Protein AF-0000000087147020 (afdb_homodimer)

Radius of gyration: 27.14 Å; Cα contacts (8 Å, |Δi|>4): 1217; chains: 2; bounding box: 46×79×61 Å

Sequence (520 aa):
MTYRGVVLDVDGTVVRGDEPIPGAAEGLDRLAAAGCRRLFVSNNPTKRPPAYAERLGRAGFDVDADEIVTAGTVTTTYLTDRHADDALFVVGEPALVEQLTDAGLTVVDEASRAETVVLSIDRSFDYDRLCAALRACEDEDVPLVGTDPDMLIPAAGGDLPGSGAIINAVAGVVGREPDVVLGKPSEPALRIVRDSLGVSPSSCLVVGDRLDTDIALGERAGMTTALVRTGVSDDDDIAESDVSPDYVLDSLADVDRILGMTYRGVVLDVDGTVVRGDEPIPGAAEGLDRLAAAGCRRLFVSNNPTKRPPAYAERLGRAGFDVDADEIVTAGTVTTTYLTDRHADDALFVVGEPALVEQLTDAGLTVVDEASRAETVVLSIDRSFDYDRLCAALRACEDEDVPLVGTDPDMLIPAAGGDLPGSGAIINAVAGVVGREPDVVLGKPSEPALRIVRDSLGVSPSSCLVVGDRLDTDIALGERAGMTTALVRTGVSDDDDIAESDVSPDYVLDSLADVDRILG

Structure (mmCIF, N/CA/C/O backbone):
data_AF-0000000087147020-model_v1
#
loop_
_entity.id
_entity.type
_entity.pdbx_description
1 polymer 'HAD-IIA family hydrolase'
#
loop_
_atom_site.group_PDB
_atom_site.id
_atom_site.type_symbol
_atom_site.label_atom_id
_atom_site.label_alt_id
_atom_site.label_comp_id
_atom_site.label_asym_id
_atom_site.label_entity_id
_atom_site.label_seq_id
_atom_site.pdbx_PDB_ins_code
_atom_site.Cartn_x
_atom_site.Cartn_y
_atom_site.Cartn_z
_atom_site.occupancy
_atom_site.B_iso_or_equiv
_atom_site.auth_seq_id
_atom_site.auth_comp_id
_atom_site.auth_asym_id
_atom_site.auth_atom_id
_atom_site.pdbx_PDB_model_num
ATOM 1 N N . MET A 1 1 ? -9.828 25.641 34.094 1 64.5 1 MET A N 1
ATOM 2 C CA . MET A 1 1 ? -8.414 25.672 33.75 1 64.5 1 MET A CA 1
ATOM 3 C C . MET A 1 1 ? -8.141 26.75 32.719 1 64.5 1 MET A C 1
ATOM 5 O O . MET A 1 1 ? -8.984 27.031 31.859 1 64.5 1 MET A O 1
ATOM 9 N N . THR A 1 2 ? -7.133 27.562 33 1 85.31 2 THR A N 1
ATOM 10 C CA . THR A 1 2 ? -6.805 28.672 32.094 1 85.31 2 THR A CA 1
ATOM 11 C C . THR A 1 2 ? -5.855 28.203 31 1 85.31 2 THR A C 1
ATOM 13 O O . THR A 1 2 ? -4.785 27.672 31.281 1 85.31 2 THR A O 1
ATOM 16 N N . TYR A 1 3 ? -6.32 28.141 29.797 1 94.69 3 TYR A N 1
ATOM 17 C CA . TYR A 1 3 ? -5.488 27.812 28.641 1 94.69 3 TYR A CA 1
ATOM 18 C C . TYR A 1 3 ? -4.895 29.062 28.016 1 94.69 3 TYR A C 1
ATOM 20 O O . TYR A 1 3 ? -5.582 30.078 27.875 1 94.69 3 TYR A O 1
ATOM 28 N N . ARG A 1 4 ? -3.646 28.969 27.688 1 96.94 4 ARG A N 1
ATOM 29 C CA . ARG A 1 4 ? -2.936 30.094 27.109 1 96.94 4 ARG A CA 1
ATOM 30 C C . ARG A 1 4 ? -2.672 29.859 25.625 1 96.94 4 ARG A C 1
ATOM 32 O O . ARG A 1 4 ? -2.416 30.812 24.875 1 96.94 4 ARG A O 1
ATOM 39 N N . GLY A 1 5 ? -2.658 28.641 25.172 1 97.62 5 GLY A N 1
ATOM 40 C CA . GLY A 1 5 ? -2.471 28.281 23.781 1 97.62 5 GLY A CA 1
ATOM 41 C C . GLY A 1 5 ? -3.477 27.25 23.281 1 97.62 5 GLY A C 1
ATOM 42 O O . GLY A 1 5 ? -3.996 26.453 24.078 1 97.62 5 GLY A O 1
ATOM 43 N N . VAL A 1 6 ? -3.783 27.328 22 1 98.44 6 VAL A N 1
ATOM 44 C CA . VAL A 1 6 ? -4.68 26.344 21.406 1 98.44 6 VAL A CA 1
ATOM 45 C C . VAL A 1 6 ? -4.16 25.938 20.031 1 98.44 6 VAL A C 1
ATOM 47 O O . VAL A 1 6 ? -3.721 26.781 19.25 1 98.44 6 VAL A O 1
ATOM 50 N N . VAL A 1 7 ? -4.062 24.672 19.766 1 98.75 7 VAL A N 1
ATOM 51 C CA . VAL A 1 7 ? -3.768 24.062 18.469 1 98.75 7 VAL A CA 1
ATOM 52 C C . VAL A 1 7 ? -5.062 23.609 17.797 1 98.75 7 VAL A C 1
ATOM 54 O O . VAL A 1 7 ? -5.832 22.844 18.391 1 98.75 7 VAL A O 1
ATOM 57 N N . LEU A 1 8 ? -5.297 24.078 16.609 1 98.62 8 LEU A N 1
ATOM 58 C CA . LEU A 1 8 ? -6.551 23.797 15.922 1 98.62 8 LEU A CA 1
ATOM 59 C C . LEU A 1 8 ? -6.301 23.047 14.617 1 98.62 8 LEU A C 1
ATOM 61 O O . LEU A 1 8 ? -5.543 23.516 13.766 1 98.62 8 LEU A O 1
ATOM 65 N N . ASP A 1 9 ? -6.887 21.891 14.469 1 98.06 9 ASP A N 1
ATOM 66 C CA . ASP A 1 9 ? -7.031 21.312 13.133 1 98.06 9 ASP A CA 1
ATOM 67 C C . ASP A 1 9 ? -7.836 22.234 12.219 1 98.06 9 ASP A C 1
ATOM 69 O O . ASP A 1 9 ? -8.57 23.094 12.695 1 98.06 9 ASP A O 1
ATOM 73 N N . VAL A 1 10 ? -7.672 22.047 10.922 1 95.81 10 VAL A N 1
ATOM 74 C CA . VAL A 1 10 ? -8.336 22.969 10 1 95.81 10 VAL A CA 1
ATOM 75 C C . VAL A 1 10 ? -9.508 22.25 9.328 1 95.81 10 VAL A C 1
ATOM 77 O O . VAL A 1 10 ? -10.672 22.5 9.648 1 95.81 10 VAL A O 1
ATOM 80 N N . ASP A 1 11 ? -9.172 21.25 8.484 1 92.75 11 ASP A N 1
ATOM 81 C CA . ASP A 1 11 ? -10.188 20.531 7.715 1 92.75 11 ASP A CA 1
ATOM 82 C C . ASP A 1 11 ? -11.008 19.609 8.617 1 92.75 11 ASP A C 1
ATOM 84 O O . ASP A 1 11 ? -10.461 18.703 9.25 1 92.75 11 ASP A O 1
ATOM 88 N N . GLY A 1 12 ? -12.305 19.875 8.719 1 93.5 12 GLY A N 1
ATOM 89 C CA . GLY A 1 12 ? -13.195 19.078 9.555 1 93.5 12 GLY A CA 1
ATOM 90 C C . GLY A 1 12 ? -13.406 19.672 10.938 1 93.5 12 GLY A C 1
ATOM 91 O O . GLY A 1 12 ? -14.266 19.219 11.688 1 93.5 12 GLY A O 1
ATOM 92 N N . THR A 1 13 ? -12.633 20.719 11.25 1 96.56 13 THR A N 1
ATOM 93 C CA . THR A 1 13 ? -12.727 21.359 12.555 1 96.56 13 THR A CA 1
ATOM 94 C C . THR A 1 13 ? -13.133 22.828 12.398 1 96.56 13 THR A C 1
ATOM 96 O O . THR A 1 13 ? -14.055 23.297 13.078 1 96.56 13 THR A O 1
ATOM 99 N N . VAL A 1 14 ? -12.508 23.531 11.477 1 97.25 14 VAL A N 1
ATOM 100 C CA . VAL A 1 14 ? -12.766 24.953 11.266 1 97.25 14 VAL A CA 1
ATOM 101 C C . VAL A 1 14 ? -13.508 25.156 9.945 1 97.25 14 VAL A C 1
ATOM 103 O O . VAL A 1 14 ? -14.477 25.906 9.875 1 97.25 14 VAL A O 1
ATOM 106 N N . VAL A 1 15 ? -13.047 24.406 8.914 1 95.19 15 VAL A N 1
ATOM 107 C CA . VAL A 1 15 ? -13.664 24.5 7.598 1 95.19 15 VAL A CA 1
ATOM 108 C C . VAL A 1 15 ? -13.898 23.109 7.031 1 95.19 15 VAL A C 1
ATOM 110 O O . VAL A 1 15 ? -13.266 22.141 7.469 1 95.19 15 VAL A O 1
ATOM 113 N N . ARG A 1 16 ? -14.758 22.953 6.125 1 90.69 16 ARG A N 1
ATOM 114 C CA . ARG A 1 16 ? -14.961 21.844 5.199 1 90.69 16 ARG A CA 1
ATOM 115 C C . ARG A 1 16 ? -14.875 22.312 3.752 1 90.69 16 ARG A C 1
ATOM 117 O O . ARG A 1 16 ? -15.742 23.047 3.281 1 90.69 16 ARG A O 1
ATOM 124 N N . GLY A 1 17 ? -13.781 21.875 3.104 1 87.75 17 GLY A N 1
ATOM 125 C CA . GLY A 1 17 ? -13.492 22.562 1.854 1 87.75 17 GLY A CA 1
ATOM 126 C C . GLY A 1 17 ? -13.219 24.047 2.033 1 87.75 17 GLY A C 1
ATOM 127 O O . GLY A 1 17 ? -12.352 24.438 2.824 1 87.75 17 GLY A O 1
ATOM 128 N N . ASP A 1 18 ? -14.039 24.859 1.364 1 89.75 18 ASP A N 1
ATOM 129 C CA . ASP A 1 18 ? -13.836 26.312 1.442 1 89.75 18 ASP A CA 1
ATOM 130 C C . ASP A 1 18 ? -14.906 26.969 2.309 1 89.75 18 ASP A C 1
ATOM 132 O O . ASP A 1 18 ? -14.977 28.203 2.387 1 89.75 18 ASP A O 1
ATOM 136 N N . GLU A 1 19 ? -15.648 26.156 2.982 1 93.75 19 GLU A N 1
ATOM 137 C CA . GLU A 1 19 ? -16.766 26.703 3.756 1 93.75 19 GLU A CA 1
ATOM 138 C C . GLU A 1 19 ? -16.516 26.562 5.254 1 93.75 19 GLU A C 1
ATOM 140 O O . GLU A 1 19 ? -15.992 25.531 5.707 1 93.75 19 GLU A O 1
ATOM 145 N N . PRO A 1 20 ? -16.906 27.562 5.984 1 96.62 20 PRO A N 1
ATOM 146 C CA . PRO A 1 20 ? -16.766 27.453 7.438 1 96.62 20 PRO A CA 1
ATOM 147 C C . PRO A 1 20 ? -17.688 26.391 8.039 1 96.62 20 PRO A C 1
ATOM 149 O O . PRO A 1 20 ? -18.828 26.25 7.602 1 96.62 20 PRO A O 1
ATOM 152 N N . ILE A 1 21 ? -17.203 25.641 8.945 1 96.19 21 ILE A N 1
ATOM 153 C CA . ILE A 1 21 ? -18.031 24.703 9.695 1 96.19 21 ILE A CA 1
ATOM 154 C C . ILE A 1 21 ? -18.891 25.453 10.711 1 96.19 21 ILE A C 1
ATOM 156 O O . ILE A 1 21 ? -18.406 26.359 11.391 1 96.19 21 ILE A O 1
ATOM 160 N N . PRO A 1 22 ? -20.188 25.141 10.773 1 96.44 22 PRO A N 1
ATOM 161 C CA . PRO A 1 22 ? -21.031 25.812 11.766 1 96.44 22 PRO A CA 1
ATOM 162 C C . PRO A 1 22 ? -20.438 25.766 13.172 1 96.44 22 PRO A C 1
ATOM 164 O O . PRO A 1 22 ? -20.016 24.688 13.633 1 96.44 22 PRO A O 1
ATOM 167 N N . GLY A 1 23 ? -20.312 26.969 13.852 1 96.81 23 GLY A N 1
ATOM 168 C CA . GLY A 1 23 ? -19.766 27.031 15.195 1 96.81 23 GLY A CA 1
ATOM 169 C C . GLY A 1 23 ? -18.312 27.422 15.234 1 96.81 23 GLY A C 1
ATOM 170 O O . GLY A 1 23 ? -17.781 27.797 16.281 1 96.81 23 GLY A O 1
ATOM 171 N N . ALA A 1 24 ? -17.609 27.344 14.094 1 97.75 24 ALA A N 1
ATOM 172 C CA . ALA A 1 24 ? -16.172 27.625 14.047 1 97.75 24 ALA A CA 1
ATOM 173 C C . ALA A 1 24 ? -15.891 29.078 14.43 1 97.75 24 ALA A C 1
ATOM 175 O O . ALA A 1 24 ? -15.008 29.359 15.242 1 97.75 24 ALA A O 1
ATOM 176 N N . ALA A 1 25 ? -16.672 29.984 13.859 1 97.19 25 ALA A N 1
ATOM 177 C CA . ALA A 1 25 ? -16.469 31.406 14.133 1 97.19 25 ALA A CA 1
ATOM 178 C C . ALA A 1 25 ? -16.688 31.719 15.609 1 97.19 25 ALA A C 1
ATOM 180 O O . ALA A 1 25 ? -15.875 32.406 16.219 1 97.19 25 ALA A O 1
ATOM 181 N N . GLU A 1 26 ? -17.797 31.203 16.141 1 97.19 26 GLU A N 1
ATOM 182 C CA . GLU A 1 26 ? -18.094 31.422 17.547 1 97.19 26 GLU A CA 1
ATOM 183 C C . GLU A 1 26 ? -16.984 30.859 18.438 1 97.19 26 GLU A C 1
ATOM 185 O O . GLU A 1 26 ? -16.578 31.5 19.422 1 97.19 26 GLU A O 1
ATOM 190 N N . GLY A 1 27 ? -16.562 29.656 18.125 1 97.31 27 GLY A N 1
ATOM 191 C CA . GLY A 1 27 ? -15.492 29.031 18.891 1 97.31 27 GLY A CA 1
ATOM 192 C C . GLY A 1 27 ? -14.203 29.828 18.875 1 97.31 27 GLY A C 1
ATOM 193 O O . GLY A 1 27 ? -13.555 30 19.906 1 97.31 27 GLY A O 1
ATOM 194 N N . LEU A 1 28 ? -13.797 30.297 17.672 1 97.38 28 LEU A N 1
ATOM 195 C CA . LEU A 1 28 ? -12.57 31.078 17.531 1 97.38 28 LEU A CA 1
ATOM 196 C C . LEU A 1 28 ? -12.672 32.406 18.312 1 97.38 28 LEU A C 1
ATOM 198 O O . LEU A 1 28 ? -11.695 32.844 18.906 1 97.38 28 LEU A O 1
ATOM 202 N N . ASP A 1 29 ? -13.836 33 18.344 1 96.56 29 ASP A N 1
ATOM 203 C CA . ASP A 1 29 ? -14.062 34.219 19.125 1 96.56 29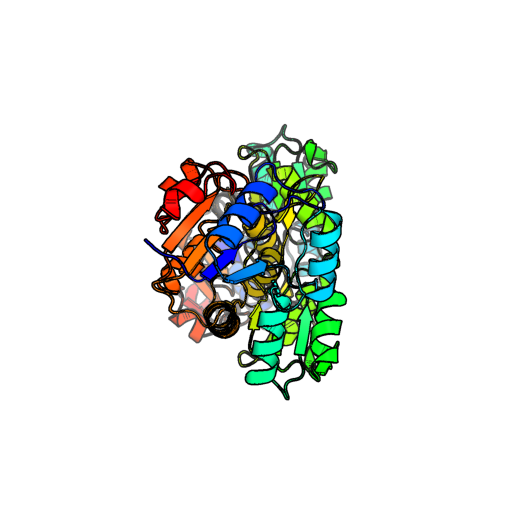 ASP A CA 1
ATOM 204 C C . ASP A 1 29 ? -13.891 33.938 20.609 1 96.56 29 ASP A C 1
ATOM 206 O O . ASP A 1 29 ? -13.305 34.75 21.328 1 96.56 29 ASP A O 1
ATOM 210 N N . ARG A 1 30 ? -14.453 32.875 21.047 1 96.06 30 ARG A N 1
ATOM 211 C CA . ARG A 1 30 ? -14.359 32.5 22.453 1 96.06 30 ARG A CA 1
ATOM 212 C C . ARG A 1 30 ? -12.914 32.25 22.859 1 96.06 30 ARG A C 1
ATOM 214 O O . ARG A 1 30 ? -12.492 32.656 23.953 1 96.06 30 ARG A O 1
ATOM 221 N N . LEU A 1 31 ? -12.172 31.578 22 1 96.62 31 LEU A N 1
ATOM 222 C CA . LEU A 1 31 ? -10.758 31.328 22.25 1 96.62 31 LEU A CA 1
ATOM 223 C C . LEU A 1 31 ? -9.969 32.625 22.312 1 96.62 31 LEU A C 1
ATOM 225 O O . LEU A 1 31 ? -9.109 32.812 23.172 1 96.62 31 LEU A O 1
ATOM 229 N N . ALA A 1 32 ? -10.297 33.531 21.406 1 95 32 ALA A N 1
ATOM 230 C CA . ALA A 1 32 ? -9.664 34.844 21.406 1 95 32 ALA A CA 1
ATOM 231 C C . ALA A 1 32 ? -10 35.625 22.672 1 95 32 ALA A C 1
ATOM 233 O O . ALA A 1 32 ? -9.125 36.25 23.266 1 95 32 ALA A O 1
ATOM 234 N N . ALA A 1 33 ? -11.25 35.562 23.062 1 94.62 33 ALA A N 1
ATOM 235 C CA . ALA A 1 33 ? -11.703 36.25 24.266 1 94.62 33 ALA A CA 1
ATOM 236 C C . ALA A 1 33 ? -11.008 35.719 25.5 1 94.62 33 ALA A C 1
ATOM 238 O O . ALA A 1 33 ? -10.742 36.469 26.453 1 94.62 33 ALA A O 1
ATOM 239 N N . ALA A 1 34 ? -10.695 34.469 25.438 1 94.56 34 ALA A N 1
ATOM 240 C CA . ALA A 1 34 ? -10.016 33.812 26.562 1 94.56 34 ALA A CA 1
ATOM 241 C C . ALA A 1 34 ? -8.523 34.156 26.562 1 94.56 34 ALA A C 1
ATOM 243 O O . ALA A 1 34 ? -7.805 33.812 27.5 1 94.56 34 ALA A O 1
ATOM 244 N N . GLY A 1 35 ? -8.078 34.812 25.484 1 94 35 GLY A N 1
ATOM 245 C CA . GLY A 1 35 ? -6.688 35.219 25.391 1 94 35 GLY A CA 1
ATOM 246 C C . GLY A 1 35 ? -5.762 34.125 24.922 1 94 35 GLY A C 1
ATOM 247 O O . GLY A 1 35 ? -4.555 34.156 25.172 1 94 35 GLY A O 1
ATOM 248 N N . CYS A 1 36 ? -6.285 33.094 24.281 1 96.06 36 CYS A N 1
ATOM 249 C CA . CYS A 1 36 ? -5.469 31.969 23.828 1 96.06 36 CYS A CA 1
ATOM 250 C C . CYS A 1 36 ? -4.699 32.344 22.562 1 96.06 36 CYS A C 1
ATOM 252 O O . CYS A 1 36 ? -5.281 32.844 21.609 1 96.06 36 CYS A O 1
ATOM 254 N N . ARG A 1 37 ? -3.436 32.094 22.594 1 97.06 37 ARG A N 1
ATOM 255 C CA . ARG A 1 37 ? -2.68 32.094 21.344 1 97.06 37 ARG A CA 1
ATOM 256 C C . ARG A 1 37 ? -3.047 30.891 20.469 1 97.06 37 ARG A C 1
ATOM 258 O O . ARG A 1 37 ? -3.057 29.766 20.953 1 97.06 37 ARG A O 1
ATOM 265 N N . ARG A 1 38 ? -3.385 31.141 19.219 1 97.69 38 ARG A N 1
ATOM 266 C CA . ARG A 1 38 ? -3.887 30.047 18.406 1 97.69 38 ARG A CA 1
ATOM 267 C C . ARG A 1 38 ? -2.877 29.641 17.344 1 97.69 38 ARG A C 1
ATOM 269 O O . ARG A 1 38 ? -2.074 30.469 16.891 1 97.69 38 ARG A O 1
ATOM 276 N N . LEU A 1 39 ? -2.84 28.453 16.984 1 98.56 39 LEU A N 1
ATOM 277 C CA . LEU A 1 39 ? -2.074 27.844 15.898 1 98.56 39 LEU A CA 1
ATOM 278 C C . LEU A 1 39 ? -2.928 26.844 15.125 1 98.56 39 LEU A C 1
ATOM 280 O O . LEU A 1 39 ? -3.498 25.922 15.711 1 98.56 39 LEU A O 1
ATOM 284 N N . PHE A 1 40 ? -3.037 27.094 13.836 1 98.69 40 PHE A N 1
ATOM 285 C CA . PHE A 1 40 ? -3.727 26.156 12.953 1 98.69 40 PHE A CA 1
ATOM 286 C C . PHE A 1 40 ? -2.748 25.141 12.367 1 98.69 40 PHE A C 1
ATOM 288 O O . PHE A 1 40 ? -1.743 25.516 11.766 1 98.69 40 PHE A O 1
ATOM 295 N N . VAL A 1 41 ? -3.035 23.844 12.516 1 98.62 41 VAL A N 1
ATOM 296 C CA . VAL A 1 41 ? -2.119 22.797 12.086 1 98.62 41 VAL A CA 1
ATOM 297 C C . VAL A 1 41 ? -2.838 21.844 11.133 1 98.62 41 VAL A C 1
ATOM 299 O O . VAL A 1 41 ? -3.857 21.25 11.492 1 98.62 41 VAL A O 1
ATOM 302 N N . SER A 1 42 ? -2.346 21.719 9.922 1 97.62 42 SER A N 1
ATOM 303 C CA . SER A 1 42 ? -2.941 20.891 8.883 1 97.62 42 SER A CA 1
ATOM 304 C C . SER A 1 42 ? -1.955 19.828 8.375 1 97.62 42 SER A C 1
ATOM 306 O O . SER A 1 42 ? -0.761 20.109 8.242 1 97.62 42 SER A O 1
ATOM 308 N N . ASN A 1 43 ? -2.398 18.641 8.086 1 97.88 43 ASN A N 1
ATOM 309 C CA . ASN A 1 43 ? -1.573 17.594 7.48 1 97.88 43 ASN A CA 1
ATOM 310 C C . ASN A 1 43 ? -1.519 17.734 5.961 1 97.88 43 ASN A C 1
ATOM 312 O O . ASN A 1 43 ? -1.039 16.828 5.27 1 97.88 43 ASN A O 1
ATOM 316 N N . ASN A 1 44 ? -1.948 18.875 5.434 1 97.31 44 ASN A N 1
ATOM 317 C CA . ASN A 1 44 ? -1.816 19.141 4.004 1 97.31 44 ASN A CA 1
ATOM 318 C C . ASN A 1 44 ? -0.374 19.453 3.625 1 97.31 44 ASN A C 1
ATOM 320 O O . ASN A 1 44 ? 0.188 20.453 4.082 1 97.31 44 ASN A O 1
ATOM 324 N N . PRO A 1 45 ? 0.157 18.625 2.828 1 98.56 45 PRO A N 1
ATOM 325 C CA . PRO A 1 45 ? 1.561 18.859 2.479 1 98.56 45 PRO A CA 1
ATOM 326 C C . PRO A 1 45 ? 1.726 19.781 1.271 1 98.56 45 PRO A C 1
ATOM 328 O O . PRO A 1 45 ? 2.848 20.172 0.934 1 98.56 45 PRO A O 1
ATOM 331 N N . THR A 1 46 ? 0.649 20.188 0.616 1 97.75 46 THR A N 1
ATOM 332 C CA . THR A 1 46 ? 0.778 20.812 -0.692 1 97.75 46 THR A CA 1
ATOM 333 C C . THR A 1 46 ? 0.479 22.312 -0.601 1 97.75 46 THR A C 1
ATOM 335 O O . THR A 1 46 ? 0.753 23.062 -1.539 1 97.75 46 THR A O 1
ATOM 338 N N . LYS A 1 47 ? -0.058 22.766 0.443 1 95.94 47 LYS A N 1
ATOM 339 C CA . LYS A 1 47 ? -0.405 24.188 0.582 1 95.94 47 LYS A CA 1
ATOM 340 C C . LYS A 1 47 ? 0.512 24.875 1.584 1 95.94 47 LYS A C 1
ATOM 342 O O . LYS A 1 47 ? 0.699 24.391 2.701 1 95.94 47 LYS A O 1
ATOM 347 N N . ARG A 1 48 ? 0.98 26.062 1.204 1 96.62 48 ARG A N 1
ATOM 348 C CA . ARG A 1 48 ? 1.8 26.891 2.082 1 96.62 48 ARG A CA 1
ATOM 349 C C . ARG A 1 48 ? 0.933 27.688 3.053 1 96.62 48 ARG A C 1
ATOM 351 O O . ARG A 1 48 ? -0.239 27.953 2.771 1 96.62 48 ARG A O 1
ATOM 358 N N . PRO A 1 49 ? 1.563 28.094 4.082 1 97.5 49 PRO A N 1
ATOM 359 C CA . PRO A 1 49 ? 0.825 28.844 5.105 1 97.5 49 PRO A CA 1
ATOM 360 C C . PRO A 1 49 ? 0.118 30.078 4.547 1 97.5 49 PRO A C 1
ATOM 362 O O . PRO A 1 49 ? -1.055 30.312 4.848 1 97.5 49 PRO A O 1
ATOM 365 N N . PRO A 1 50 ? 0.694 30.844 3.619 1 97.19 50 PRO A N 1
ATOM 366 C CA . PRO A 1 50 ? -0.042 32 3.096 1 97.19 50 PRO A CA 1
ATOM 367 C C . PRO A 1 50 ? -1.293 31.594 2.318 1 97.19 50 PRO A C 1
ATOM 369 O O . PRO A 1 50 ? -2.326 32.281 2.414 1 97.19 50 PRO A O 1
ATOM 372 N N . ALA A 1 51 ? -1.172 30.531 1.573 1 94.44 51 ALA A N 1
ATOM 373 C CA . ALA A 1 51 ? -2.332 30.047 0.826 1 94.44 51 ALA A CA 1
ATOM 374 C C . ALA A 1 51 ? -3.441 29.594 1.769 1 94.44 51 ALA A C 1
ATOM 376 O O . ALA A 1 51 ? -4.625 29.797 1.492 1 94.44 51 ALA A O 1
ATOM 377 N N . TYR A 1 52 ? -3.109 28.984 2.85 1 93.25 52 TYR A N 1
ATOM 378 C CA . TYR A 1 52 ? -4.094 28.562 3.84 1 93.25 52 TYR A CA 1
ATOM 379 C C . TYR A 1 52 ? -4.73 29.766 4.52 1 93.25 52 TYR A C 1
ATOM 381 O O . TYR A 1 52 ? -5.934 29.781 4.781 1 93.25 52 TYR A O 1
ATOM 389 N N . ALA A 1 53 ? -3.885 30.734 4.82 1 96.69 53 ALA A N 1
ATOM 390 C CA . ALA A 1 53 ? -4.41 31.969 5.414 1 96.69 53 ALA A CA 1
ATOM 391 C C . ALA A 1 53 ? -5.438 32.625 4.5 1 96.69 53 ALA A C 1
ATOM 393 O O . ALA A 1 53 ? -6.492 33.062 4.957 1 96.69 53 ALA A O 1
ATOM 394 N N . GLU A 1 54 ? -5.137 32.625 3.205 1 96.44 54 GLU A N 1
ATOM 395 C CA . GLU A 1 54 ? -6.066 33.156 2.225 1 96.44 54 GLU A CA 1
ATOM 396 C C . GLU A 1 54 ? -7.363 32.375 2.182 1 96.44 54 GLU A C 1
ATOM 398 O O . GLU A 1 54 ? -8.453 32.938 2.127 1 96.44 54 GLU A O 1
ATOM 403 N N . ARG A 1 55 ? -7.195 31.062 2.189 1 95.12 55 ARG A N 1
ATOM 404 C CA . ARG A 1 55 ? -8.352 30.172 2.178 1 95.12 55 ARG A CA 1
ATOM 405 C C . ARG A 1 55 ? -9.242 30.422 3.393 1 95.12 55 ARG A C 1
ATOM 407 O O . ARG A 1 55 ? -10.461 30.547 3.262 1 95.12 55 ARG A O 1
ATOM 414 N N . LEU A 1 56 ? -8.648 30.5 4.574 1 96.62 56 LEU A N 1
ATOM 415 C CA . LEU A 1 56 ? -9.391 30.75 5.805 1 96.62 56 LEU A CA 1
ATOM 416 C C . LEU A 1 56 ? -9.992 32.156 5.812 1 96.62 56 LEU A C 1
ATOM 418 O O . LEU A 1 56 ? -11.102 32.344 6.316 1 96.62 56 LEU A O 1
ATOM 422 N N . GLY A 1 57 ? -9.281 33.094 5.215 1 96.94 57 GLY A N 1
ATOM 423 C CA . GLY A 1 57 ? -9.82 34.438 5.047 1 96.94 57 GLY A CA 1
ATOM 424 C C . GLY A 1 57 ? -11.094 34.469 4.227 1 96.94 57 GLY A C 1
ATOM 425 O O . GLY A 1 57 ? -12.055 35.156 4.59 1 96.94 57 GLY A O 1
ATOM 426 N N . ARG A 1 58 ? -11.094 33.719 3.15 1 95.94 58 ARG A N 1
ATOM 427 C CA . ARG A 1 58 ? -12.266 33.656 2.287 1 95.94 58 ARG A CA 1
ATOM 428 C C . ARG A 1 58 ? -13.453 33.031 3.025 1 95.94 58 ARG A C 1
ATOM 430 O O . ARG A 1 58 ? -14.609 33.344 2.727 1 95.94 58 ARG A O 1
ATOM 437 N N . ALA A 1 59 ? -13.125 32.219 3.971 1 95.81 59 ALA A N 1
ATOM 438 C CA . ALA A 1 59 ? -14.156 31.562 4.77 1 95.81 59 ALA A CA 1
ATOM 439 C C . ALA A 1 59 ? -14.617 32.469 5.91 1 95.81 59 ALA A C 1
ATOM 441 O O . ALA A 1 59 ? -15.516 32.094 6.672 1 95.81 59 ALA A O 1
ATOM 442 N N . GLY A 1 60 ? -13.945 33.625 6.129 1 95.75 60 GLY A N 1
ATOM 443 C CA . GLY A 1 60 ? -14.398 34.625 7.113 1 95.75 60 GLY A CA 1
ATOM 444 C C . GLY A 1 60 ? -13.539 34.656 8.359 1 95.75 60 GLY A C 1
ATOM 445 O O . GLY A 1 60 ? -13.922 35.25 9.367 1 95.75 60 GLY A O 1
ATOM 446 N N . PHE A 1 61 ? -12.422 34 8.281 1 97.25 61 PHE A N 1
ATOM 447 C CA . PHE A 1 61 ? -11.547 33.969 9.445 1 97.25 61 PHE A CA 1
ATOM 448 C C . PHE A 1 61 ? -10.273 34.75 9.211 1 97.25 61 PHE A C 1
ATOM 450 O O . PHE A 1 61 ? -9.555 34.531 8.242 1 97.25 61 PHE A O 1
ATOM 457 N N . ASP A 1 62 ? -10.07 35.688 10.023 1 95.75 62 ASP A N 1
ATOM 458 C CA . ASP A 1 62 ? -8.836 36.469 9.953 1 95.75 62 ASP A CA 1
ATOM 459 C C . ASP A 1 62 ? -7.676 35.719 10.594 1 95.75 62 ASP A C 1
ATOM 461 O O . ASP A 1 62 ? -7.582 35.625 11.82 1 95.75 62 ASP A O 1
ATOM 465 N N . VAL A 1 63 ? -6.801 35.188 9.773 1 96.81 63 VAL A N 1
ATOM 466 C CA . VAL A 1 63 ? -5.684 34.375 10.234 1 96.81 63 VAL A CA 1
ATOM 467 C C . VAL A 1 63 ? -4.398 34.812 9.539 1 96.81 63 VAL A C 1
ATOM 469 O O . VAL A 1 63 ? -4.395 35.062 8.336 1 96.81 63 VAL A O 1
ATOM 472 N N . ASP A 1 64 ? -3.34 34.938 10.289 1 97.31 64 ASP A N 1
ATOM 473 C CA . ASP A 1 64 ? -2.027 35.25 9.727 1 97.31 64 ASP A CA 1
ATOM 474 C C . ASP A 1 64 ? -1.292 33.969 9.336 1 97.31 64 ASP A C 1
ATOM 476 O O . ASP A 1 64 ? -1.444 32.906 9.984 1 97.31 64 ASP A O 1
ATOM 480 N N . ALA A 1 65 ? -0.458 34.062 8.328 1 98.06 65 ALA A N 1
ATOM 481 C CA . ALA A 1 65 ? 0.3 32.938 7.84 1 98.06 65 ALA A CA 1
ATOM 482 C C . ALA A 1 65 ? 1.181 32.344 8.938 1 98.06 65 ALA A C 1
ATOM 484 O O . ALA A 1 65 ? 1.424 31.141 8.969 1 98.06 65 ALA A O 1
ATOM 485 N N . ASP A 1 66 ? 1.61 33.156 9.867 1 97.38 66 ASP A N 1
ATOM 486 C CA . ASP A 1 66 ? 2.516 32.688 10.914 1 97.38 66 ASP A CA 1
ATOM 487 C C . ASP A 1 66 ? 1.768 31.875 11.969 1 97.38 66 ASP A C 1
ATOM 489 O O . ASP A 1 66 ? 2.385 31.25 12.828 1 97.38 66 ASP A O 1
ATOM 493 N N . GLU A 1 67 ? 0.405 31.859 11.867 1 98.06 67 GLU A N 1
ATOM 494 C CA . GLU A 1 67 ? -0.425 31.047 12.758 1 98.06 67 GLU A CA 1
ATOM 495 C C . GLU A 1 67 ? -0.708 29.688 12.156 1 98.06 67 GLU A C 1
ATOM 497 O O . GLU A 1 67 ? -1.525 28.922 12.68 1 98.06 67 GLU A O 1
ATOM 502 N N . ILE A 1 68 ? -0.045 29.391 11.031 1 98.5 68 ILE A N 1
ATOM 503 C CA . ILE A 1 68 ? -0.398 28.172 10.305 1 98.5 68 ILE A CA 1
ATOM 504 C C . ILE A 1 68 ? 0.833 27.281 10.156 1 98.5 68 ILE A C 1
ATOM 506 O O . ILE A 1 68 ? 1.901 27.75 9.758 1 98.5 68 ILE A O 1
ATOM 510 N N . VAL A 1 69 ? 0.707 26.016 10.523 1 98.5 69 VAL A N 1
ATOM 511 C CA . VAL A 1 69 ? 1.685 24.969 10.289 1 98.5 69 VAL A CA 1
ATOM 512 C C . VAL A 1 69 ? 1.057 23.859 9.438 1 98.5 69 VAL A C 1
ATOM 514 O O . VAL A 1 69 ? -0.043 23.391 9.742 1 98.5 69 VAL A O 1
ATOM 517 N N . THR A 1 70 ? 1.687 23.5 8.367 1 98.5 70 THR A N 1
ATOM 518 C CA . THR A 1 70 ? 1.212 22.422 7.508 1 98.5 70 THR A CA 1
ATOM 519 C C . THR A 1 70 ? 2.213 21.266 7.48 1 98.5 70 THR A C 1
ATOM 521 O O . THR A 1 70 ? 3.344 21.406 7.953 1 98.5 70 THR A O 1
ATOM 524 N N . ALA A 1 71 ? 1.772 20.125 6.973 1 98.69 71 ALA A N 1
ATOM 525 C CA . ALA A 1 71 ? 2.709 19.016 6.762 1 98.69 71 ALA A CA 1
ATOM 526 C C . ALA A 1 71 ? 3.84 19.438 5.824 1 98.69 71 ALA A C 1
ATOM 528 O O . ALA A 1 71 ? 4.969 18.953 5.949 1 98.69 71 ALA A O 1
ATOM 529 N N . GLY A 1 72 ? 3.502 20.375 4.895 1 98.62 72 GLY A N 1
ATOM 530 C CA . GLY A 1 72 ? 4.547 20.938 4.051 1 98.62 72 GLY A CA 1
ATOM 531 C C . GLY A 1 72 ? 5.617 21.672 4.832 1 98.62 72 GLY A C 1
ATOM 532 O O . GLY A 1 72 ? 6.812 21.484 4.582 1 98.62 72 GLY A O 1
ATOM 533 N N . THR A 1 73 ? 5.184 22.5 5.816 1 98 73 THR A N 1
ATOM 534 C CA . THR A 1 73 ? 6.09 23.234 6.699 1 98 73 THR A CA 1
ATOM 535 C C . THR A 1 73 ? 6.977 22.266 7.477 1 98 73 THR A C 1
ATOM 537 O O . THR A 1 73 ? 8.195 22.453 7.555 1 98 73 THR A O 1
ATOM 540 N N . VAL A 1 74 ? 6.363 21.234 8.031 1 98.81 74 VAL A N 1
ATOM 541 C CA . VAL A 1 74 ? 7.074 20.266 8.852 1 98.81 74 VAL A CA 1
ATOM 542 C C . VAL A 1 74 ? 8.094 19.516 8 1 98.81 74 VAL A C 1
ATOM 544 O O . VAL A 1 74 ? 9.25 19.344 8.414 1 98.81 74 VAL A O 1
ATOM 547 N N . THR A 1 75 ? 7.711 19.109 6.789 1 98.94 75 THR A N 1
ATOM 548 C CA . THR A 1 75 ? 8.57 18.359 5.879 1 98.94 75 THR A CA 1
ATOM 549 C C . THR A 1 75 ? 9.766 19.203 5.445 1 98.94 75 THR A C 1
ATOM 551 O O . THR A 1 75 ? 10.906 18.734 5.512 1 98.94 75 THR A O 1
ATOM 554 N N . THR A 1 76 ? 9.5 20.453 5.066 1 98.81 76 THR A N 1
ATOM 555 C CA . THR A 1 76 ? 10.562 21.344 4.609 1 98.81 76 THR A CA 1
ATOM 556 C C . THR A 1 76 ? 11.578 21.578 5.727 1 98.81 76 THR A C 1
ATOM 558 O O . THR A 1 76 ? 12.789 21.5 5.504 1 98.81 76 THR A O 1
ATOM 561 N N . THR A 1 77 ? 11.078 21.844 6.906 1 98.69 77 THR A N 1
ATOM 562 C CA . THR A 1 77 ? 11.938 22.109 8.055 1 98.69 77 THR A CA 1
ATOM 563 C C . THR A 1 77 ? 12.773 20.875 8.391 1 98.69 77 THR A C 1
ATOM 565 O O . THR A 1 77 ? 13.984 20.984 8.594 1 98.69 77 THR A O 1
ATOM 568 N N . TYR A 1 78 ? 12.164 19.688 8.445 1 98.88 78 TYR A N 1
ATOM 569 C CA . TYR A 1 78 ? 12.844 18.438 8.766 1 98.88 78 TYR A CA 1
ATOM 570 C C . TYR A 1 78 ? 13.961 18.156 7.773 1 98.88 78 TYR A C 1
ATOM 572 O O . TYR A 1 78 ? 15.078 17.812 8.172 1 98.88 78 TYR A O 1
ATOM 580 N N . LEU A 1 79 ? 13.672 18.25 6.461 1 98.88 79 LEU A N 1
ATOM 581 C CA . LEU A 1 79 ? 14.648 17.938 5.422 1 98.88 79 LEU A CA 1
ATOM 582 C C . LEU A 1 79 ? 15.781 18.953 5.414 1 98.88 79 LEU A C 1
ATOM 584 O O . LEU A 1 79 ? 16.938 18.594 5.16 1 98.88 79 LEU A O 1
ATOM 588 N N . THR A 1 80 ? 15.461 20.281 5.664 1 98.81 80 THR A N 1
ATOM 589 C CA . THR A 1 80 ? 16.5 21.312 5.754 1 98.81 80 THR A CA 1
ATOM 590 C C . THR A 1 80 ? 17.453 21.016 6.906 1 98.81 80 THR A C 1
ATOM 592 O O . THR A 1 80 ? 18.656 21.203 6.781 1 98.81 80 THR A O 1
ATOM 595 N N . ASP A 1 81 ? 16.938 20.469 7.977 1 98.5 81 ASP A N 1
ATOM 596 C CA . ASP A 1 81 ? 17.719 20.219 9.18 1 98.5 81 ASP A CA 1
ATOM 597 C C . ASP A 1 81 ? 18.531 18.938 9.055 1 98.5 81 ASP A C 1
ATOM 599 O O . ASP A 1 81 ? 19.672 18.859 9.539 1 98.5 81 ASP A O 1
ATOM 603 N N . ARG A 1 82 ? 18 17.938 8.367 1 98.38 82 ARG A N 1
ATOM 604 C CA . ARG A 1 82 ? 18.594 16.609 8.492 1 98.38 82 ARG A CA 1
ATOM 605 C C . ARG A 1 82 ? 19.125 16.109 7.156 1 98.38 82 ARG A C 1
ATOM 607 O O . ARG A 1 82 ? 19.922 15.18 7.109 1 98.38 82 ARG A O 1
ATOM 614 N N . HIS A 1 83 ? 18.688 16.75 6.07 1 98.44 83 HIS A N 1
ATOM 615 C CA . HIS A 1 83 ? 19.016 16.25 4.738 1 98.44 83 HIS A CA 1
ATOM 616 C C . HIS A 1 83 ? 19.312 17.406 3.785 1 98.44 83 HIS A C 1
ATOM 618 O O . HIS A 1 83 ? 18.953 17.359 2.607 1 98.44 83 HIS A O 1
ATOM 624 N N . ALA A 1 84 ? 19.922 18.453 4.285 1 98.44 84 ALA A N 1
ATOM 625 C CA . ALA A 1 84 ? 20.094 19.719 3.572 1 98.44 8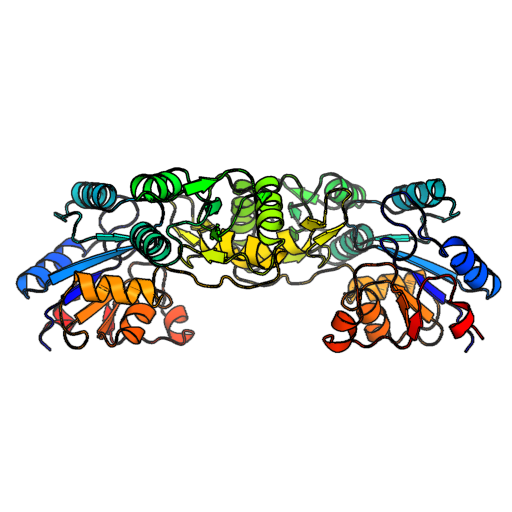4 ALA A CA 1
ATOM 626 C C . ALA A 1 84 ? 20.859 19.516 2.27 1 98.44 84 ALA A C 1
ATOM 628 O O . ALA A 1 84 ? 20.594 20.188 1.269 1 98.44 84 ALA A O 1
ATOM 629 N N . ASP A 1 85 ? 21.766 18.531 2.182 1 98.5 85 ASP A N 1
ATOM 630 C CA . ASP A 1 85 ? 22.656 18.375 1.036 1 98.5 85 ASP A CA 1
ATOM 631 C C . ASP A 1 85 ? 22.25 17.188 0.171 1 98.5 85 ASP A C 1
ATOM 633 O O . ASP A 1 85 ? 22.906 16.891 -0.824 1 98.5 85 ASP A O 1
ATOM 637 N N . ASP A 1 86 ? 21.188 16.5 0.562 1 98.75 86 ASP A N 1
ATOM 638 C CA . ASP A 1 86 ? 20.766 15.305 -0.156 1 98.75 86 ASP A CA 1
ATOM 639 C C . ASP A 1 86 ? 20.062 15.672 -1.458 1 98.75 86 ASP A C 1
ATOM 641 O O . ASP A 1 86 ? 19.328 16.672 -1.518 1 98.75 86 ASP A O 1
ATOM 645 N N . ALA A 1 87 ? 20.297 14.82 -2.467 1 98.81 87 ALA A N 1
ATOM 646 C CA . ALA A 1 87 ? 19.422 14.82 -3.627 1 98.81 87 ALA A CA 1
ATOM 647 C C . ALA A 1 87 ? 18.078 14.148 -3.301 1 98.81 87 ALA A C 1
ATOM 649 O O . ALA A 1 87 ? 18.031 12.938 -3.062 1 98.81 87 ALA A O 1
ATOM 650 N N . LEU A 1 88 ? 17.031 14.953 -3.281 1 98.94 88 LEU A N 1
ATOM 651 C CA . LEU A 1 88 ? 15.719 14.445 -2.889 1 98.94 88 LEU A CA 1
ATOM 652 C C . LEU A 1 88 ? 14.953 13.93 -4.098 1 98.94 88 LEU A C 1
ATOM 654 O O . LEU A 1 88 ? 14.742 14.656 -5.07 1 98.94 88 LEU A O 1
ATOM 658 N N . PHE A 1 89 ? 14.562 12.672 -4.145 1 98.94 89 PHE A N 1
ATOM 659 C CA . PHE A 1 89 ? 13.586 12.133 -5.086 1 98.94 89 PHE A CA 1
ATOM 660 C C . PHE A 1 89 ? 12.18 12.195 -4.504 1 98.94 89 PHE A C 1
ATOM 662 O O . PHE A 1 89 ? 11.898 11.555 -3.484 1 98.94 89 PHE A O 1
ATOM 669 N N . VAL A 1 90 ? 11.305 12.961 -5.156 1 98.94 90 VAL A N 1
ATOM 670 C CA . VAL A 1 90 ? 10.008 13.258 -4.562 1 98.94 90 VAL A CA 1
ATOM 671 C C . VAL A 1 90 ? 8.898 12.594 -5.383 1 98.94 90 VAL A C 1
ATOM 673 O O . VAL A 1 90 ? 8.812 12.789 -6.594 1 98.94 90 VAL A O 1
ATOM 676 N N . VAL A 1 91 ? 8.164 11.719 -4.738 1 98.88 91 VAL A N 1
ATOM 677 C CA . VAL A 1 91 ? 6.832 11.375 -5.215 1 98.88 91 VAL A CA 1
ATOM 678 C C . VAL A 1 91 ? 5.793 12.273 -4.539 1 98.88 91 VAL A C 1
ATOM 680 O O . VAL A 1 91 ? 5.438 12.055 -3.377 1 98.88 91 VAL A O 1
ATOM 683 N N . GLY A 1 92 ? 5.328 13.258 -5.164 1 98.75 92 GLY A N 1
ATOM 684 C CA . GLY A 1 92 ? 4.48 14.297 -4.602 1 98.75 92 GLY A CA 1
ATOM 685 C C . GLY A 1 92 ? 4.078 15.352 -5.617 1 98.75 92 GLY A C 1
ATOM 686 O O . GLY A 1 92 ? 4.613 15.383 -6.727 1 98.75 92 GLY A O 1
ATOM 687 N N . GLU A 1 93 ? 3.215 16.188 -5.285 1 98.62 93 GLU A N 1
ATOM 688 C CA . GLU A 1 93 ? 2.676 17.219 -6.164 1 98.62 93 GLU A CA 1
ATOM 689 C C . GLU A 1 93 ? 3.686 18.359 -6.371 1 98.62 93 GLU A C 1
ATOM 691 O O . GLU A 1 93 ? 4.543 18.594 -5.516 1 98.62 93 GLU A O 1
ATOM 696 N N . PRO A 1 94 ? 3.586 19.062 -7.531 1 98.5 94 PRO A N 1
ATOM 697 C CA . PRO A 1 94 ? 4.504 20.156 -7.82 1 98.5 94 PRO A CA 1
ATOM 698 C C . PRO A 1 94 ? 4.543 21.203 -6.707 1 98.5 94 PRO A C 1
ATOM 700 O O . PRO A 1 94 ? 5.602 21.781 -6.43 1 98.5 94 PRO A O 1
ATOM 703 N N . ALA A 1 95 ? 3.447 21.422 -6.012 1 98.5 95 ALA A N 1
ATOM 704 C CA . ALA A 1 95 ? 3.381 22.422 -4.953 1 98.5 95 ALA A CA 1
ATOM 705 C C . ALA A 1 95 ? 4.324 22.078 -3.807 1 98.5 95 ALA A C 1
ATOM 707 O O . ALA A 1 95 ? 4.914 22.969 -3.188 1 98.5 95 ALA A O 1
ATOM 708 N N . LEU A 1 96 ? 4.43 20.797 -3.455 1 98.75 96 LEU A N 1
ATOM 709 C CA . LEU A 1 96 ? 5.395 20.391 -2.441 1 98.75 96 LEU A CA 1
ATOM 710 C C . LEU A 1 96 ? 6.82 20.594 -2.939 1 98.75 96 LEU A C 1
ATOM 712 O O . LEU A 1 96 ? 7.676 21.094 -2.203 1 98.75 96 LEU A O 1
ATOM 716 N N . VAL A 1 97 ? 7.102 20.203 -4.207 1 98.81 97 VAL A N 1
ATOM 717 C CA . VAL A 1 97 ? 8.43 20.359 -4.797 1 98.81 97 VAL A CA 1
ATOM 718 C C . VAL A 1 97 ? 8.852 21.812 -4.742 1 98.81 97 VAL A C 1
ATOM 720 O O . VAL A 1 97 ? 10.008 22.125 -4.43 1 98.81 97 VAL A O 1
ATOM 723 N N . GLU A 1 98 ? 7.926 22.703 -5.031 1 98.69 98 GLU A N 1
ATOM 724 C CA . GLU A 1 98 ? 8.203 24.125 -4.98 1 98.69 98 GLU A CA 1
ATOM 725 C C . GLU A 1 98 ? 8.594 24.562 -3.572 1 98.69 98 GLU A C 1
ATOM 727 O O . GLU A 1 98 ? 9.516 25.359 -3.395 1 98.69 98 GLU A O 1
ATOM 732 N N . GLN A 1 99 ? 7.867 24.125 -2.535 1 98.62 99 GLN A N 1
ATOM 733 C CA . GLN A 1 99 ? 8.203 24.453 -1.152 1 98.62 99 GLN A CA 1
ATOM 734 C C . GLN A 1 99 ? 9.617 24 -0.809 1 98.62 99 GLN A C 1
ATOM 736 O O . GLN A 1 99 ? 10.367 24.75 -0.176 1 98.62 99 GLN A O 1
ATOM 741 N N . LEU A 1 100 ? 10 22.797 -1.276 1 98.88 100 LEU A N 1
ATOM 742 C CA . LEU A 1 100 ? 11.32 22.25 -0.985 1 98.88 100 LEU A CA 1
ATOM 743 C C . LEU A 1 100 ? 12.414 23.031 -1.698 1 98.88 100 LEU A C 1
ATOM 745 O O . LEU A 1 100 ? 13.422 23.406 -1.088 1 98.88 100 LEU A O 1
ATOM 749 N N . THR A 1 101 ? 12.156 23.344 -2.994 1 98.75 101 THR A N 1
ATOM 750 C CA . THR A 1 101 ? 13.156 24.062 -3.773 1 98.75 101 THR A CA 1
ATOM 751 C C . THR A 1 101 ? 13.305 25.5 -3.275 1 98.75 101 THR A C 1
ATOM 753 O O . THR A 1 101 ? 14.406 26.031 -3.244 1 98.75 101 THR A O 1
ATOM 756 N N . ASP A 1 102 ? 12.242 26.141 -2.928 1 98.44 102 ASP A N 1
ATOM 757 C CA . ASP A 1 102 ? 12.273 27.5 -2.385 1 98.44 102 ASP A CA 1
ATOM 758 C C . ASP A 1 102 ? 13.078 27.547 -1.088 1 98.44 102 ASP A C 1
ATOM 760 O O . ASP A 1 102 ? 13.633 28.594 -0.737 1 98.44 102 ASP A O 1
ATOM 764 N N . ALA A 1 103 ? 13.117 26.453 -0.35 1 98.38 103 ALA A N 1
ATOM 765 C CA . ALA A 1 103 ? 13.852 26.391 0.911 1 98.38 103 ALA A CA 1
ATOM 766 C C . ALA A 1 103 ? 15.328 26.078 0.67 1 98.38 103 ALA A C 1
ATOM 768 O O . ALA A 1 103 ? 16.094 25.906 1.62 1 98.38 103 ALA A O 1
ATOM 769 N N . GLY A 1 104 ? 15.734 25.906 -0.565 1 98.56 104 GLY A N 1
ATOM 770 C CA . GLY A 1 104 ? 17.125 25.703 -0.91 1 98.56 104 GLY A CA 1
ATOM 771 C C . GLY A 1 104 ? 17.516 24.234 -1.024 1 98.56 104 GLY A C 1
ATOM 772 O O . GLY A 1 104 ? 18.703 23.906 -1.129 1 98.56 104 GLY A O 1
ATOM 773 N N . LEU A 1 105 ? 16.547 23.328 -1.008 1 98.88 105 LEU A N 1
ATOM 774 C CA . LEU A 1 105 ? 16.828 21.906 -1.115 1 98.88 105 LEU A CA 1
ATOM 775 C C . LEU A 1 105 ? 16.906 21.469 -2.576 1 98.88 105 LEU A C 1
ATOM 777 O O . LEU A 1 105 ? 16.344 22.141 -3.453 1 98.88 105 LEU A O 1
ATOM 781 N N . THR A 1 106 ? 17.609 20.375 -2.848 1 98.88 106 THR A N 1
ATOM 782 C CA . THR A 1 106 ? 17.812 19.875 -4.203 1 98.88 106 THR A CA 1
ATOM 783 C C . THR A 1 106 ? 16.859 18.719 -4.504 1 98.88 106 THR A C 1
ATOM 785 O O . THR A 1 106 ? 16.891 17.688 -3.828 1 98.88 106 THR A O 1
ATOM 788 N N . VAL A 1 107 ? 16.031 18.906 -5.488 1 98.81 107 VAL A N 1
ATOM 789 C CA . VAL A 1 107 ? 15.117 17.844 -5.93 1 98.81 107 VAL A CA 1
ATOM 790 C C . VAL A 1 107 ? 15.594 17.281 -7.27 1 98.81 107 VAL A C 1
ATOM 792 O O . VAL A 1 107 ? 15.961 18.047 -8.172 1 98.81 107 VAL A O 1
ATOM 795 N N . VAL A 1 108 ? 15.609 15.984 -7.359 1 98.62 108 VAL A N 1
ATOM 796 C CA . VAL A 1 108 ? 16.078 15.336 -8.578 1 98.62 108 VAL A CA 1
ATOM 797 C C . VAL A 1 108 ? 14.953 14.484 -9.18 1 98.62 108 VAL A C 1
ATOM 799 O O . VAL A 1 108 ? 14.109 13.961 -8.453 1 98.62 108 VAL A O 1
ATOM 802 N N . ASP A 1 109 ? 14.961 14.328 -10.477 1 96.56 109 ASP A N 1
ATOM 803 C CA . ASP A 1 109 ? 13.969 13.523 -11.18 1 96.56 109 ASP A CA 1
ATOM 804 C C . ASP A 1 109 ? 14.453 12.086 -11.375 1 96.56 109 ASP A C 1
ATOM 806 O O . ASP A 1 109 ? 13.648 11.156 -11.414 1 96.56 109 ASP A O 1
ATOM 810 N N . GLU A 1 110 ? 15.734 11.922 -11.508 1 96.94 110 GLU A N 1
ATOM 811 C CA . GLU A 1 110 ? 16.312 10.602 -11.766 1 96.94 110 GLU A CA 1
ATOM 812 C C . GLU A 1 110 ? 16.406 9.781 -10.484 1 96.94 110 GLU A C 1
ATOM 814 O O . GLU A 1 110 ? 17.125 10.164 -9.555 1 96.94 110 GLU A O 1
ATOM 819 N N . ALA A 1 111 ? 15.797 8.68 -10.477 1 96.62 111 ALA A N 1
ATOM 820 C CA . ALA A 1 111 ? 15.734 7.809 -9.305 1 96.62 111 ALA A CA 1
ATOM 821 C C . ALA A 1 111 ? 17.141 7.383 -8.859 1 96.62 111 ALA A C 1
ATOM 823 O O . ALA A 1 111 ? 17.406 7.25 -7.668 1 96.62 111 ALA A O 1
ATOM 824 N N . SER A 1 112 ? 18.031 7.176 -9.781 1 95.44 112 SER A N 1
ATOM 825 C CA . SER A 1 112 ? 19.359 6.66 -9.492 1 95.44 112 SER A CA 1
ATOM 826 C C . SER A 1 112 ? 20.188 7.676 -8.711 1 95.44 112 SER A C 1
ATOM 828 O O . SER A 1 112 ? 21.234 7.332 -8.141 1 95.44 112 SER A O 1
ATOM 830 N N . ARG A 1 113 ? 19.75 8.914 -8.664 1 97.31 113 ARG A N 1
ATOM 831 C CA . ARG A 1 113 ? 20.484 9.977 -7.996 1 97.31 113 ARG A CA 1
ATOM 832 C C . ARG A 1 113 ? 19.953 10.211 -6.586 1 97.31 113 ARG A C 1
ATOM 834 O O . ARG A 1 113 ? 20.5 11.023 -5.836 1 97.31 113 ARG A O 1
ATOM 841 N N . ALA A 1 114 ? 18.953 9.492 -6.219 1 98.38 114 ALA A N 1
ATOM 842 C CA . ALA A 1 114 ? 18.266 9.766 -4.965 1 98.38 114 ALA A CA 1
ATOM 843 C C . ALA A 1 114 ? 19.156 9.469 -3.766 1 98.38 114 ALA A C 1
ATOM 845 O O . ALA A 1 114 ? 19.734 8.383 -3.668 1 98.38 114 ALA A O 1
ATOM 846 N N . GLU A 1 115 ? 19.203 10.375 -2.926 1 98.75 115 GLU A N 1
ATOM 847 C CA . GLU A 1 115 ? 19.859 10.188 -1.643 1 98.75 115 GLU A CA 1
ATOM 848 C C . GLU A 1 115 ? 18.859 10.203 -0.492 1 98.75 115 GLU A C 1
ATOM 850 O O . GLU A 1 115 ? 19.188 9.773 0.619 1 98.75 115 GLU A O 1
ATOM 855 N N . THR A 1 116 ? 17.688 10.695 -0.694 1 98.88 116 THR A N 1
ATOM 856 C CA . THR A 1 116 ? 16.5 10.633 0.158 1 98.88 116 THR A CA 1
ATOM 857 C C . THR A 1 116 ? 15.234 10.562 -0.684 1 98.88 116 THR A C 1
ATOM 859 O O . THR A 1 116 ? 15.109 11.266 -1.687 1 98.88 116 THR A O 1
ATOM 862 N N . VAL A 1 117 ? 14.336 9.711 -0.312 1 98.94 117 VAL A N 1
ATOM 863 C CA . VAL A 1 117 ? 13.047 9.617 -0.997 1 98.94 117 VAL A CA 1
ATOM 864 C C . VAL A 1 117 ? 11.953 10.242 -0.138 1 98.94 117 VAL A C 1
ATOM 866 O O . VAL A 1 117 ? 11.836 9.93 1.05 1 98.94 117 VAL A O 1
ATOM 869 N N . VAL A 1 118 ? 11.227 11.188 -0.697 1 98.94 118 VAL A N 1
ATOM 870 C CA . VAL A 1 118 ? 10.125 11.875 -0.028 1 98.94 118 VAL A CA 1
ATOM 871 C C . VAL A 1 118 ? 8.797 11.453 -0.653 1 98.94 118 VAL A C 1
ATOM 873 O O . VAL A 1 118 ? 8.594 11.602 -1.86 1 98.94 118 VAL A O 1
ATOM 876 N N . LEU A 1 119 ? 7.906 10.906 0.132 1 98.94 119 LEU A N 1
ATOM 877 C CA . LEU A 1 119 ? 6.625 10.375 -0.328 1 98.94 119 LEU A CA 1
ATOM 878 C C . LEU A 1 119 ? 5.469 11.227 0.193 1 98.94 119 LEU A C 1
ATOM 880 O O . LEU A 1 119 ? 5.387 11.5 1.393 1 98.94 119 LEU A O 1
ATOM 884 N N . SER A 1 120 ? 4.598 11.625 -0.684 1 98.94 120 SER A N 1
ATOM 885 C CA . SER A 1 120 ? 3.471 12.516 -0.4 1 98.94 120 SER A CA 1
ATOM 886 C C . SER A 1 120 ? 2.293 12.227 -1.324 1 98.94 120 SER A C 1
ATOM 888 O O . SER A 1 120 ? 2.369 11.336 -2.176 1 98.94 120 SER A O 1
ATOM 890 N N . ILE A 1 121 ? 1.235 12.898 -1.078 1 98.81 121 ILE A N 1
ATOM 891 C CA . ILE A 1 121 ? 0.125 12.812 -2.021 1 98.81 121 ILE A CA 1
ATOM 892 C C . ILE A 1 121 ? 0.591 13.258 -3.406 1 98.81 121 ILE A C 1
ATOM 894 O O . ILE A 1 121 ? 1.355 14.211 -3.535 1 98.81 121 ILE A O 1
ATOM 898 N N . ASP A 1 122 ? 0.182 12.562 -4.395 1 98.69 122 ASP A N 1
ATOM 899 C CA . ASP A 1 122 ? 0.469 12.82 -5.805 1 98.69 122 ASP A CA 1
ATOM 900 C C . ASP A 1 122 ? -0.666 12.32 -6.695 1 98.69 122 ASP A C 1
ATOM 902 O O . ASP A 1 122 ? -0.72 11.133 -7.027 1 98.69 122 ASP A O 1
ATOM 906 N N . ARG A 1 123 ? -1.52 13.188 -7.195 1 98.06 123 ARG A N 1
ATOM 907 C CA . ARG A 1 123 ? -2.684 12.766 -7.973 1 98.06 123 ARG A CA 1
ATOM 908 C C . ARG A 1 123 ? -2.277 12.32 -9.367 1 98.06 123 ARG A C 1
ATOM 910 O O . ARG A 1 123 ? -3.09 11.766 -10.109 1 98.06 123 ARG A O 1
ATOM 917 N N . SER A 1 124 ? -0.944 12.414 -9.688 1 98.31 124 SER A N 1
ATOM 918 C CA . SER A 1 124 ? -0.418 11.883 -10.938 1 98.31 124 SER A CA 1
ATOM 919 C C . SER A 1 124 ? 0.305 10.562 -10.719 1 98.31 124 SER A C 1
ATOM 921 O O . SER A 1 124 ? 0.945 10.039 -11.633 1 98.31 124 SER A O 1
ATOM 923 N N . PHE A 1 125 ? 0.279 10.07 -9.516 1 98.62 125 PHE A N 1
ATOM 924 C CA . PHE A 1 125 ? 0.912 8.805 -9.172 1 98.62 125 PHE A CA 1
ATOM 925 C C . PHE A 1 125 ? 0.444 7.695 -10.102 1 98.62 125 PHE A C 1
ATOM 927 O O . PHE A 1 125 ? -0.753 7.562 -10.367 1 98.62 125 PHE A O 1
ATOM 934 N N . ASP A 1 126 ? 1.38 6.953 -10.648 1 98.75 126 ASP A N 1
ATOM 935 C CA . ASP A 1 126 ? 1.056 5.809 -11.492 1 98.75 126 ASP A CA 1
ATOM 936 C C . ASP A 1 126 ? 2.094 4.699 -11.336 1 98.75 126 ASP A C 1
ATOM 938 O O . ASP A 1 126 ? 2.975 4.781 -10.484 1 98.75 126 ASP A O 1
ATOM 942 N N . TYR A 1 127 ? 1.932 3.613 -12.109 1 98.75 127 TYR A N 1
ATOM 943 C CA . TYR A 1 127 ? 2.795 2.439 -12.023 1 98.75 127 TYR A CA 1
ATOM 944 C C . TYR A 1 127 ? 4.25 2.812 -12.289 1 98.75 127 TYR A C 1
ATOM 946 O O . TYR A 1 127 ? 5.156 2.314 -11.625 1 98.75 127 TYR A O 1
ATOM 954 N N . ASP A 1 128 ? 4.527 3.719 -13.227 1 98.06 128 ASP A N 1
ATOM 955 C CA . ASP A 1 128 ? 5.887 4.145 -13.547 1 98.06 128 ASP A CA 1
ATOM 956 C C . ASP A 1 128 ? 6.527 4.871 -12.367 1 98.06 128 ASP A C 1
ATOM 958 O O . ASP A 1 128 ? 7.723 4.707 -12.102 1 98.06 128 ASP A O 1
ATOM 962 N N . ARG A 1 129 ? 5.75 5.711 -11.688 1 98.19 129 ARG A N 1
ATOM 963 C CA . ARG A 1 129 ? 6.27 6.395 -10.516 1 98.19 129 ARG A CA 1
ATOM 964 C C . ARG A 1 129 ? 6.578 5.406 -9.391 1 98.19 129 ARG A C 1
ATOM 966 O O . ARG A 1 129 ? 7.551 5.578 -8.656 1 98.19 129 ARG A O 1
ATOM 973 N N . LEU A 1 130 ? 5.68 4.418 -9.234 1 98.62 130 LEU A N 1
ATOM 974 C CA . LEU A 1 130 ? 5.93 3.352 -8.273 1 98.62 130 LEU A CA 1
ATOM 975 C C . LEU A 1 130 ? 7.238 2.631 -8.586 1 98.62 130 LEU A C 1
ATOM 977 O O . LEU A 1 130 ? 8.039 2.381 -7.684 1 98.62 130 LEU A O 1
ATOM 981 N N . CYS A 1 131 ? 7.508 2.318 -9.883 1 98.12 131 CYS A N 1
ATOM 982 C CA . CYS A 1 131 ? 8.75 1.695 -10.32 1 98.12 131 CYS A CA 1
ATOM 983 C C . CYS A 1 131 ? 9.945 2.586 -10 1 98.12 131 CYS A C 1
ATOM 985 O O . CYS A 1 131 ? 10.977 2.104 -9.523 1 98.12 131 CYS A O 1
ATOM 987 N N . ALA A 1 132 ? 9.789 3.859 -10.289 1 97.94 132 ALA A N 1
ATOM 988 C CA . ALA A 1 132 ? 10.875 4.805 -10.047 1 97.94 132 ALA A CA 1
ATOM 989 C C . ALA A 1 132 ? 11.211 4.887 -8.555 1 97.94 132 ALA A C 1
ATOM 991 O O . ALA A 1 132 ? 12.383 4.945 -8.18 1 97.94 132 ALA A O 1
ATOM 992 N N . ALA A 1 133 ? 10.18 4.93 -7.711 1 98.44 133 ALA A N 1
ATOM 993 C CA . ALA A 1 133 ? 10.398 4.965 -6.27 1 98.44 133 ALA A CA 1
ATOM 994 C C . ALA A 1 133 ? 11.117 3.705 -5.797 1 98.44 133 ALA A C 1
ATOM 996 O O . ALA A 1 133 ? 12.008 3.773 -4.945 1 98.44 133 ALA A O 1
ATOM 997 N N . LEU A 1 134 ? 10.656 2.557 -6.324 1 98.12 134 LEU A N 1
ATOM 998 C CA . LEU A 1 134 ? 11.312 1.294 -6.016 1 98.12 134 LEU A CA 1
ATOM 999 C C . LEU A 1 134 ? 12.797 1.356 -6.371 1 98.12 134 LEU A C 1
ATOM 1001 O O . LEU A 1 134 ? 13.648 0.95 -5.578 1 98.12 134 LEU A O 1
ATOM 1005 N N . ARG A 1 135 ? 13.117 1.899 -7.531 1 97.12 135 ARG A N 1
ATOM 1006 C CA . ARG A 1 135 ? 14.492 2.027 -7.992 1 97.12 135 ARG A CA 1
ATOM 1007 C C . ARG A 1 135 ? 15.281 2.984 -7.102 1 97.12 135 ARG A C 1
ATOM 1009 O O . ARG A 1 135 ? 16.453 2.736 -6.797 1 97.12 135 ARG A O 1
ATOM 1016 N N . ALA A 1 136 ? 14.656 4.07 -6.703 1 97.94 136 ALA A N 1
ATOM 1017 C CA . ALA A 1 136 ? 15.297 5.066 -5.852 1 97.94 136 ALA A CA 1
ATOM 1018 C C . ALA A 1 136 ? 15.703 4.461 -4.508 1 97.94 136 ALA A C 1
ATOM 1020 O O . ALA A 1 136 ? 16.609 4.957 -3.846 1 97.94 136 ALA A O 1
ATOM 1021 N N . CYS A 1 137 ? 15.023 3.41 -4.102 1 97.12 137 CYS A N 1
ATOM 1022 C CA . CYS A 1 137 ? 15.242 2.799 -2.795 1 97.12 137 CYS A CA 1
ATOM 1023 C C . CYS A 1 137 ? 16.062 1.525 -2.92 1 97.12 137 CYS A C 1
ATOM 1025 O O . CYS A 1 137 ? 16.078 0.7 -2.006 1 97.12 137 CYS A O 1
ATOM 1027 N N . GLU A 1 138 ? 16.641 1.261 -4.082 1 93.31 138 GLU A N 1
ATOM 1028 C CA . GLU A 1 138 ? 17.469 0.076 -4.273 1 93.31 138 GLU A CA 1
ATOM 1029 C C . GLU A 1 138 ? 18.562 -0.019 -3.205 1 93.31 138 GLU A C 1
ATOM 1031 O O . GLU A 1 138 ? 18.875 -1.111 -2.729 1 93.31 138 GLU A O 1
ATOM 1036 N N . ASP A 1 139 ? 19.141 1.12 -2.955 1 93.25 139 ASP A N 1
ATOM 1037 C CA . ASP A 1 139 ? 20.062 1.214 -1.829 1 93.25 139 ASP A CA 1
ATOM 1038 C C . ASP A 1 139 ? 19.312 1.344 -0.509 1 93.25 139 ASP A C 1
ATOM 1040 O O . ASP A 1 139 ? 18.609 2.332 -0.282 1 93.25 139 ASP A O 1
ATOM 1044 N N . GLU A 1 140 ? 19.484 0.393 0.374 1 91.81 140 GLU A N 1
ATOM 1045 C CA . GLU A 1 140 ? 18.734 0.321 1.624 1 91.81 140 GLU A CA 1
ATOM 1046 C C . GLU A 1 140 ? 19.094 1.473 2.555 1 91.81 140 GLU A C 1
ATOM 1048 O O . GLU A 1 140 ? 18.391 1.748 3.521 1 91.81 140 GLU A O 1
ATOM 1053 N N . ASP A 1 141 ? 20.109 2.115 2.26 1 95.31 141 ASP A N 1
ATOM 1054 C CA . ASP A 1 141 ? 20.562 3.201 3.119 1 95.31 141 ASP A CA 1
ATOM 1055 C C . ASP A 1 141 ? 19.875 4.516 2.762 1 95.31 141 ASP A C 1
ATOM 1057 O O . ASP A 1 141 ? 19.984 5.5 3.496 1 95.31 141 ASP A O 1
ATOM 1061 N N . VAL A 1 142 ? 19.141 4.535 1.613 1 97.94 142 VAL A N 1
ATOM 1062 C CA . VAL A 1 142 ? 18.406 5.734 1.224 1 97.94 142 VAL A CA 1
ATOM 1063 C C . VAL A 1 142 ? 17.219 5.941 2.16 1 97.94 142 VAL A C 1
ATOM 1065 O O . VAL A 1 142 ? 16.312 5.098 2.229 1 97.94 142 VAL A O 1
ATOM 1068 N N . PRO A 1 143 ? 17.172 7.035 2.916 1 98.5 143 PRO A N 1
ATOM 1069 C CA . PRO A 1 143 ? 16.047 7.273 3.826 1 98.5 143 PRO A CA 1
ATOM 1070 C C . PRO A 1 143 ? 14.719 7.445 3.096 1 98.5 143 PRO A C 1
ATOM 1072 O O . PRO A 1 143 ? 14.68 8.023 2.008 1 98.5 143 PRO A O 1
ATOM 1075 N N . LEU A 1 144 ? 13.727 6.914 3.668 1 98.62 144 LEU A N 1
ATOM 1076 C CA . LEU A 1 144 ? 12.344 7.059 3.213 1 98.62 144 LEU A CA 1
ATOM 1077 C C . LEU A 1 144 ? 11.555 7.957 4.156 1 98.62 144 LEU A C 1
ATOM 1079 O O . LEU A 1 144 ? 11.383 7.633 5.332 1 98.62 144 LEU A O 1
ATOM 1083 N N . VAL A 1 145 ? 11.086 9.133 3.619 1 98.88 145 VAL A N 1
ATOM 1084 C CA . VAL A 1 145 ? 10.398 10.133 4.426 1 98.88 145 VAL A CA 1
ATOM 1085 C C . VAL A 1 145 ? 8.977 10.336 3.896 1 98.88 145 VAL A C 1
ATOM 1087 O O . VAL A 1 145 ? 8.781 10.555 2.697 1 98.88 145 VAL A O 1
ATOM 1090 N N . GLY A 1 146 ? 7.969 10.172 4.699 1 98.94 146 GLY A N 1
ATOM 1091 C CA . GLY A 1 146 ? 6.598 10.516 4.359 1 98.94 146 GLY A CA 1
ATOM 1092 C C . GLY A 1 146 ? 6.164 11.867 4.91 1 98.94 146 GLY A C 1
ATOM 1093 O O . GLY A 1 146 ? 6.555 12.242 6.016 1 98.94 146 GLY A O 1
ATOM 1094 N N . THR A 1 147 ? 5.262 12.531 4.191 1 98.94 147 THR A N 1
ATOM 1095 C CA . THR A 1 147 ? 4.91 13.883 4.605 1 98.94 147 THR A CA 1
ATOM 1096 C C . THR A 1 147 ? 3.85 13.852 5.703 1 98.94 147 THR A C 1
ATOM 1098 O O . THR A 1 147 ? 3.836 14.719 6.582 1 98.94 147 THR A O 1
ATOM 1101 N N . ASP A 1 148 ? 2.955 13.008 5.625 1 98.81 148 ASP A N 1
ATOM 1102 C CA . ASP A 1 148 ? 1.871 12.867 6.594 1 98.81 148 ASP A CA 1
ATOM 1103 C C . ASP A 1 148 ? 1.196 11.508 6.465 1 98.81 148 ASP A C 1
ATOM 1105 O O . ASP A 1 148 ? 1.317 10.844 5.434 1 98.81 148 ASP A O 1
ATOM 1109 N N . PRO A 1 149 ? 0.528 11.07 7.453 1 98.19 149 PRO A N 1
ATOM 1110 C CA . PRO A 1 149 ? 0.049 9.688 7.465 1 98.19 149 PRO A CA 1
ATOM 1111 C C . PRO A 1 149 ? -1.366 9.547 6.91 1 98.19 149 PRO A C 1
ATOM 1113 O O . PRO A 1 149 ? -1.923 8.445 6.898 1 98.19 149 PRO A O 1
ATOM 1116 N N . ASP A 1 150 ? -1.972 10.586 6.414 1 97.12 150 ASP A N 1
ATOM 1117 C CA . ASP A 1 150 ? -3.387 10.547 6.062 1 97.12 150 ASP A CA 1
ATOM 1118 C C . ASP A 1 150 ? -3.633 9.609 4.883 1 97.12 150 ASP A C 1
ATOM 1120 O O . ASP A 1 150 ? -3.238 9.906 3.752 1 97.12 150 ASP A O 1
ATOM 1124 N N . MET A 1 151 ? -4.379 8.555 5.133 1 97.12 151 MET A N 1
ATOM 1125 C CA . MET A 1 151 ? -4.68 7.582 4.086 1 97.12 151 MET A CA 1
ATOM 1126 C C . MET A 1 151 ? -5.695 8.141 3.096 1 97.12 151 MET A C 1
ATOM 1128 O O . MET A 1 151 ? -5.613 7.867 1.896 1 97.12 151 MET A O 1
ATOM 1132 N N . LEU A 1 152 ? -6.648 8.906 3.664 1 95.62 152 LEU A N 1
ATOM 1133 C CA . LEU A 1 152 ? -7.695 9.539 2.867 1 95.62 152 LEU A CA 1
ATOM 1134 C C . LEU A 1 152 ? -7.73 11.039 3.105 1 95.62 152 LEU A C 1
ATOM 1136 O O . LEU A 1 152 ? -7.324 11.516 4.168 1 95.62 152 LEU A O 1
ATOM 1140 N N . ILE A 1 153 ? -8.18 11.734 2.096 1 92.19 153 ILE A N 1
ATOM 1141 C CA . ILE A 1 153 ? -8.445 13.164 2.223 1 92.19 153 ILE A CA 1
ATOM 1142 C C . ILE A 1 153 ? -9.859 13.469 1.735 1 92.19 153 ILE A C 1
ATOM 1144 O O . ILE A 1 153 ? -10.344 12.844 0.789 1 92.19 153 ILE A O 1
ATOM 1148 N N . PRO A 1 154 ? -10.484 14.32 2.428 1 85.5 154 PRO A N 1
ATOM 1149 C CA . PRO A 1 154 ? -11.859 14.648 2.043 1 85.5 154 PRO A CA 1
ATOM 1150 C C . PRO A 1 154 ? -11.938 15.367 0.7 1 85.5 154 PRO A C 1
ATOM 1152 O O . PRO A 1 154 ? -11.078 16.203 0.386 1 85.5 154 PRO A O 1
ATOM 1155 N N . ALA A 1 155 ? -12.945 15 -0.087 1 83.75 155 ALA A N 1
ATOM 1156 C CA . ALA A 1 155 ? -13.25 15.688 -1.341 1 83.75 155 ALA A CA 1
ATOM 1157 C C . ALA A 1 155 ? -14.75 15.727 -1.593 1 83.75 155 ALA A C 1
ATOM 1159 O O . ALA A 1 155 ? -15.523 15.062 -0.895 1 83.75 155 ALA A O 1
ATOM 1160 N N . ALA A 1 156 ? -15.266 16.641 -2.402 1 77.94 156 ALA A N 1
ATOM 1161 C CA . ALA A 1 156 ? -16.672 16.844 -2.707 1 77.94 156 ALA A CA 1
ATOM 1162 C C . ALA A 1 156 ? -17.344 15.531 -3.117 1 77.94 156 ALA A C 1
ATOM 1164 O O . ALA A 1 156 ? -18.453 15.234 -2.697 1 77.94 156 ALA A O 1
ATOM 1165 N N . GLY A 1 157 ? -16.719 14.703 -3.898 1 78.94 157 GLY A N 1
ATOM 1166 C CA . GLY A 1 157 ? -17.312 13.477 -4.41 1 78.94 157 GLY A CA 1
ATOM 1167 C C . GLY A 1 157 ? -16.938 12.25 -3.605 1 78.94 157 GLY A C 1
ATOM 1168 O O . GLY A 1 157 ? -17.141 11.117 -4.055 1 78.94 157 GLY A O 1
ATOM 1169 N N . GLY A 1 158 ? -16.5 12.539 -2.365 1 85.25 158 GLY A N 1
ATOM 1170 C CA . GLY A 1 158 ? -16.047 11.43 -1.544 1 85.25 158 GLY A CA 1
ATOM 1171 C C . GLY A 1 158 ? -14.555 11.477 -1.25 1 85.25 158 GLY A C 1
ATOM 1172 O O . GLY A 1 158 ? -13.82 12.273 -1.847 1 85.25 158 GLY A O 1
ATOM 1173 N N . ASP A 1 159 ? -14.125 10.656 -0.358 1 91.5 159 ASP A N 1
ATOM 1174 C CA . ASP A 1 159 ? -12.727 10.633 0.071 1 91.5 159 ASP A CA 1
ATOM 1175 C C . ASP A 1 159 ? -11.812 10.18 -1.064 1 91.5 159 ASP A C 1
ATOM 1177 O O . ASP A 1 159 ? -12.211 9.375 -1.906 1 91.5 159 ASP A O 1
ATOM 1181 N N . LEU A 1 160 ? -10.711 10.773 -1.089 1 96.06 160 LEU A N 1
ATOM 1182 C CA . LEU A 1 160 ? -9.664 10.414 -2.035 1 96.06 160 LEU A CA 1
ATOM 1183 C C . LEU A 1 160 ? -8.43 9.891 -1.307 1 96.06 160 LEU A C 1
ATOM 1185 O O . LEU A 1 160 ? -8.211 10.219 -0.139 1 96.06 160 LEU A O 1
ATOM 1189 N N . PRO A 1 161 ? -7.609 9.078 -2.016 1 98.19 161 PRO A N 1
ATOM 1190 C CA . PRO A 1 161 ? -6.336 8.664 -1.428 1 98.19 161 PRO A CA 1
ATOM 1191 C C . PRO A 1 161 ? -5.422 9.844 -1.106 1 98.19 161 PRO A C 1
ATOM 1193 O O . PRO A 1 161 ? -5.328 10.789 -1.895 1 98.19 161 PRO A O 1
ATOM 1196 N N . GLY A 1 162 ? -4.82 9.828 0.091 1 98.31 162 GLY A N 1
ATOM 1197 C CA . GLY A 1 162 ? -3.922 10.883 0.517 1 98.31 162 GLY A CA 1
ATOM 1198 C C . GLY A 1 162 ? -2.461 10.477 0.488 1 98.31 162 GLY A C 1
ATOM 1199 O O . GLY A 1 162 ? -2.074 9.586 -0.274 1 98.31 162 GLY A O 1
ATOM 1200 N N . SER A 1 163 ? -1.633 11.211 1.284 1 98.81 163 SER A N 1
ATOM 1201 C CA . SER A 1 163 ? -0.202 10.922 1.334 1 98.81 163 SER A CA 1
ATOM 1202 C C . SER A 1 163 ? 0.066 9.523 1.862 1 98.81 163 SER A C 1
ATOM 1204 O O . SER A 1 163 ? 0.938 8.812 1.35 1 98.81 163 SER A O 1
ATOM 1206 N N . GLY A 1 164 ? -0.691 9.172 2.908 1 98.69 164 GLY A N 1
ATOM 1207 C CA . GLY A 1 164 ? -0.524 7.848 3.494 1 98.69 164 GLY A CA 1
ATOM 1208 C C . GLY A 1 164 ? -0.725 6.723 2.498 1 98.69 164 GLY A C 1
ATOM 1209 O O . GLY A 1 164 ? -0.084 5.676 2.602 1 98.69 164 GLY A O 1
ATOM 1210 N N . ALA A 1 165 ? -1.622 6.938 1.564 1 98.56 165 ALA A N 1
ATOM 1211 C CA . ALA A 1 165 ? -1.885 5.938 0.533 1 98.56 165 ALA A CA 1
ATOM 1212 C C . ALA A 1 165 ? -0.653 5.711 -0.338 1 98.56 165 ALA A C 1
ATOM 1214 O O . ALA A 1 165 ? -0.287 4.566 -0.622 1 98.56 165 ALA A O 1
ATOM 1215 N N . ILE A 1 166 ? -0.024 6.82 -0.773 1 98.88 166 ILE A N 1
ATOM 1216 C CA . ILE A 1 166 ? 1.162 6.75 -1.619 1 98.88 166 ILE A CA 1
ATOM 1217 C C . ILE A 1 166 ? 2.328 6.164 -0.825 1 98.88 166 ILE A C 1
ATOM 1219 O O . ILE A 1 166 ? 3.057 5.301 -1.323 1 98.88 166 ILE A O 1
ATOM 1223 N N . ILE A 1 167 ? 2.457 6.57 0.409 1 98.88 167 ILE A N 1
ATOM 1224 C CA . ILE A 1 167 ? 3.486 6.051 1.301 1 98.88 167 ILE A CA 1
ATOM 1225 C C . ILE A 1 167 ? 3.324 4.539 1.448 1 98.88 167 ILE A C 1
ATOM 1227 O O . ILE A 1 167 ? 4.289 3.787 1.3 1 98.88 167 ILE A O 1
ATOM 1231 N N . ASN A 1 168 ? 2.123 4.105 1.731 1 98.44 168 ASN A N 1
ATOM 1232 C CA . ASN A 1 168 ? 1.821 2.686 1.884 1 98.44 168 ASN A CA 1
ATOM 1233 C C . ASN A 1 168 ? 2.166 1.901 0.621 1 98.44 168 ASN A C 1
ATOM 1235 O O . ASN A 1 168 ? 2.742 0.815 0.698 1 98.44 168 ASN A O 1
ATOM 1239 N N . ALA A 1 169 ? 1.737 2.406 -0.516 1 98.56 169 ALA A N 1
ATOM 1240 C CA . ALA A 1 169 ? 1.996 1.733 -1.785 1 98.56 169 ALA A CA 1
ATOM 1241 C C . ALA A 1 169 ? 3.492 1.531 -2.004 1 98.56 169 ALA A C 1
ATOM 1243 O O . ALA A 1 169 ? 3.936 0.427 -2.326 1 98.56 169 ALA A O 1
ATOM 1244 N N . VAL A 1 170 ? 4.312 2.574 -1.764 1 98.69 170 VAL A N 1
ATOM 1245 C CA . VAL A 1 170 ? 5.746 2.518 -2.025 1 98.69 170 VAL A CA 1
ATOM 1246 C C . VAL A 1 170 ? 6.43 1.657 -0.966 1 98.69 170 VAL A C 1
ATOM 1248 O O . VAL A 1 170 ? 7.258 0.802 -1.291 1 98.69 170 VAL A O 1
ATOM 1251 N N . ALA A 1 171 ? 6.062 1.872 0.319 1 98.38 171 ALA A N 1
ATOM 1252 C CA . ALA A 1 171 ? 6.656 1.088 1.398 1 98.38 171 ALA A CA 1
ATOM 1253 C C . ALA A 1 171 ? 6.422 -0.404 1.188 1 98.38 171 ALA A C 1
ATOM 1255 O O . ALA A 1 171 ? 7.293 -1.225 1.478 1 98.38 171 ALA A O 1
ATOM 1256 N N . GLY A 1 172 ? 5.242 -0.736 0.729 1 96.31 172 GLY A N 1
ATOM 1257 C CA . GLY A 1 172 ? 4.902 -2.125 0.468 1 96.31 172 GLY A CA 1
ATOM 1258 C C . GLY A 1 172 ? 5.828 -2.787 -0.536 1 96.31 172 GLY A C 1
ATOM 1259 O O . GLY A 1 172 ? 6.273 -3.92 -0.327 1 96.31 172 GLY A O 1
ATOM 1260 N N . VAL A 1 173 ? 6.152 -2.131 -1.604 1 96.25 173 VAL A N 1
ATOM 1261 C CA . VAL A 1 173 ? 6.953 -2.725 -2.668 1 96.25 173 VAL A CA 1
ATOM 1262 C C . VAL A 1 173 ? 8.43 -2.682 -2.287 1 96.25 173 VAL A C 1
ATOM 1264 O O . VAL A 1 173 ? 9.188 -3.596 -2.613 1 96.25 173 VAL A O 1
ATOM 1267 N N . VAL A 1 174 ? 8.82 -1.61 -1.617 1 96.56 174 VAL A N 1
ATOM 1268 C CA . VAL A 1 174 ? 10.203 -1.466 -1.17 1 96.56 174 VAL A CA 1
ATOM 1269 C C . VAL A 1 174 ? 10.5 -2.477 -0.064 1 96.56 174 VAL A C 1
ATOM 1271 O O . VAL A 1 174 ? 11.641 -2.926 0.09 1 96.56 174 VAL A O 1
ATOM 1274 N N . GLY A 1 175 ? 9.508 -2.812 0.734 1 95.31 175 GLY A N 1
ATOM 1275 C CA . GLY A 1 175 ? 9.641 -3.814 1.781 1 95.31 175 GLY A CA 1
ATOM 1276 C C . GLY A 1 175 ? 10.172 -3.25 3.086 1 95.31 175 GLY A C 1
ATOM 1277 O O . GLY A 1 175 ? 10.844 -3.951 3.844 1 95.31 175 GLY A O 1
ATOM 1278 N N . ARG A 1 176 ? 10 -2.047 3.256 1 95.5 176 ARG A N 1
ATOM 1279 C CA . ARG A 1 176 ? 10.383 -1.433 4.523 1 95.5 176 ARG A CA 1
ATOM 1280 C C . ARG A 1 176 ? 9.508 -0.22 4.828 1 95.5 176 ARG A C 1
ATOM 1282 O O . ARG A 1 176 ? 9.031 0.456 3.912 1 95.5 176 ARG A O 1
ATOM 1289 N N . GLU A 1 177 ? 9.305 0.094 6.059 1 97.5 177 GLU A N 1
ATOM 1290 C CA . GLU A 1 177 ? 8.539 1.253 6.508 1 97.5 177 GLU A CA 1
ATOM 1291 C C . GLU A 1 177 ? 9.352 2.539 6.363 1 97.5 177 GLU A C 1
ATOM 1293 O O . GLU A 1 177 ? 10.578 2.51 6.391 1 97.5 177 GLU A O 1
ATOM 1298 N N . PRO A 1 178 ? 8.641 3.666 6.172 1 98.44 178 PRO A N 1
ATOM 1299 C CA . PRO A 1 178 ? 9.383 4.93 6.172 1 98.44 178 PRO A CA 1
ATOM 1300 C C . PRO A 1 178 ? 10.172 5.148 7.461 1 98.44 178 PRO A C 1
ATOM 1302 O O . PRO A 1 178 ? 9.758 4.676 8.523 1 98.44 178 PRO A O 1
ATOM 1305 N N . ASP A 1 179 ? 11.297 5.805 7.312 1 98.44 179 ASP A N 1
ATOM 1306 C CA . ASP A 1 179 ? 12.102 6.156 8.484 1 98.44 179 ASP A CA 1
ATOM 1307 C C . ASP A 1 179 ? 11.344 7.129 9.391 1 98.44 179 ASP A C 1
ATOM 1309 O O . ASP A 1 179 ? 11.531 7.113 10.609 1 98.44 179 ASP A O 1
ATOM 1313 N N . VAL A 1 180 ? 10.547 7.957 8.773 1 98.62 180 VAL A N 1
ATOM 1314 C CA . VAL A 1 180 ? 9.734 8.922 9.5 1 98.62 180 VAL A CA 1
ATOM 1315 C C . VAL A 1 180 ? 8.539 9.344 8.648 1 98.62 180 VAL A C 1
ATOM 1317 O O . VAL A 1 180 ? 8.641 9.414 7.422 1 98.62 180 VAL A O 1
ATOM 1320 N N . VAL A 1 181 ? 7.43 9.578 9.242 1 98.88 181 VAL A N 1
ATOM 1321 C CA . VAL A 1 181 ? 6.277 10.258 8.656 1 98.88 181 VAL A CA 1
ATOM 1322 C C . VAL A 1 181 ? 5.996 11.547 9.422 1 98.88 181 VAL A C 1
ATOM 1324 O O . VAL A 1 181 ? 5.742 11.523 10.625 1 98.88 181 VAL A O 1
ATOM 1327 N N . LEU A 1 182 ? 6.039 12.656 8.891 1 98.62 182 LEU A N 1
ATOM 1328 C CA . LEU A 1 182 ? 6.359 13.93 9.531 1 98.62 182 LEU A CA 1
ATOM 1329 C C . LEU A 1 182 ? 5.094 14.609 10.047 1 98.62 182 LEU A C 1
ATOM 1331 O O . LEU A 1 182 ? 5.094 15.172 11.141 1 98.62 182 LEU A O 1
ATOM 1335 N N . GLY A 1 183 ? 3.957 14.938 9.25 1 98.38 183 GLY A N 1
ATOM 1336 C CA . GLY A 1 183 ? 2.734 15.578 9.711 1 98.38 183 GLY A CA 1
ATOM 1337 C C . GLY A 1 183 ? 2.264 15.062 11.055 1 98.38 183 GLY A C 1
ATOM 1338 O O . GLY A 1 183 ? 2.994 14.344 11.75 1 98.38 183 GLY A O 1
ATOM 1339 N N . LYS A 1 184 ? 1.08 15.664 11.594 1 98.56 184 LYS A N 1
ATOM 1340 C CA . LYS A 1 184 ? 0.484 15.172 12.836 1 98.56 184 LYS A CA 1
ATOM 1341 C C . LYS A 1 184 ? 0.33 13.648 12.797 1 98.56 184 LYS A C 1
ATOM 1343 O O . LYS A 1 184 ? -0.08 13.086 11.781 1 98.56 184 LYS A O 1
ATOM 1348 N N . PRO A 1 185 ? 0.764 13.039 13.914 1 98.31 185 PRO A N 1
ATOM 1349 C CA . PRO A 1 185 ? 1.172 13.477 15.25 1 98.31 185 PRO A CA 1
ATOM 1350 C C . PRO A 1 185 ? 2.672 13.32 15.492 1 98.31 185 PRO A C 1
ATOM 1352 O O . PRO A 1 185 ? 3.096 13.055 16.625 1 98.31 185 PRO A O 1
ATOM 1355 N N . SER A 1 186 ? 3.488 13.414 14.508 1 98.69 186 SER A N 1
ATOM 1356 C CA . SER A 1 186 ? 4.906 13.078 14.57 1 98.69 186 SER A CA 1
ATOM 1357 C C . SER A 1 186 ? 5.641 13.961 15.57 1 98.69 186 SER A C 1
ATOM 1359 O O . SER A 1 186 ? 5.16 15.039 15.922 1 98.69 186 SER A O 1
ATOM 1361 N N . GLU A 1 187 ? 6.797 13.484 16 1 98.38 187 GLU A N 1
ATOM 1362 C CA . GLU A 1 187 ? 7.648 14.266 16.891 1 98.38 187 GLU A CA 1
ATOM 1363 C C . GLU A 1 187 ? 8.102 15.562 16.234 1 98.38 187 GLU A C 1
ATOM 1365 O O . GLU A 1 187 ? 8.086 16.625 16.859 1 98.38 187 GLU A O 1
ATOM 1370 N N . PRO A 1 188 ? 8.508 15.516 14.922 1 98.69 188 PRO A N 1
ATOM 1371 C CA . PRO A 1 188 ? 8.852 16.781 14.266 1 98.69 188 PRO A CA 1
ATOM 1372 C C . PRO A 1 188 ? 7.699 17.781 14.258 1 98.69 188 PRO A C 1
ATOM 1374 O O . PRO A 1 188 ? 7.906 18.969 14.469 1 98.69 188 PRO A O 1
ATOM 1377 N N . ALA A 1 189 ? 6.512 17.297 14.008 1 98.75 189 ALA A N 1
ATOM 1378 C CA . ALA A 1 189 ? 5.348 18.188 14.055 1 98.75 189 ALA A CA 1
ATOM 1379 C C . ALA A 1 189 ? 5.152 18.766 15.453 1 98.75 189 ALA A C 1
ATOM 1381 O O . ALA A 1 189 ? 4.898 19.953 15.602 1 98.75 189 ALA A O 1
ATOM 1382 N N . LEU A 1 190 ? 5.285 17.938 16.438 1 98.25 190 LEU A N 1
ATOM 1383 C CA . LEU A 1 190 ? 5.137 18.359 17.828 1 98.25 190 LEU A CA 1
ATOM 1384 C C . LEU A 1 190 ? 6.129 19.469 18.172 1 98.25 190 LEU A C 1
ATOM 1386 O O . LEU A 1 190 ? 5.758 20.469 18.797 1 98.25 190 LEU A O 1
ATOM 1390 N N . ARG A 1 191 ? 7.301 19.297 17.781 1 97.94 191 ARG A N 1
ATOM 1391 C CA . ARG A 1 191 ? 8.344 20.281 18.062 1 97.94 191 ARG A CA 1
ATOM 1392 C C . ARG A 1 191 ? 8.008 21.625 17.422 1 97.94 191 ARG A C 1
ATOM 1394 O O . ARG A 1 191 ? 8.133 22.672 18.078 1 97.94 191 ARG A O 1
ATOM 1401 N N . ILE A 1 192 ? 7.586 21.609 16.203 1 98.12 192 ILE A N 1
ATOM 1402 C CA . ILE A 1 192 ? 7.266 22.844 15.492 1 98.12 192 ILE A CA 1
ATOM 1403 C C . ILE A 1 192 ? 6.059 23.516 16.141 1 98.12 192 ILE A C 1
ATOM 1405 O O . ILE A 1 192 ? 6.039 24.734 16.312 1 98.12 192 ILE A O 1
ATOM 1409 N N . VAL A 1 193 ? 5.098 22.719 16.516 1 98 193 VAL A N 1
ATOM 1410 C CA . VAL A 1 193 ? 3.895 23.234 17.172 1 98 193 VAL A CA 1
ATOM 1411 C C . VAL A 1 193 ? 4.262 23.906 18.484 1 98 193 VAL A C 1
ATOM 1413 O O . VAL A 1 193 ? 3.834 25.031 18.766 1 98 193 VAL A O 1
ATOM 1416 N N . ARG A 1 194 ? 5.07 23.281 19.281 1 97.19 194 ARG A N 1
ATOM 1417 C CA . ARG A 1 194 ? 5.504 23.812 20.562 1 97.19 194 ARG A CA 1
ATOM 1418 C C . ARG A 1 194 ? 6.281 25.109 20.391 1 97.19 194 ARG A C 1
ATOM 1420 O O . ARG A 1 194 ? 6.02 26.094 21.078 1 97.19 194 ARG A O 1
ATOM 1427 N N . ASP A 1 195 ? 7.207 25.078 19.453 1 97.12 195 ASP A N 1
ATOM 1428 C CA . ASP A 1 195 ? 8.047 26.25 19.203 1 97.12 195 ASP A CA 1
ATOM 1429 C C . ASP A 1 195 ? 7.219 27.422 18.688 1 97.12 195 ASP A C 1
ATOM 1431 O O . ASP A 1 195 ? 7.488 28.578 19.031 1 97.12 195 ASP A O 1
ATOM 1435 N N . SER A 1 196 ? 6.285 27.141 17.875 1 96.94 196 SER A N 1
ATOM 1436 C CA . SER A 1 196 ? 5.453 28.172 17.281 1 96.94 196 SER A CA 1
ATOM 1437 C C . SER A 1 196 ? 4.523 28.797 18.312 1 96.94 196 SER A C 1
ATOM 1439 O O . SER A 1 196 ? 4.309 30.016 18.312 1 96.94 196 SER A O 1
ATOM 1441 N N . LEU A 1 197 ? 3.959 27.984 19.156 1 95.94 197 LEU A N 1
ATOM 1442 C CA . LEU A 1 197 ? 3.02 28.484 20.156 1 95.94 197 LEU A CA 1
ATOM 1443 C C . LEU A 1 197 ? 3.752 29.234 21.266 1 95.94 197 LEU A C 1
ATOM 1445 O O . LEU A 1 197 ? 3.281 30.266 21.75 1 95.94 197 LEU A O 1
ATOM 1449 N N . GLY A 1 198 ? 4.84 28.609 21.75 1 95.69 198 GLY A N 1
ATOM 1450 C CA . GLY A 1 198 ? 5.637 29.234 22.797 1 95.69 198 GLY A CA 1
ATOM 1451 C C . GLY A 1 198 ? 4.957 29.219 24.156 1 95.69 198 GLY A C 1
ATOM 1452 O O . GLY A 1 198 ? 5.156 30.141 24.969 1 95.69 198 GLY A O 1
ATOM 1453 N N . VAL A 1 199 ? 4.027 28.406 24.375 1 95.75 199 VAL A N 1
ATOM 1454 C CA . VAL A 1 199 ? 3.26 28.25 25.594 1 95.75 199 VAL A CA 1
ATOM 1455 C C . VAL A 1 199 ? 3.498 26.859 26.188 1 95.75 199 VAL A C 1
ATOM 1457 O O . VAL A 1 199 ? 3.684 25.891 25.453 1 95.75 199 VAL A O 1
ATOM 1460 N N . SER A 1 200 ? 3.604 26.75 27.516 1 96 200 SER A N 1
ATOM 1461 C CA . SER A 1 200 ? 3.771 25.453 28.172 1 96 200 SER A CA 1
ATOM 1462 C C . SER A 1 200 ? 2.662 24.484 27.766 1 96 200 SER A C 1
ATOM 1464 O O . SER A 1 200 ? 1.487 24.859 27.734 1 96 200 SER A O 1
ATOM 1466 N N . PRO A 1 201 ? 3.029 23.25 27.422 1 96.94 201 PRO A N 1
ATOM 1467 C CA . PRO A 1 201 ? 2.033 22.266 26.984 1 96.94 201 PRO A CA 1
ATOM 1468 C C . PRO A 1 201 ? 0.884 22.109 27.984 1 96.94 201 PRO A C 1
ATOM 1470 O O . PRO A 1 201 ? -0.262 21.891 27.578 1 96.94 201 PRO A O 1
ATOM 1473 N N . SER A 1 202 ? 1.15 22.188 29.234 1 95.88 202 SER A N 1
ATOM 1474 C CA . SER A 1 202 ? 0.132 21.984 30.25 1 95.88 202 SER A CA 1
ATOM 1475 C C . SER A 1 202 ? -0.938 23.078 30.188 1 95.88 202 SER A C 1
ATOM 1477 O O . SER A 1 202 ? -2.027 22.922 30.734 1 95.88 202 SER A O 1
ATOM 1479 N N . SER A 1 203 ? -0.606 24.156 29.531 1 96.75 203 SER A N 1
ATOM 1480 C CA . SER A 1 203 ? -1.552 25.266 29.375 1 96.75 203 SER A CA 1
ATOM 1481 C C . SER A 1 203 ? -2.092 25.328 27.938 1 96.75 203 SER A C 1
ATOM 1483 O O . SER A 1 203 ? -2.559 26.375 27.5 1 96.75 203 SER A O 1
ATOM 1485 N N . CYS A 1 204 ? -1.977 24.25 27.172 1 97.62 204 CYS A N 1
ATOM 1486 C CA . CYS A 1 204 ? -2.406 24.25 25.781 1 97.62 204 CYS A CA 1
ATOM 1487 C C . CYS A 1 204 ? -3.541 23.25 25.562 1 97.62 204 CYS A C 1
ATOM 1489 O O . CYS A 1 204 ? -3.6 22.219 26.219 1 97.62 204 CYS A O 1
ATOM 1491 N N . LEU A 1 205 ? -4.418 23.656 24.688 1 98 205 LEU A N 1
ATOM 1492 C CA . LEU A 1 205 ? -5.527 22.828 24.203 1 98 205 LEU A CA 1
ATOM 1493 C C . LEU A 1 205 ? -5.34 22.453 22.75 1 98 205 LEU A C 1
ATOM 1495 O O . LEU A 1 205 ? -4.938 23.281 21.938 1 98 205 LEU A O 1
ATOM 1499 N N . VAL A 1 206 ? -5.496 21.188 22.391 1 98.62 206 VAL A N 1
ATOM 1500 C CA . VAL A 1 206 ? -5.578 20.75 21 1 98.62 206 VAL A CA 1
ATOM 1501 C C . VAL A 1 206 ? -7.023 20.406 20.641 1 98.62 206 VAL A C 1
ATOM 1503 O O . VAL A 1 206 ? -7.668 19.625 21.344 1 98.62 206 VAL A O 1
ATOM 1506 N N . VAL A 1 207 ? -7.527 21.016 19.625 1 98.44 207 VAL A N 1
ATOM 1507 C CA . VAL A 1 207 ? -8.875 20.75 19.141 1 98.44 207 VAL A CA 1
ATOM 1508 C C . VAL A 1 207 ? -8.828 20.219 17.719 1 98.44 207 VAL A C 1
ATOM 1510 O O . VAL A 1 207 ? -8.273 20.859 16.828 1 98.44 207 VAL A O 1
ATOM 1513 N N . GLY A 1 208 ? -9.352 19.094 17.453 1 97.88 208 GLY A N 1
ATOM 1514 C CA . GLY A 1 208 ? -9.398 18.531 16.125 1 97.88 208 GLY A CA 1
ATOM 1515 C C . GLY A 1 208 ? -10.43 17.422 15.969 1 97.88 208 GLY A C 1
ATOM 1516 O O . GLY A 1 208 ? -11.133 17.094 16.922 1 97.88 208 GLY A O 1
ATOM 1517 N N . ASP A 1 209 ? -10.602 16.875 14.781 1 96.19 209 ASP A N 1
ATOM 1518 C CA . ASP A 1 209 ? -11.672 15.922 14.508 1 96.19 209 ASP A CA 1
ATOM 1519 C C . ASP A 1 209 ? -11.117 14.508 14.312 1 96.19 209 ASP A C 1
ATOM 1521 O O . ASP A 1 209 ? -11.867 13.57 14.062 1 96.19 209 ASP A O 1
ATOM 1525 N N . ARG A 1 210 ? -9.812 14.383 14.492 1 95.75 210 ARG A N 1
ATOM 1526 C CA . ARG A 1 210 ? -9.227 13.07 14.273 1 95.75 210 ARG A CA 1
ATOM 1527 C C . ARG A 1 210 ? -8.523 12.57 15.531 1 95.75 210 ARG A C 1
ATOM 1529 O O . ARG A 1 210 ? -7.73 13.305 16.141 1 95.75 210 ARG A O 1
ATOM 1536 N N . LEU A 1 211 ? -8.742 11.352 15.844 1 96.19 211 LEU A N 1
ATOM 1537 C CA . LEU A 1 211 ? -8.133 10.727 17.016 1 96.19 211 LEU A CA 1
ATOM 1538 C C . LEU A 1 211 ? -6.664 10.414 16.766 1 96.19 211 LEU A C 1
ATOM 1540 O O . LEU A 1 211 ? -5.805 10.719 17.594 1 96.19 211 LEU A O 1
ATOM 1544 N N . ASP A 1 212 ? -6.301 9.898 15.57 1 95.25 212 ASP A N 1
ATOM 1545 C CA . ASP A 1 212 ? -4.98 9.328 15.312 1 95.25 212 ASP A CA 1
ATOM 1546 C C . ASP A 1 212 ? -3.984 10.414 14.914 1 95.25 212 ASP A C 1
ATOM 1548 O O . ASP A 1 212 ? -2.783 10.148 14.82 1 95.25 212 ASP A O 1
ATOM 1552 N N . THR A 1 213 ? -4.5 11.633 14.672 1 96.62 213 THR A N 1
ATOM 1553 C CA . THR A 1 213 ? -3.578 12.711 14.328 1 96.62 213 THR A CA 1
ATOM 1554 C C . THR A 1 213 ? -3.695 13.867 15.32 1 96.62 213 THR A C 1
ATOM 1556 O O . THR A 1 213 ? -2.82 14.047 16.172 1 96.62 213 THR A O 1
ATOM 1559 N N . ASP A 1 214 ? -4.852 14.477 15.453 1 98 214 ASP A N 1
ATOM 1560 C CA . ASP A 1 214 ? -5.016 15.648 16.312 1 98 214 ASP A CA 1
ATOM 1561 C C . ASP A 1 214 ? -4.895 15.266 17.781 1 98 214 ASP A C 1
ATOM 1563 O O . ASP A 1 214 ? -4.039 15.797 18.5 1 98 214 ASP A O 1
ATOM 1567 N N . ILE A 1 215 ? -5.738 14.312 18.219 1 98 215 ILE A N 1
ATOM 1568 C CA . ILE A 1 215 ? -5.785 13.945 19.625 1 98 215 ILE A CA 1
ATOM 1569 C C . ILE A 1 215 ? -4.477 13.266 20.031 1 98 215 ILE A C 1
ATOM 1571 O O . ILE A 1 215 ? -3.924 13.539 21.094 1 98 215 ILE A O 1
ATOM 1575 N N . ALA A 1 216 ? -3.994 12.438 19.125 1 97.94 216 ALA A N 1
ATOM 1576 C CA . ALA A 1 216 ? -2.713 11.781 19.375 1 97.94 216 ALA A CA 1
ATOM 1577 C C . ALA A 1 216 ? -1.598 12.812 19.547 1 97.94 216 ALA A C 1
ATOM 1579 O O . ALA A 1 216 ? -0.738 12.664 20.422 1 97.94 216 ALA A O 1
ATOM 1580 N N . LEU A 1 217 ? -1.555 13.844 18.672 1 98.25 217 LEU A N 1
ATOM 1581 C CA . LEU A 1 217 ? -0.558 14.898 18.781 1 98.25 217 LEU A CA 1
ATOM 1582 C C . LEU A 1 217 ? -0.627 15.562 20.156 1 98.25 217 LEU A C 1
ATOM 1584 O O . LEU A 1 217 ? 0.402 15.773 20.812 1 98.25 217 LEU A O 1
ATOM 1588 N N . GLY A 1 218 ? -1.836 15.938 20.594 1 98.25 218 GLY A N 1
ATOM 1589 C CA . GLY A 1 218 ? -2.02 16.578 21.891 1 98.25 218 GLY A CA 1
ATOM 1590 C C . GLY A 1 218 ? -1.57 15.711 23.047 1 98.25 218 GLY A C 1
ATOM 1591 O O . GLY A 1 218 ? -0.885 16.188 23.953 1 98.25 218 GLY A O 1
ATOM 1592 N N . GLU A 1 219 ? -1.958 14.43 23 1 97.19 219 GLU A N 1
ATOM 1593 C CA . GLU A 1 219 ? -1.565 13.492 24.031 1 97.19 219 GLU A CA 1
ATOM 1594 C C . GLU A 1 219 ? -0.046 13.383 24.141 1 97.19 219 GLU A C 1
ATOM 1596 O O . GLU A 1 219 ? 0.519 13.469 25.234 1 97.19 219 GLU A O 1
ATOM 1601 N N . ARG A 1 220 ? 0.591 13.211 23 1 97.12 220 ARG A N 1
ATOM 1602 C CA . ARG A 1 220 ? 2.043 13.07 22.953 1 97.12 220 ARG A CA 1
ATOM 1603 C C . ARG A 1 220 ? 2.73 14.336 23.453 1 97.12 220 ARG A C 1
ATOM 1605 O O . ARG A 1 220 ? 3.812 14.273 24.031 1 97.12 220 ARG A O 1
ATOM 1612 N N . ALA A 1 221 ? 2.098 15.453 23.234 1 97.19 221 ALA A N 1
ATOM 1613 C CA . ALA A 1 221 ? 2.678 16.75 23.578 1 97.19 221 ALA A CA 1
ATOM 1614 C C . ALA A 1 221 ? 2.393 17.109 25.031 1 97.19 221 ALA A C 1
ATOM 1616 O O . ALA A 1 221 ? 2.904 18.109 25.531 1 97.19 221 ALA A O 1
ATOM 1617 N N . GLY A 1 222 ? 1.52 16.281 25.719 1 96.75 222 GLY A N 1
ATOM 1618 C CA . GLY A 1 222 ? 1.118 16.625 27.078 1 96.75 222 GLY A CA 1
ATOM 1619 C C . GLY A 1 222 ? 0.114 17.766 27.141 1 96.75 222 GLY A C 1
ATOM 1620 O O . GLY A 1 222 ? 0.093 18.531 28.109 1 96.75 222 GLY A O 1
ATOM 1621 N N . MET A 1 223 ? -0.615 17.953 26.125 1 97.62 223 MET A N 1
ATOM 1622 C CA . MET A 1 223 ? -1.645 18.984 26.062 1 97.62 223 MET A CA 1
ATOM 1623 C C . MET A 1 223 ? -3.023 18.391 26.344 1 97.62 223 MET A C 1
ATOM 1625 O O . MET A 1 223 ? -3.219 17.188 26.25 1 97.62 223 MET A O 1
ATOM 1629 N N . THR A 1 224 ? -3.932 19.25 26.797 1 97.81 224 THR A N 1
ATOM 1630 C CA . THR A 1 224 ? -5.324 18.828 26.891 1 97.81 224 THR A CA 1
ATOM 1631 C C . THR A 1 224 ? -5.945 18.688 25.5 1 97.81 224 THR A C 1
ATOM 1633 O O . THR A 1 224 ? -5.668 19.484 24.609 1 97.81 224 THR A O 1
ATOM 1636 N N . THR A 1 225 ? -6.758 17.672 25.281 1 98.12 225 THR A N 1
ATOM 1637 C CA . THR A 1 225 ? -7.273 17.391 23.953 1 98.12 225 THR A CA 1
ATOM 1638 C C . THR A 1 225 ? -8.797 17.469 23.922 1 98.12 225 THR A C 1
ATOM 1640 O O . THR A 1 225 ? -9.453 17.047 24.891 1 98.12 225 THR A O 1
ATOM 1643 N N . ALA A 1 226 ? -9.344 18.031 22.875 1 98 226 ALA A N 1
ATOM 1644 C CA . ALA A 1 226 ? -10.781 18.062 22.625 1 98 226 ALA A CA 1
ATOM 1645 C C . ALA A 1 226 ? -11.094 17.594 21.203 1 98 226 ALA A C 1
ATOM 1647 O O . ALA A 1 226 ? -10.625 18.188 20.219 1 98 226 ALA A O 1
ATOM 1648 N N . LEU A 1 227 ? -11.844 16.531 21.094 1 97.75 227 LEU A N 1
ATOM 1649 C CA . LEU A 1 227 ? -12.32 16.016 19.812 1 97.75 227 LEU A CA 1
ATOM 1650 C C . LEU A 1 227 ? -13.648 16.656 19.438 1 97.75 227 LEU A C 1
ATOM 1652 O O . LEU A 1 227 ? -14.586 16.688 20.234 1 97.75 227 LEU A O 1
ATOM 1656 N N . VAL A 1 228 ? -13.719 17.172 18.234 1 97.06 228 VAL A N 1
ATOM 1657 C CA . VAL A 1 228 ? -14.992 17.703 17.75 1 97.06 228 VAL A CA 1
ATOM 1658 C C . VAL A 1 228 ? -15.672 16.672 16.859 1 97.06 228 VAL A C 1
ATOM 1660 O O . VAL A 1 228 ? -15 15.938 16.109 1 97.06 228 VAL A O 1
ATOM 1663 N N . ARG A 1 229 ? -16.984 16.625 16.797 1 93.44 229 ARG A N 1
ATOM 1664 C CA . ARG A 1 229 ? -17.75 15.641 16.062 1 93.44 229 ARG A CA 1
ATOM 1665 C C . ARG A 1 229 ? -18.062 16.125 14.648 1 93.44 229 ARG A C 1
ATOM 1667 O O . ARG A 1 229 ? -18.766 15.461 13.891 1 93.44 229 ARG A O 1
ATOM 1674 N N . THR A 1 230 ? -17.547 17.234 14.305 1 87.69 230 THR A N 1
ATOM 1675 C CA . THR A 1 230 ? -17.875 17.859 13.031 1 87.69 230 THR A CA 1
ATOM 1676 C C . THR A 1 230 ? -17.078 17.219 11.891 1 87.69 230 THR A C 1
ATOM 1678 O O . THR A 1 230 ? -17.359 17.469 10.719 1 87.69 230 THR A O 1
ATOM 1681 N N . GLY A 1 231 ? -16.125 16.359 12.195 1 85.19 231 GLY A N 1
ATOM 1682 C CA . GLY A 1 231 ? -15.281 15.773 11.164 1 85.19 231 GLY A CA 1
ATOM 1683 C C . GLY A 1 231 ? -15.508 14.289 10.977 1 85.19 231 GLY A C 1
ATOM 1684 O O . GLY A 1 231 ? -16.641 13.836 10.852 1 85.19 231 GLY A O 1
ATOM 1685 N N . VAL A 1 232 ? -14.477 13.523 10.906 1 77.38 232 VAL A N 1
ATOM 1686 C CA . VAL A 1 232 ? -14.555 12.172 10.359 1 77.38 232 VAL A CA 1
ATOM 1687 C C . VAL A 1 232 ? -14.742 11.164 11.5 1 77.38 232 VAL A C 1
ATOM 1689 O O . VAL A 1 232 ? -15.164 10.031 11.266 1 77.38 232 VAL A O 1
ATOM 1692 N N . SER A 1 233 ? -14.508 11.523 12.711 1 82.31 233 SER A N 1
ATOM 1693 C CA . SER A 1 233 ? -14.539 10.57 13.82 1 82.31 233 SER A CA 1
ATOM 1694 C C . SER A 1 233 ? -15.938 10.461 14.414 1 82.31 233 SER A C 1
ATOM 1696 O O . SER A 1 233 ? -16.594 11.469 14.656 1 82.31 233 SER A O 1
ATOM 1698 N N . ASP A 1 234 ? -16.312 9.227 14.547 1 78.06 234 ASP A N 1
ATOM 1699 C CA . ASP A 1 234 ? -17.578 9 15.227 1 78.06 234 ASP A CA 1
ATOM 1700 C C . ASP A 1 234 ? -17.375 8.258 16.547 1 78.06 234 ASP A C 1
ATOM 1702 O O . ASP A 1 234 ? -16.234 8.055 16.969 1 78.06 234 ASP A O 1
ATOM 1706 N N . ASP A 1 235 ? -18.469 7.977 17.219 1 76.88 235 ASP A N 1
ATOM 1707 C CA . ASP A 1 235 ? -18.391 7.395 18.562 1 76.88 235 ASP A CA 1
ATOM 1708 C C . ASP A 1 235 ? -17.766 6.008 18.516 1 76.88 235 ASP A C 1
ATOM 1710 O O . ASP A 1 235 ? -17.078 5.602 19.453 1 76.88 235 ASP A O 1
ATOM 1714 N N . ASP A 1 236 ? -18.031 5.332 17.469 1 72.75 236 ASP A N 1
ATOM 1715 C CA . ASP A 1 236 ? -17.422 4.016 17.312 1 72.75 236 ASP A CA 1
ATOM 1716 C C . ASP A 1 236 ? -15.906 4.121 17.188 1 72.75 236 ASP A C 1
ATOM 1718 O O . ASP A 1 236 ? -15.172 3.289 17.734 1 72.75 236 ASP A O 1
ATOM 1722 N N . ASP A 1 237 ? -15.5 5.195 16.547 1 80.19 237 ASP A N 1
ATOM 1723 C CA . ASP A 1 237 ? -14.07 5.441 16.406 1 80.19 237 ASP A CA 1
ATOM 1724 C C . ASP A 1 237 ? -13.414 5.672 17.766 1 80.19 237 ASP A C 1
ATOM 1726 O O . ASP A 1 237 ? -12.32 5.176 18.031 1 80.19 237 ASP A O 1
ATOM 1730 N N . ILE A 1 238 ? -14.109 6.355 18.578 1 80.69 238 ILE A N 1
ATOM 1731 C CA . ILE A 1 238 ? -13.594 6.691 19.906 1 80.69 238 ILE A CA 1
ATOM 1732 C C . ILE A 1 238 ? -13.43 5.418 20.734 1 80.69 238 ILE A C 1
ATOM 1734 O O . ILE A 1 238 ? -12.414 5.23 21.406 1 80.69 238 ILE A O 1
ATOM 1738 N N . ALA A 1 239 ? -14.359 4.523 20.625 1 74.56 239 ALA A N 1
ATOM 1739 C CA . ALA A 1 239 ? -14.359 3.289 21.406 1 74.56 239 ALA A CA 1
ATOM 1740 C C . ALA A 1 239 ? -13.242 2.357 20.953 1 74.56 239 ALA A C 1
ATOM 1742 O O . ALA A 1 239 ? -12.68 1.621 21.781 1 74.56 239 ALA A O 1
ATOM 1743 N N . GLU A 1 240 ? -12.82 2.498 19.766 1 77 240 GLU A N 1
ATOM 1744 C CA . GLU A 1 240 ? -11.883 1.535 19.203 1 77 240 GLU A CA 1
ATOM 1745 C C . GLU A 1 240 ? -10.453 2.082 19.203 1 77 240 GLU A C 1
ATOM 1747 O O . GLU A 1 240 ? -9.5 1.339 18.969 1 77 240 GLU A O 1
ATOM 1752 N N . SER A 1 241 ? -10.359 3.281 19.562 1 82.94 241 SER A N 1
ATOM 1753 C CA . SER A 1 241 ? -9.062 3.939 19.453 1 82.94 241 SER A CA 1
ATOM 1754 C C . SER A 1 241 ? -8.234 3.74 20.719 1 82.94 241 SER A C 1
ATOM 1756 O O . SER A 1 241 ? -8.789 3.6 21.812 1 82.94 241 SER A O 1
ATOM 1758 N N . ASP A 1 242 ? -6.938 3.768 20.516 1 85.56 242 ASP A N 1
ATOM 1759 C CA . ASP A 1 242 ? -6.016 3.686 21.641 1 85.56 242 ASP A CA 1
ATOM 1760 C C . ASP A 1 242 ? -5.812 5.055 22.297 1 85.56 242 ASP A C 1
ATOM 1762 O O . ASP A 1 242 ? -5.191 5.164 23.344 1 85.56 242 ASP A O 1
ATOM 1766 N N . VAL A 1 243 ? -6.34 6.078 21.594 1 90 243 VAL A N 1
ATOM 1767 C CA . VAL A 1 243 ? -6.219 7.434 22.125 1 90 243 VAL A CA 1
ATOM 1768 C C . VAL A 1 243 ? -7.59 7.949 22.547 1 90 243 VAL A C 1
ATOM 1770 O O . VAL A 1 243 ? -8.586 7.723 21.859 1 90 243 VAL A O 1
ATOM 1773 N N . SER A 1 244 ? -7.582 8.547 23.719 1 92.25 244 SER A N 1
ATOM 1774 C CA . SER A 1 244 ? -8.836 9.078 24.25 1 92.25 244 SER A CA 1
ATOM 1775 C C . SER A 1 244 ? -8.758 10.586 24.469 1 92.25 244 SER A C 1
ATOM 1777 O O . SER A 1 244 ? -7.906 11.07 25.219 1 92.25 244 SER A O 1
ATOM 1779 N N . PRO A 1 245 ? -9.664 11.211 23.828 1 96.69 245 PRO A N 1
ATOM 1780 C CA . PRO A 1 245 ? -9.672 12.656 24.047 1 96.69 245 PRO A CA 1
ATOM 1781 C C . PRO A 1 245 ? -10.102 13.023 25.469 1 96.69 245 PRO A C 1
ATOM 1783 O O . PRO A 1 245 ? -10.938 12.336 26.062 1 96.69 245 PRO A O 1
ATOM 1786 N N . ASP A 1 246 ? -9.578 14.086 26.031 1 96.81 246 ASP A N 1
ATOM 1787 C CA . ASP A 1 246 ? -10.008 14.586 27.328 1 96.81 246 ASP A CA 1
ATOM 1788 C C . ASP A 1 246 ? -11.445 15.094 27.281 1 96.81 246 ASP A C 1
ATOM 1790 O O . ASP A 1 246 ? -12.195 14.961 28.25 1 96.81 246 ASP A O 1
ATOM 1794 N N . TYR A 1 247 ? -11.82 15.711 26.172 1 96.94 247 TYR A N 1
ATOM 1795 C CA . TYR A 1 247 ? -13.164 16.25 25.953 1 96.94 247 TYR A CA 1
ATOM 1796 C C . TYR A 1 247 ? -13.68 15.883 24.562 1 96.94 247 TYR A C 1
ATOM 1798 O O . TYR A 1 247 ? -12.891 15.672 23.641 1 96.94 247 TYR A O 1
ATOM 1806 N N . VAL A 1 248 ? -14.961 15.734 24.453 1 96.75 248 VAL A N 1
ATOM 1807 C CA . VAL A 1 248 ? -15.648 15.594 23.172 1 96.75 248 VAL A CA 1
ATOM 1808 C C . VAL A 1 248 ? -16.688 16.703 23.016 1 96.75 248 VAL A C 1
ATOM 1810 O O . VAL A 1 248 ? -17.516 16.906 23.906 1 96.75 248 VAL A O 1
ATOM 1813 N N . LEU A 1 249 ? -16.562 17.453 21.984 1 96.69 249 LEU A N 1
ATOM 1814 C CA . LEU A 1 249 ? -17.438 18.578 21.703 1 96.69 249 LEU A CA 1
ATOM 1815 C C . LEU A 1 249 ? -18.234 18.344 20.406 1 96.69 249 LEU A C 1
ATOM 1817 O O . LEU A 1 249 ? -17.75 17.672 19.5 1 96.69 249 LEU A O 1
ATOM 1821 N N . ASP A 1 250 ? -19.438 18.859 20.328 1 95.75 250 ASP A N 1
ATOM 1822 C CA . ASP A 1 250 ? -20.188 18.75 19.094 1 95.75 250 ASP A CA 1
ATOM 1823 C C . ASP A 1 250 ? -19.547 19.609 17.984 1 95.75 250 ASP A C 1
ATOM 1825 O O . ASP A 1 250 ? -19.562 19.219 16.812 1 95.75 250 ASP A O 1
ATOM 1829 N N . SER A 1 251 ? -19.094 20.766 18.391 1 96.75 251 SER A N 1
ATOM 1830 C CA . SER A 1 251 ? -18.391 21.688 17.5 1 96.75 251 SER A CA 1
ATOM 1831 C C . SER A 1 251 ? -17.469 22.609 18.281 1 96.75 251 SER A C 1
ATOM 1833 O O . SER A 1 251 ? -17.453 22.578 19.516 1 96.75 251 SER A O 1
ATOM 1835 N N . LEU A 1 252 ? -16.656 23.406 17.531 1 97.38 252 LEU A N 1
ATOM 1836 C CA . LEU A 1 252 ? -15.734 24.359 18.141 1 97.38 252 LEU A CA 1
ATOM 1837 C C . LEU A 1 252 ? -16.484 25.375 18.984 1 97.38 252 LEU A C 1
ATOM 1839 O O . LEU A 1 252 ? -15.922 25.953 19.922 1 97.38 252 LEU A O 1
ATOM 1843 N N . ALA A 1 253 ? -17.797 25.578 18.75 1 96.62 253 ALA A N 1
ATOM 1844 C CA . ALA A 1 253 ? -18.609 26.531 19.484 1 96.62 253 ALA A CA 1
ATOM 1845 C C . ALA A 1 253 ? -18.688 26.156 20.969 1 96.62 253 ALA A C 1
ATOM 1847 O O . ALA A 1 253 ? -18.906 27.031 21.828 1 96.62 253 ALA A O 1
ATOM 1848 N N . ASP A 1 254 ? -18.484 24.922 21.234 1 96.88 254 ASP A N 1
ATOM 1849 C CA . ASP A 1 254 ? -18.688 24.406 22.578 1 96.88 254 ASP A CA 1
ATOM 1850 C C . ASP A 1 254 ? -17.406 24.484 23.406 1 96.88 254 ASP A C 1
ATOM 1852 O O . ASP A 1 254 ? -17.344 23.953 24.516 1 96.88 254 ASP A O 1
ATOM 1856 N N . VAL A 1 255 ? -16.406 25.156 22.875 1 96.94 255 VAL A N 1
ATOM 1857 C CA . VAL A 1 255 ? -15.109 25.172 23.531 1 96.94 255 VAL A CA 1
ATOM 1858 C C . VAL A 1 255 ? -15.219 25.891 24.875 1 96.94 255 VAL A C 1
ATOM 1860 O O . VAL A 1 255 ? -14.398 25.672 25.766 1 96.94 255 VAL A O 1
ATOM 1863 N N . ASP A 1 256 ? -16.188 26.734 25.141 1 92.25 256 ASP A N 1
ATOM 1864 C CA . ASP A 1 256 ? -16.391 27.453 26.391 1 92.25 256 ASP A CA 1
ATOM 1865 C C . ASP A 1 256 ? -16.594 26.484 27.547 1 92.25 256 ASP A C 1
ATOM 1867 O O . ASP A 1 256 ? -16.344 26.844 28.703 1 92.25 256 ASP A O 1
ATOM 1871 N N . ARG A 1 257 ? -17.031 25.281 27.156 1 92.25 257 ARG A N 1
ATOM 1872 C CA . ARG A 1 257 ? -17.234 24.266 28.172 1 92.25 257 ARG A CA 1
ATOM 1873 C C . ARG A 1 257 ? -15.906 23.875 28.828 1 92.25 257 ARG A C 1
ATOM 1875 O O . ARG A 1 257 ? -15.891 23.297 29.922 1 92.25 257 ARG A O 1
ATOM 1882 N N . ILE A 1 258 ? -14.852 24.125 28.156 1 93.06 258 ILE A N 1
ATOM 1883 C CA . ILE A 1 258 ? -13.516 23.734 28.594 1 93.06 258 ILE A CA 1
ATOM 1884 C C . ILE A 1 258 ? -12.781 24.938 29.156 1 93.06 258 ILE A C 1
ATOM 1886 O O . ILE A 1 258 ? -11.992 24.812 30.094 1 93.06 258 ILE A O 1
ATOM 1890 N N . LEU A 1 259 ? -12.945 26.172 28.641 1 89.88 259 LEU A N 1
ATOM 1891 C CA . LEU A 1 259 ? -12.203 27.375 28.984 1 89.88 259 LEU A CA 1
ATOM 1892 C C . LEU A 1 259 ? -12.641 27.922 30.344 1 89.88 259 LEU A C 1
ATOM 1894 O O . LEU A 1 259 ? -11.883 28.609 31 1 89.88 259 LEU A O 1
ATOM 1898 N N . GLY A 1 260 ? -13.648 27.406 31.062 1 73.19 260 GLY A N 1
ATOM 1899 C CA . GLY A 1 260 ? -14.156 27.938 32.312 1 73.19 260 GLY A CA 1
ATOM 1900 C C . GLY A 1 260 ? -14.789 29.312 32.156 1 73.19 260 GLY A C 1
ATOM 1901 O O . GLY A 1 260 ? -14.539 30 31.172 1 73.19 260 GLY A O 1
ATOM 1902 N N . MET B 1 1 ? 12.945 -42.281 -1.212 1 65 1 MET B N 1
ATOM 1903 C CA . MET B 1 1 ? 11.5 -42.094 -1.257 1 65 1 MET B CA 1
ATOM 1904 C C . MET B 1 1 ? 11.008 -41.969 -2.695 1 65 1 MET B C 1
ATOM 1906 O O . MET B 1 1 ? 11.703 -41.406 -3.541 1 65 1 MET B O 1
ATOM 1910 N N . THR B 1 2 ? 10 -42.781 -3.023 1 85.44 2 THR B N 1
ATOM 1911 C CA . THR B 1 2 ? 9.477 -42.75 -4.383 1 85.44 2 THR B CA 1
ATOM 1912 C C . THR B 1 2 ? 8.414 -41.656 -4.547 1 85.44 2 THR B C 1
ATOM 1914 O O . THR B 1 2 ? 7.438 -41.625 -3.803 1 85.44 2 THR B O 1
ATOM 1917 N N . TYR B 1 3 ? 8.703 -40.656 -5.285 1 94.81 3 TYR B N 1
ATOM 1918 C CA . TYR B 1 3 ? 7.746 -39.594 -5.598 1 94.81 3 TYR B CA 1
ATOM 1919 C C . TYR B 1 3 ? 6.992 -39.906 -6.883 1 94.81 3 TYR B C 1
ATOM 1921 O O . TYR B 1 3 ? 7.586 -40.344 -7.867 1 94.81 3 TYR B O 1
ATOM 1929 N N . ARG B 1 4 ? 5.727 -39.656 -6.832 1 96.94 4 ARG B N 1
ATOM 1930 C CA . ARG B 1 4 ? 4.867 -39.938 -7.98 1 96.94 4 ARG B CA 1
ATOM 1931 C C . ARG B 1 4 ? 4.422 -38.656 -8.656 1 96.94 4 ARG B C 1
ATOM 1933 O O . ARG B 1 4 ? 4.004 -38.656 -9.812 1 96.94 4 ARG B O 1
ATOM 1940 N N . GLY B 1 5 ? 4.422 -37.562 -7.965 1 97.62 5 GLY B N 1
ATOM 1941 C CA . GLY B 1 5 ? 4.07 -36.25 -8.484 1 97.62 5 GLY B CA 1
ATOM 1942 C C . GLY B 1 5 ? 5.066 -35.156 -8.109 1 97.62 5 GLY B C 1
ATOM 1943 O O . GLY B 1 5 ? 5.738 -35.25 -7.082 1 97.62 5 GLY B O 1
ATOM 1944 N N . VAL B 1 6 ? 5.199 -34.188 -8.977 1 98.44 6 VAL B N 1
ATOM 1945 C CA . VAL B 1 6 ? 6.074 -33.062 -8.68 1 98.44 6 VAL B CA 1
ATOM 1946 C C . VAL B 1 6 ? 5.406 -31.75 -9.117 1 98.44 6 VAL B C 1
ATOM 1948 O O . VAL B 1 6 ? 4.809 -31.688 -10.195 1 98.44 6 VAL B O 1
ATOM 1951 N N . VAL B 1 7 ? 5.352 -30.781 -8.266 1 98.75 7 VAL B N 1
ATOM 1952 C CA . VAL B 1 7 ? 4.93 -29.406 -8.539 1 98.75 7 VAL B CA 1
ATOM 1953 C C . VAL B 1 7 ? 6.156 -28.516 -8.75 1 98.75 7 VAL B C 1
ATOM 1955 O O . VAL B 1 7 ? 7.047 -28.469 -7.898 1 98.75 7 VAL B O 1
ATOM 1958 N N . LEU B 1 8 ? 6.195 -27.859 -9.859 1 98.62 8 LEU B N 1
ATOM 1959 C CA . LEU B 1 8 ? 7.363 -27.062 -10.227 1 98.62 8 LEU B CA 1
ATOM 1960 C C . LEU B 1 8 ? 6.992 -25.594 -10.383 1 98.62 8 LEU B C 1
ATOM 1962 O O . LEU B 1 8 ? 6.102 -25.25 -11.164 1 98.62 8 LEU B O 1
ATOM 1966 N N . ASP B 1 9 ? 7.637 -24.734 -9.648 1 98.06 9 ASP B N 1
ATOM 1967 C CA . ASP B 1 9 ? 7.641 -23.312 -10.008 1 98.06 9 ASP B CA 1
ATOM 1968 C C . ASP B 1 9 ? 8.25 -23.109 -11.391 1 98.06 9 ASP B C 1
ATOM 1970 O O . ASP B 1 9 ? 8.977 -23.969 -11.891 1 98.06 9 ASP B O 1
ATOM 1974 N N . VAL B 1 10 ? 7.938 -21.969 -12 1 95.94 10 VAL B N 1
ATOM 1975 C CA . VAL B 1 10 ? 8.414 -21.766 -13.359 1 95.94 10 VAL B CA 1
ATOM 1976 C C . VAL B 1 10 ? 9.523 -20.719 -13.367 1 95.94 10 VAL B C 1
ATOM 1978 O O . VAL B 1 10 ? 10.695 -21.047 -13.539 1 95.94 10 VAL B O 1
ATOM 1981 N N . ASP B 1 11 ? 9.141 -19.469 -13.039 1 92.81 11 ASP B N 1
ATOM 1982 C CA . ASP B 1 11 ? 10.094 -18.359 -13.07 1 92.81 11 ASP B CA 1
ATOM 1983 C C . ASP B 1 11 ? 11.086 -18.438 -11.914 1 92.81 11 ASP B C 1
ATOM 1985 O O . ASP B 1 11 ? 10.688 -18.422 -10.742 1 92.81 11 ASP B O 1
ATOM 1989 N N . GLY B 1 12 ? 12.367 -18.594 -12.242 1 93.56 12 GLY B N 1
ATOM 1990 C CA . GLY B 1 12 ? 13.406 -18.703 -11.234 1 93.56 12 GLY B CA 1
ATOM 1991 C C . GLY B 1 12 ? 13.758 -20.156 -10.906 1 93.56 12 GLY B C 1
ATOM 1992 O O . GLY B 1 12 ? 14.742 -20.406 -10.203 1 93.56 12 GLY B O 1
ATOM 1993 N N . THR B 1 13 ? 12.969 -21.078 -11.43 1 96.62 13 THR B N 1
ATOM 1994 C CA . THR B 1 13 ? 13.188 -22.5 -11.172 1 96.62 13 THR B CA 1
ATOM 1995 C C . THR B 1 13 ? 13.477 -23.25 -12.477 1 96.62 13 THR B C 1
ATOM 1997 O O . THR B 1 13 ? 14.438 -24 -12.562 1 96.62 13 THR B O 1
ATOM 2000 N N . VAL B 1 14 ? 12.688 -23 -13.5 1 97.31 14 VAL B N 1
ATOM 2001 C CA . VAL B 1 14 ? 12.812 -23.672 -14.781 1 97.31 14 VAL B CA 1
ATOM 2002 C C . VAL B 1 14 ? 13.352 -22.703 -15.836 1 97.31 14 VAL B C 1
ATOM 2004 O O . VAL B 1 14 ? 14.258 -23.047 -16.594 1 97.31 14 VAL B O 1
ATOM 2007 N N . VAL B 1 15 ? 12.789 -21.484 -15.805 1 95.31 15 VAL B N 1
ATOM 2008 C CA . VAL B 1 15 ? 13.219 -20.453 -16.75 1 95.31 15 VAL B CA 1
ATOM 2009 C C . VAL B 1 15 ? 13.469 -19.141 -16.016 1 95.31 15 VAL B C 1
ATOM 2011 O O . VAL B 1 15 ? 12.961 -18.938 -14.914 1 95.31 15 VAL B O 1
ATOM 2014 N N . ARG B 1 16 ? 14.211 -18.281 -16.547 1 90.62 16 ARG B N 1
ATOM 2015 C CA . ARG B 1 16 ? 14.359 -16.859 -16.25 1 90.62 16 ARG B CA 1
ATOM 2016 C C . ARG B 1 16 ? 14.047 -16 -17.484 1 90.62 16 ARG B C 1
ATOM 2018 O O . ARG B 1 16 ? 14.797 -16.016 -18.469 1 90.62 16 ARG B O 1
ATOM 2025 N N . GLY B 1 17 ? 12.922 -15.305 -17.391 1 87.75 17 GLY B N 1
ATOM 2026 C CA . GLY B 1 17 ? 12.414 -14.758 -18.641 1 87.75 17 GLY B CA 1
ATOM 2027 C C . GLY B 1 17 ? 12.07 -15.82 -19.656 1 87.75 17 GLY B C 1
ATOM 2028 O O . GLY B 1 17 ? 11.305 -16.75 -19.375 1 87.75 17 GLY B O 1
ATOM 2029 N N . ASP B 1 18 ? 12.75 -15.734 -20.812 1 89.94 18 ASP B N 1
ATOM 2030 C CA . ASP B 1 18 ? 12.461 -16.688 -21.891 1 89.94 18 ASP B CA 1
ATOM 2031 C C . ASP B 1 18 ? 13.594 -17.703 -22.031 1 89.94 18 ASP B C 1
ATOM 2033 O O . ASP B 1 18 ? 13.594 -18.516 -22.969 1 89.94 18 ASP B O 1
ATOM 2037 N N . GLU B 1 19 ? 14.477 -17.703 -21.094 1 93.88 19 GLU B N 1
ATOM 2038 C CA . GLU B 1 19 ? 15.641 -18.562 -21.203 1 93.88 19 GLU B CA 1
ATOM 2039 C C . GLU B 1 19 ? 15.609 -19.672 -20.156 1 93.88 19 GLU B C 1
ATOM 2041 O O . GLU B 1 19 ? 15.227 -19.438 -19.016 1 93.88 19 GLU B O 1
ATOM 2046 N N . PRO B 1 20 ? 16.016 -20.844 -20.562 1 96.62 20 PRO B N 1
ATOM 2047 C CA . PRO B 1 20 ? 16.078 -21.938 -19.578 1 96.62 20 PRO B CA 1
ATOM 2048 C C . PRO B 1 20 ? 17.141 -21.703 -18.516 1 96.62 20 PRO B C 1
ATOM 2050 O O . PRO B 1 20 ? 18.234 -21.188 -18.812 1 96.62 20 PRO B O 1
ATOM 2053 N N . ILE B 1 21 ? 16.844 -21.984 -17.312 1 96.25 21 ILE B N 1
ATOM 2054 C CA . ILE B 1 21 ? 17.828 -21.953 -16.234 1 96.25 21 ILE B CA 1
ATOM 2055 C C . ILE B 1 21 ? 18.75 -23.156 -16.344 1 96.25 21 ILE B C 1
ATOM 2057 O O . ILE B 1 21 ? 18.297 -24.281 -16.578 1 96.25 21 ILE B O 1
ATOM 2061 N N . PRO B 1 22 ? 20.078 -22.922 -16.219 1 96.44 22 PRO B N 1
ATOM 2062 C CA . PRO B 1 22 ? 21 -24.062 -16.266 1 96.44 22 PRO B CA 1
ATOM 2063 C C . PRO B 1 22 ? 20.594 -25.172 -15.305 1 96.44 22 PRO B C 1
ATOM 2065 O O . PRO B 1 22 ? 20.312 -24.922 -14.133 1 96.44 22 PRO B O 1
ATOM 2068 N N . GLY B 1 23 ? 20.484 -26.453 -15.828 1 96.81 23 GLY B N 1
ATOM 2069 C CA . GLY B 1 23 ? 20.125 -27.594 -15 1 96.81 23 GLY B CA 1
ATOM 2070 C C . GLY B 1 23 ? 18.656 -27.953 -15.078 1 96.81 23 GLY B C 1
ATOM 2071 O O . GLY B 1 23 ? 18.266 -29.047 -14.68 1 96.81 23 GLY B O 1
ATOM 2072 N N . ALA B 1 24 ? 17.812 -27.047 -15.609 1 97.75 24 ALA B N 1
ATOM 2073 C CA . ALA B 1 24 ? 16.375 -27.281 -15.664 1 97.75 24 ALA B CA 1
ATOM 2074 C C . ALA B 1 24 ? 16.047 -28.484 -16.547 1 97.75 24 ALA B C 1
ATOM 2076 O O . ALA B 1 24 ? 15.266 -29.359 -16.141 1 97.75 24 ALA B O 1
ATOM 2077 N N . ALA B 1 25 ? 16.688 -28.547 -17.703 1 97.19 25 ALA B N 1
ATOM 2078 C CA . ALA B 1 25 ? 16.422 -29.641 -18.641 1 97.19 25 ALA B CA 1
ATOM 2079 C C . ALA B 1 25 ? 16.812 -30.984 -18.031 1 97.19 25 ALA B C 1
ATOM 2081 O O . ALA B 1 25 ? 16.047 -31.938 -18.094 1 97.19 25 ALA B O 1
ATOM 2082 N N . GLU B 1 26 ? 18 -31.031 -17.453 1 97.19 26 GLU B N 1
ATOM 2083 C CA . GLU B 1 26 ? 18.484 -32.25 -16.812 1 97.19 26 GLU B CA 1
ATOM 2084 C C . GLU B 1 26 ? 17.547 -32.688 -15.68 1 97.19 26 GLU B C 1
ATOM 2086 O O . GLU B 1 26 ? 17.234 -33.844 -15.547 1 97.19 26 GLU B O 1
ATOM 2091 N N . GLY B 1 27 ? 17.172 -31.719 -14.867 1 97.38 27 GLY B N 1
ATOM 2092 C CA . GLY B 1 27 ? 16.25 -32 -13.773 1 97.38 27 GLY B CA 1
ATOM 2093 C C . GLY B 1 27 ? 14.922 -32.562 -14.234 1 97.38 27 GLY B C 1
ATOM 2094 O O . GLY B 1 27 ? 14.414 -33.531 -13.664 1 97.38 27 GLY B O 1
ATOM 2095 N N . LEU B 1 28 ? 14.328 -31.938 -15.281 1 97.38 28 LEU B N 1
ATOM 2096 C CA . LEU B 1 28 ? 13.047 -32.375 -15.812 1 97.38 28 LEU B CA 1
ATOM 2097 C C . LEU B 1 28 ? 13.164 -33.781 -16.391 1 97.38 28 LEU B C 1
ATOM 2099 O O . LEU B 1 28 ? 12.242 -34.594 -16.25 1 97.38 28 LEU B O 1
ATOM 2103 N N . ASP B 1 29 ? 14.273 -34.094 -17.016 1 96.56 29 ASP B N 1
ATOM 2104 C CA . ASP B 1 29 ? 14.523 -35.438 -17.531 1 96.56 29 ASP B CA 1
ATOM 2105 C C . ASP B 1 29 ? 14.578 -36.469 -16.406 1 96.56 29 ASP B C 1
ATOM 2107 O O . ASP B 1 29 ? 14.031 -37.562 -16.531 1 96.56 29 ASP B O 1
ATOM 2111 N N . ARG B 1 30 ? 15.258 -36.094 -15.359 1 96.12 30 ARG B N 1
ATOM 2112 C CA . ARG B 1 30 ? 15.383 -37 -14.211 1 96.12 30 ARG B CA 1
ATOM 2113 C C . ARG B 1 30 ? 14.023 -37.281 -13.57 1 96.12 30 ARG B C 1
ATOM 2115 O O . ARG B 1 30 ? 13.734 -38.406 -13.172 1 96.12 30 ARG B O 1
ATOM 2122 N N . LEU B 1 31 ? 13.211 -36.25 -13.461 1 96.69 31 LEU B N 1
ATOM 2123 C CA . LEU B 1 31 ? 11.867 -36.375 -12.914 1 96.69 31 LEU B CA 1
ATOM 2124 C C . LEU B 1 31 ? 11.008 -37.281 -13.805 1 96.69 31 LEU B C 1
ATOM 2126 O O . LEU B 1 31 ? 10.273 -38.125 -13.305 1 96.69 31 LEU B O 1
ATOM 2130 N N . ALA B 1 32 ? 11.148 -37.094 -15.102 1 95 32 ALA B N 1
ATOM 2131 C CA . ALA B 1 32 ? 10.43 -37.938 -16.062 1 95 32 ALA B CA 1
ATOM 2132 C C . ALA B 1 32 ? 10.883 -39.375 -15.953 1 95 32 ALA B C 1
ATOM 2134 O O . ALA B 1 32 ? 10.055 -40.312 -15.969 1 95 32 ALA B O 1
ATOM 2135 N N . ALA B 1 33 ? 12.18 -39.562 -15.844 1 94.62 33 ALA B N 1
ATOM 2136 C CA . ALA B 1 33 ? 12.742 -40.906 -15.734 1 94.62 33 ALA B CA 1
ATOM 2137 C C . ALA B 1 33 ? 12.25 -41.594 -14.461 1 94.62 33 ALA B C 1
ATOM 2139 O O . ALA B 1 33 ? 12.07 -42.812 -14.445 1 94.62 33 ALA B O 1
ATOM 2140 N N . ALA B 1 34 ? 12.023 -40.812 -13.469 1 94.62 34 ALA B N 1
ATOM 2141 C CA . ALA B 1 34 ? 11.539 -41.344 -12.195 1 94.62 34 ALA B CA 1
ATOM 2142 C C . ALA B 1 34 ? 10.047 -41.625 -12.258 1 94.62 34 ALA B C 1
ATOM 2144 O O . ALA B 1 34 ? 9.484 -42.219 -11.328 1 94.62 34 ALA B O 1
ATOM 2145 N N . GLY B 1 35 ? 9.414 -41.219 -13.359 1 94 35 GLY B N 1
ATOM 2146 C CA . GLY B 1 35 ? 8 -41.5 -13.555 1 94 35 GLY B CA 1
ATOM 2147 C C . GLY B 1 35 ? 7.098 -40.531 -12.844 1 94 35 GLY B C 1
ATOM 2148 O O . GLY B 1 35 ? 5.934 -40.812 -12.578 1 94 35 GLY B O 1
ATOM 2149 N N . CYS B 1 36 ? 7.598 -39.344 -12.492 1 96.12 36 CYS B N 1
ATOM 2150 C CA . CYS B 1 36 ? 6.801 -38.375 -11.773 1 96.12 36 CYS B CA 1
ATOM 2151 C C . CYS B 1 36 ? 5.848 -37.625 -12.719 1 96.12 36 CYS B C 1
ATOM 2153 O O . CYS B 1 36 ? 6.258 -37.156 -13.773 1 96.12 36 CYS B O 1
ATOM 2155 N N . ARG B 1 37 ? 4.617 -37.594 -12.336 1 97.06 37 ARG B N 1
ATOM 2156 C CA . ARG B 1 37 ? 3.701 -36.656 -12.984 1 97.06 37 ARG B CA 1
ATOM 2157 C C . ARG B 1 37 ? 4.027 -35.219 -12.617 1 97.06 37 ARG B C 1
ATOM 2159 O O . ARG B 1 37 ? 4.164 -34.875 -11.438 1 97.06 37 ARG B O 1
ATOM 2166 N N . ARG B 1 38 ? 4.18 -34.344 -13.625 1 97.62 38 ARG B N 1
ATOM 2167 C CA . ARG B 1 38 ? 4.641 -33 -13.305 1 97.62 38 ARG B CA 1
ATOM 2168 C C . ARG B 1 38 ? 3.521 -31.984 -13.492 1 97.62 38 ARG B C 1
ATOM 2170 O O . ARG B 1 38 ? 2.615 -32.188 -14.297 1 97.62 38 ARG B O 1
ATOM 2177 N N . LEU B 1 39 ? 3.516 -30.984 -12.758 1 98.56 39 LEU B N 1
ATOM 2178 C CA . LEU B 1 39 ? 2.656 -29.812 -12.828 1 98.56 39 LEU B CA 1
ATOM 2179 C C . LEU B 1 39 ? 3.463 -28.531 -12.617 1 98.56 39 LEU B C 1
ATOM 2181 O O . LEU B 1 39 ? 4.168 -28.391 -11.617 1 98.56 39 LEU B O 1
ATOM 2185 N N . PHE B 1 40 ? 3.387 -27.656 -13.602 1 98.69 40 PHE B N 1
ATOM 2186 C CA . PHE B 1 40 ? 4.008 -26.344 -13.492 1 98.69 40 PHE B CA 1
ATOM 2187 C C . PHE B 1 40 ? 3.033 -25.328 -12.906 1 98.69 40 PHE B C 1
ATOM 2189 O O . PHE B 1 40 ? 1.933 -25.141 -13.438 1 98.69 40 PHE B O 1
ATOM 2196 N N . VAL B 1 41 ? 3.418 -24.641 -11.844 1 98.62 41 VAL B N 1
ATOM 2197 C CA . VAL B 1 41 ? 2.525 -23.719 -11.156 1 98.62 41 VAL B CA 1
ATOM 2198 C C . VAL B 1 41 ? 3.174 -22.328 -11.078 1 98.62 41 VAL B C 1
ATOM 2200 O O . VAL B 1 41 ? 4.266 -22.188 -10.523 1 98.62 41 VAL B O 1
ATOM 2203 N N . SER B 1 42 ? 2.541 -21.328 -11.641 1 97.62 42 SER B N 1
ATOM 2204 C CA . SER B 1 42 ? 3.047 -19.969 -11.695 1 97.62 42 SER B CA 1
ATOM 2205 C C . SER B 1 42 ? 2.076 -18.984 -11.039 1 97.62 42 SER B C 1
ATOM 2207 O O . SER B 1 42 ? 0.858 -19.125 -11.18 1 97.62 42 SER B O 1
ATOM 2209 N N . ASN B 1 43 ? 2.547 -18 -10.336 1 97.88 43 ASN B N 1
ATOM 2210 C CA . ASN B 1 43 ? 1.721 -16.938 -9.766 1 97.88 43 ASN B CA 1
ATOM 2211 C C . ASN B 1 43 ? 1.459 -15.828 -10.781 1 97.88 43 ASN B C 1
ATOM 2213 O O . ASN B 1 43 ? 0.966 -14.758 -10.422 1 97.88 43 ASN B O 1
ATOM 2217 N N . ASN B 1 44 ? 1.735 -16.094 -12.055 1 97.31 44 ASN B N 1
ATOM 2218 C CA . ASN B 1 44 ? 1.397 -15.141 -13.102 1 97.31 44 ASN B CA 1
ATOM 2219 C C . ASN B 1 44 ? -0.102 -15.125 -13.391 1 97.31 44 ASN B C 1
ATOM 2221 O O . ASN B 1 44 ? -0.664 -16.141 -13.828 1 97.31 44 ASN B O 1
ATOM 2225 N N . PRO B 1 45 ? -0.679 -14.031 -13.148 1 98.56 45 PRO B N 1
ATOM 2226 C CA . PRO B 1 45 ? -2.129 -13.984 -13.352 1 98.56 45 PRO B CA 1
ATOM 2227 C C . PRO B 1 45 ? -2.518 -13.609 -14.781 1 98.56 45 PRO B C 1
ATOM 2229 O O . PRO B 1 45 ? -3.697 -13.664 -15.133 1 98.56 45 PRO B O 1
ATOM 2232 N N . THR B 1 46 ? -1.572 -13.273 -15.633 1 97.75 46 THR B N 1
ATOM 2233 C CA . THR B 1 46 ? -1.923 -12.641 -16.891 1 97.75 46 THR B CA 1
ATOM 2234 C C . THR B 1 46 ? -1.713 -13.609 -18.062 1 97.75 46 THR B C 1
ATOM 2236 O O . THR B 1 46 ? -2.154 -13.344 -19.188 1 97.75 46 THR B O 1
ATOM 2239 N N . LYS B 1 47 ? -1.072 -14.68 -17.859 1 96 47 LYS B N 1
ATOM 2240 C CA . LYS B 1 47 ? -0.803 -15.625 -18.938 1 96 47 LYS B CA 1
ATOM 2241 C C . LYS B 1 47 ? -1.62 -16.906 -18.766 1 96 47 LYS B C 1
ATOM 2243 O O . LYS B 1 47 ? -1.614 -17.516 -17.688 1 96 47 LYS B O 1
ATOM 2248 N N . ARG B 1 48 ? -2.236 -17.359 -19.859 1 96.56 48 ARG B N 1
ATOM 2249 C CA . ARG B 1 48 ? -2.988 -18.609 -19.875 1 96.56 48 ARG B CA 1
ATOM 2250 C C . ARG B 1 48 ? -2.059 -19.812 -20.047 1 96.56 48 ARG B C 1
ATOM 2252 O O . ARG B 1 48 ? -0.96 -19.672 -20.594 1 96.56 48 ARG B O 1
ATOM 2259 N N . PRO B 1 49 ? -2.572 -20.906 -19.656 1 97.5 49 PRO B N 1
ATOM 2260 C CA . PRO B 1 49 ? -1.755 -22.125 -19.734 1 97.5 49 PRO B CA 1
ATOM 2261 C C . PRO B 1 49 ? -1.218 -22.391 -21.141 1 97.5 49 PRO B C 1
ATOM 2263 O O . PRO B 1 49 ? -0.032 -22.703 -21.297 1 97.5 49 PRO B O 1
ATOM 2266 N N . PRO B 1 50 ? -1.964 -22.188 -22.219 1 97.12 50 PRO B N 1
ATOM 2267 C CA . PRO B 1 50 ? -1.388 -22.438 -23.547 1 97.12 50 PRO B CA 1
ATOM 2268 C C . PRO B 1 50 ? -0.236 -21.5 -23.875 1 97.12 50 PRO B C 1
ATOM 2270 O O . PRO B 1 50 ? 0.757 -21.906 -24.484 1 97.12 50 PRO B O 1
ATOM 2273 N N . ALA B 1 51 ? -0.407 -20.25 -23.484 1 94.31 51 ALA B N 1
ATOM 2274 C CA . ALA B 1 51 ? 0.662 -19.281 -23.719 1 94.31 51 ALA B CA 1
ATOM 2275 C C . ALA B 1 51 ? 1.917 -19.656 -22.938 1 94.31 51 ALA B C 1
ATOM 2277 O O . ALA B 1 51 ? 3.037 -19.484 -23.422 1 94.31 51 ALA B O 1
ATOM 2278 N N . TYR B 1 52 ? 1.752 -20.141 -21.766 1 93.06 52 TYR B N 1
ATOM 2279 C CA . TYR B 1 52 ? 2.883 -20.562 -20.953 1 93.06 52 TYR B CA 1
ATOM 2280 C C . TYR B 1 52 ? 3.551 -21.797 -21.562 1 93.06 52 TYR B C 1
ATOM 2282 O O . TYR B 1 52 ? 4.777 -21.906 -21.562 1 93.06 52 TYR B O 1
ATOM 2290 N N . ALA B 1 53 ? 2.734 -22.703 -22.016 1 96.62 53 ALA B N 1
ATOM 2291 C CA . ALA B 1 53 ? 3.27 -23.891 -22.688 1 96.62 53 ALA B CA 1
ATOM 2292 C C . ALA B 1 53 ? 4.121 -23.516 -23.891 1 96.62 53 ALA B C 1
ATOM 2294 O O . ALA B 1 53 ? 5.199 -24.078 -24.094 1 96.62 53 ALA B O 1
ATOM 2295 N N . GLU B 1 54 ? 3.631 -22.531 -24.625 1 96.38 54 GLU B N 1
ATOM 2296 C CA . GLU B 1 54 ? 4.383 -22.031 -25.781 1 96.38 54 GLU B CA 1
ATOM 2297 C C . GLU B 1 54 ? 5.707 -21.406 -25.344 1 96.38 54 GLU B C 1
ATOM 2299 O O . GLU B 1 54 ? 6.742 -21.641 -25.969 1 96.38 54 GLU B O 1
ATOM 2304 N N . ARG B 1 55 ? 5.621 -20.625 -24.297 1 95.06 55 ARG B N 1
ATOM 2305 C CA . ARG B 1 55 ? 6.82 -19.984 -23.766 1 95.06 55 ARG B CA 1
ATOM 2306 C C . ARG B 1 55 ? 7.852 -21.016 -23.344 1 95.06 55 ARG B C 1
ATOM 2308 O O . ARG B 1 55 ? 9.031 -20.906 -23.688 1 95.06 55 ARG B O 1
ATOM 2315 N N . LEU B 1 56 ? 7.426 -22.047 -22.609 1 96.62 56 LEU B N 1
ATOM 2316 C CA . LEU B 1 56 ? 8.32 -23.109 -22.156 1 96.62 56 LEU B CA 1
ATOM 2317 C C . LEU B 1 56 ? 8.828 -23.922 -23.328 1 96.62 56 LEU B C 1
ATOM 2319 O O . LEU B 1 56 ? 9.977 -24.375 -23.328 1 96.62 56 LEU B O 1
ATOM 2323 N N . GLY B 1 57 ? 7.992 -24.094 -24.344 1 96.94 57 GLY B N 1
ATOM 2324 C CA . GLY B 1 57 ? 8.414 -24.75 -25.562 1 96.94 57 GLY B CA 1
ATOM 2325 C C . GLY B 1 57 ? 9.555 -24.047 -26.266 1 96.94 57 GLY B C 1
ATOM 2326 O O . GLY B 1 57 ? 10.516 -24.688 -26.703 1 96.94 57 GLY B O 1
ATOM 2327 N N . ARG B 1 58 ? 9.453 -22.75 -26.344 1 95.94 58 ARG B N 1
ATOM 2328 C CA . ARG B 1 58 ? 10.5 -21.938 -26.953 1 95.94 58 ARG B CA 1
ATOM 2329 C C . ARG B 1 58 ? 11.805 -22.062 -26.188 1 95.94 58 ARG B C 1
ATOM 2331 O O . ARG B 1 58 ? 12.891 -21.922 -26.75 1 95.94 58 ARG B O 1
ATOM 2338 N N . ALA B 1 59 ? 11.68 -22.312 -24.922 1 95.81 59 ALA B N 1
ATOM 2339 C CA . ALA B 1 59 ? 12.852 -22.469 -24.078 1 95.81 59 ALA B CA 1
ATOM 2340 C C . ALA B 1 59 ? 13.406 -23.891 -24.156 1 95.81 59 ALA B C 1
ATOM 2342 O O . ALA B 1 59 ? 14.43 -24.203 -23.531 1 95.81 59 ALA B O 1
ATOM 2343 N N . GLY B 1 60 ? 12.695 -24.828 -24.859 1 95.81 60 GLY B N 1
ATOM 2344 C CA . GLY B 1 60 ? 13.211 -26.172 -25.094 1 95.81 60 GLY B CA 1
ATOM 2345 C C . GLY B 1 60 ? 12.531 -27.234 -24.25 1 95.81 60 GLY B C 1
ATOM 2346 O O . GLY B 1 60 ? 13.016 -28.359 -24.156 1 95.81 60 GLY B O 1
ATOM 2347 N N . PHE B 1 61 ? 11.445 -26.859 -23.656 1 97.25 61 PHE B N 1
ATOM 2348 C CA . PHE B 1 61 ? 10.75 -27.812 -22.781 1 97.25 61 PHE B CA 1
ATOM 2349 C C . PHE B 1 61 ? 9.406 -28.203 -23.391 1 97.25 61 PHE B C 1
ATOM 2351 O O . PHE B 1 61 ? 8.578 -27.344 -23.703 1 97.25 61 PHE B O 1
ATOM 2358 N N . ASP B 1 62 ? 9.266 -29.422 -23.609 1 95.75 62 ASP B N 1
ATOM 2359 C CA . ASP B 1 62 ? 7.984 -29.938 -24.094 1 95.75 62 ASP B CA 1
ATOM 2360 C C . ASP B 1 62 ? 6.969 -30.062 -22.969 1 95.75 62 ASP B C 1
ATOM 2362 O O . ASP B 1 62 ? 7.047 -30.984 -22.156 1 95.75 62 ASP B O 1
ATOM 2366 N N . VAL B 1 63 ? 6.031 -29.156 -22.922 1 96.75 63 VAL B N 1
ATOM 2367 C CA . VAL B 1 63 ? 5.043 -29.078 -21.859 1 96.75 63 VAL B CA 1
ATOM 2368 C C . VAL B 1 63 ? 3.646 -28.906 -22.453 1 96.75 63 VAL B C 1
ATOM 2370 O O . VAL B 1 63 ? 3.461 -28.125 -23.391 1 96.75 63 VAL B O 1
ATOM 2373 N N . ASP B 1 64 ? 2.695 -29.641 -21.953 1 97.25 64 ASP B N 1
ATOM 2374 C CA . ASP B 1 64 ? 1.3 -29.484 -22.359 1 97.25 64 ASP B CA 1
ATOM 2375 C C . ASP B 1 64 ? 0.599 -28.438 -21.484 1 97.25 64 ASP B C 1
ATOM 2377 O O . ASP B 1 64 ? 0.905 -28.312 -20.297 1 97.25 64 ASP B O 1
ATOM 2381 N N . ALA B 1 65 ? -0.373 -27.781 -22.078 1 98.06 65 ALA B N 1
ATOM 2382 C CA . ALA B 1 65 ? -1.117 -26.75 -21.375 1 98.06 65 ALA B CA 1
ATOM 2383 C C . ALA B 1 65 ? -1.796 -27.312 -20.125 1 98.06 65 ALA B C 1
ATOM 2385 O O . ALA B 1 65 ? -1.952 -26.625 -19.125 1 98.06 65 ALA B O 1
ATOM 2386 N N . ASP B 1 66 ? -2.152 -28.562 -20.125 1 97.38 66 ASP B N 1
ATOM 2387 C CA . ASP B 1 66 ? -2.869 -29.172 -19.016 1 97.38 66 ASP B CA 1
ATOM 2388 C C . ASP B 1 66 ? -1.929 -29.453 -17.844 1 97.38 66 ASP B C 1
ATOM 2390 O O . ASP B 1 66 ? -2.379 -29.781 -16.734 1 97.38 66 ASP B O 1
ATOM 2394 N N . GLU B 1 67 ? -0.596 -29.266 -18.078 1 98.06 67 GLU B N 1
ATOM 2395 C CA . GLU B 1 67 ? 0.402 -29.422 -17.016 1 98.06 67 GLU B CA 1
ATOM 2396 C C . GLU B 1 67 ? 0.683 -28.078 -16.344 1 98.06 67 GLU B C 1
ATOM 2398 O O . GLU B 1 67 ? 1.607 -27.969 -15.531 1 98.06 67 GLU B O 1
ATOM 2403 N N . ILE B 1 68 ? -0.102 -27.062 -16.703 1 98.5 68 ILE B N 1
ATOM 2404 C CA . ILE B 1 68 ? 0.228 -25.719 -16.234 1 98.5 68 ILE B CA 1
ATOM 2405 C C . ILE B 1 68 ? -0.95 -25.141 -15.445 1 98.5 68 ILE B C 1
ATOM 2407 O O . ILE B 1 68 ? -2.092 -25.188 -15.906 1 98.5 68 ILE B O 1
ATOM 2411 N N . VAL B 1 69 ? -0.689 -24.641 -14.242 1 98.5 69 VAL B N 1
ATOM 2412 C CA . VAL B 1 69 ? -1.616 -23.875 -13.422 1 98.5 69 VAL B CA 1
ATOM 2413 C C . VAL B 1 69 ? -1.035 -22.484 -13.148 1 98.5 69 VAL B C 1
ATOM 2415 O O . VAL B 1 69 ? 0.124 -22.359 -12.742 1 98.5 69 VAL B O 1
ATOM 2418 N N . THR B 1 70 ? -1.772 -21.469 -13.422 1 98.5 70 THR B N 1
ATOM 2419 C CA . THR B 1 70 ? -1.346 -20.109 -13.156 1 98.5 70 THR B CA 1
ATOM 2420 C C . THR B 1 70 ? -2.262 -19.438 -12.133 1 98.5 70 THR B C 1
ATOM 2422 O O . THR B 1 70 ? -3.326 -19.969 -11.805 1 98.5 70 THR B O 1
ATOM 2425 N N . ALA B 1 71 ? -1.825 -18.312 -11.586 1 98.69 71 ALA B N 1
ATOM 2426 C CA . ALA B 1 71 ? -2.707 -17.531 -10.727 1 98.69 71 ALA B CA 1
ATOM 2427 C C . ALA B 1 71 ? -3.977 -17.109 -11.469 1 98.69 71 ALA B C 1
ATOM 2429 O O . ALA B 1 71 ? -5.043 -16.984 -10.859 1 98.69 71 ALA B O 1
ATOM 2430 N N . GLY B 1 72 ? -3.832 -16.938 -12.812 1 98.62 72 GLY B N 1
ATOM 2431 C CA . GLY B 1 72 ? -5.016 -16.688 -13.617 1 98.62 72 GLY B CA 1
ATOM 2432 C C . GLY B 1 72 ? -6.016 -17.812 -13.586 1 98.62 72 GLY B C 1
ATOM 2433 O O . GLY B 1 72 ? -7.219 -17.594 -13.43 1 98.62 72 GLY B O 1
ATOM 2434 N N . THR B 1 73 ? -5.504 -19.078 -13.711 1 98 73 THR B N 1
ATOM 2435 C CA . THR B 1 73 ? -6.332 -20.281 -13.625 1 98 73 THR B CA 1
ATOM 2436 C C . THR B 1 73 ? -7.039 -20.359 -12.273 1 98 73 THR B C 1
ATOM 2438 O O . THR B 1 73 ? -8.242 -20.594 -12.219 1 98 73 THR B O 1
ATOM 2441 N N . VAL B 1 74 ? -6.289 -20.125 -11.219 1 98.81 74 VAL B N 1
ATOM 2442 C CA . VAL B 1 74 ? -6.816 -20.219 -9.859 1 98.81 74 VAL B CA 1
ATOM 2443 C C . VAL B 1 74 ? -7.891 -19.156 -9.648 1 98.81 74 VAL B C 1
ATOM 2445 O O . VAL B 1 74 ? -8.961 -19.438 -9.109 1 98.81 74 VAL B O 1
ATOM 2448 N N . THR B 1 75 ? -7.645 -17.922 -10.109 1 98.94 75 THR B N 1
ATOM 2449 C CA . THR B 1 75 ? -8.562 -16.812 -9.953 1 98.94 75 THR B CA 1
ATOM 2450 C C . THR B 1 75 ? -9.859 -17.062 -10.711 1 98.94 75 THR B C 1
ATOM 2452 O O . THR B 1 75 ? -10.953 -16.906 -10.156 1 98.94 75 THR B O 1
ATOM 2455 N N . THR B 1 76 ? -9.734 -17.516 -11.961 1 98.81 76 THR B N 1
ATOM 2456 C CA . THR B 1 76 ? -10.906 -17.766 -12.789 1 98.81 76 THR B CA 1
ATOM 2457 C C . THR B 1 76 ? -11.773 -18.859 -12.172 1 98.81 76 THR B C 1
ATOM 2459 O O . THR B 1 76 ? -12.992 -18.719 -12.086 1 98.81 76 THR B O 1
ATOM 2462 N N . THR B 1 77 ? -11.141 -19.922 -11.742 1 98.75 77 THR B N 1
ATOM 2463 C CA . THR B 1 77 ? -11.852 -21.047 -11.133 1 98.75 77 THR B CA 1
ATOM 2464 C C . THR B 1 77 ? -12.555 -20.609 -9.852 1 98.75 77 THR B C 1
ATOM 2466 O O . THR B 1 77 ? -13.734 -20.906 -9.648 1 98.75 77 THR B O 1
ATOM 2469 N N . TYR B 1 78 ? -11.867 -19.875 -8.969 1 98.88 78 TYR B N 1
ATOM 2470 C CA . TYR B 1 78 ? -12.414 -19.422 -7.699 1 98.88 78 TYR B CA 1
ATOM 2471 C C . TYR B 1 78 ? -13.633 -18.531 -7.918 1 98.88 78 TYR B C 1
ATOM 2473 O O . TYR B 1 78 ? -14.664 -18.719 -7.266 1 98.88 78 TYR B O 1
ATOM 2481 N N . LEU B 1 79 ? -13.531 -17.531 -8.828 1 98.88 79 LEU B N 1
ATOM 2482 C CA . LEU B 1 79 ? -14.609 -16.578 -9.07 1 98.88 79 LEU B CA 1
ATOM 2483 C C . LEU B 1 79 ? -15.805 -17.281 -9.719 1 98.88 79 LEU B C 1
ATOM 2485 O O . LEU B 1 79 ? -16.953 -16.938 -9.438 1 98.88 79 LEU B O 1
ATOM 2489 N N . THR B 1 80 ? -15.539 -18.266 -10.656 1 98.81 80 THR B N 1
ATOM 2490 C CA . THR B 1 80 ? -16.625 -19.031 -11.266 1 98.81 80 THR B CA 1
ATOM 2491 C C . THR B 1 80 ? -17.391 -19.828 -10.211 1 98.81 80 THR B C 1
ATOM 2493 O O . THR B 1 80 ? -18.609 -19.938 -10.281 1 98.81 80 THR B O 1
ATOM 2496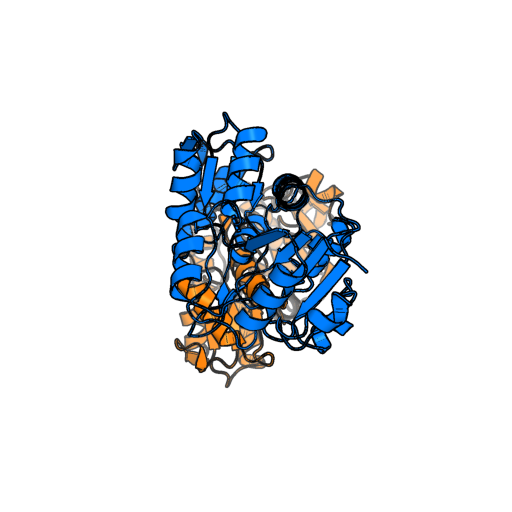 N N . ASP B 1 81 ? -16.688 -20.312 -9.219 1 98.5 81 ASP B N 1
ATOM 2497 C CA . ASP B 1 81 ? -17.281 -21.156 -8.188 1 98.5 81 ASP B CA 1
ATOM 2498 C C . ASP B 1 81 ? -18.031 -20.328 -7.148 1 98.5 81 ASP B C 1
ATOM 2500 O O . ASP B 1 81 ? -19.078 -20.734 -6.641 1 98.5 81 ASP B O 1
ATOM 2504 N N . ARG B 1 82 ? -17.531 -19.125 -6.852 1 98.38 82 ARG B N 1
ATOM 2505 C CA . ARG B 1 82 ? -18.016 -18.453 -5.645 1 98.38 82 ARG B CA 1
ATOM 2506 C C . ARG B 1 82 ? -18.688 -17.141 -5.988 1 98.38 82 ARG B C 1
ATOM 2508 O O . ARG B 1 82 ? -19.422 -16.578 -5.168 1 98.38 82 ARG B O 1
ATOM 2515 N N . HIS B 1 83 ? -18.438 -16.641 -7.195 1 98.44 83 HIS B N 1
ATOM 2516 C CA . HIS B 1 83 ? -18.922 -15.312 -7.562 1 98.44 83 HIS B CA 1
ATOM 2517 C C . HIS B 1 83 ? -19.406 -15.281 -9 1 98.44 83 HIS B C 1
ATOM 2519 O O . HIS B 1 83 ? -19.203 -14.297 -9.719 1 98.44 83 HIS B O 1
ATOM 2525 N N . ALA B 1 84 ? -20.016 -16.359 -9.453 1 98.44 84 ALA B N 1
ATOM 2526 C CA . ALA B 1 84 ? -20.375 -16.578 -10.852 1 98.44 84 ALA B CA 1
ATOM 2527 C C . ALA B 1 84 ? -21.297 -15.477 -11.367 1 98.44 84 ALA B C 1
ATOM 2529 O O . ALA B 1 84 ? -21.203 -15.078 -12.523 1 98.44 84 ALA B O 1
ATOM 2530 N N . ASP B 1 85 ? -22.141 -14.875 -10.508 1 98.44 85 ASP B N 1
ATOM 2531 C CA . ASP B 1 85 ? -23.172 -13.938 -10.961 1 98.44 85 ASP B CA 1
ATOM 2532 C C . ASP B 1 85 ? -22.797 -12.5 -10.602 1 98.44 85 ASP B C 1
ATOM 2534 O O . ASP B 1 85 ? -23.562 -11.578 -10.859 1 98.44 85 ASP B O 1
ATOM 2538 N N . ASP B 1 86 ? -21.656 -12.32 -9.969 1 98.75 86 ASP B N 1
ATOM 2539 C CA . ASP B 1 86 ? -21.25 -11 -9.516 1 98.75 86 ASP B CA 1
ATOM 2540 C C . ASP B 1 86 ? -20.75 -10.148 -10.688 1 98.75 86 ASP B C 1
ATOM 2542 O O . ASP B 1 86 ? -20.109 -10.664 -11.602 1 98.75 86 ASP B O 1
ATOM 2546 N N . ALA B 1 87 ? -21.062 -8.852 -10.602 1 98.81 87 ALA B N 1
ATOM 2547 C CA . ALA B 1 87 ? -20.344 -7.879 -11.422 1 98.81 87 ALA B CA 1
ATOM 2548 C C . ALA B 1 87 ? -18.938 -7.641 -10.875 1 98.81 87 ALA B C 1
ATOM 2550 O O . ALA B 1 87 ? -18.781 -7.086 -9.781 1 98.81 87 ALA B O 1
ATOM 2551 N N . LEU B 1 88 ? -17.938 -8.07 -11.641 1 98.94 88 LEU B N 1
ATOM 2552 C CA . LEU B 1 88 ? -16.562 -7.984 -11.18 1 98.94 88 LEU B CA 1
ATOM 2553 C C . LEU B 1 88 ? -15.93 -6.66 -11.602 1 98.94 88 LEU B C 1
ATOM 2555 O O . LEU B 1 88 ? -15.906 -6.332 -12.789 1 98.94 88 LEU B O 1
ATOM 2559 N N . PHE B 1 89 ? -15.477 -5.832 -10.703 1 98.94 89 PHE B N 1
ATOM 2560 C CA . PHE B 1 89 ? -14.602 -4.695 -10.977 1 98.94 89 PHE B CA 1
ATOM 2561 C C . PHE B 1 89 ? -13.141 -5.098 -10.859 1 98.94 89 PHE B C 1
ATOM 2563 O O . PHE B 1 89 ? -12.68 -5.488 -9.789 1 98.94 89 PHE B O 1
ATOM 2570 N N . VAL B 1 90 ? -12.406 -5 -11.969 1 98.94 90 VAL B N 1
ATOM 2571 C CA . VAL B 1 90 ? -11.062 -5.566 -12.023 1 98.94 90 VAL B CA 1
ATOM 2572 C C . VAL B 1 90 ? -10.039 -4.441 -12.148 1 98.94 90 VAL B C 1
ATOM 2574 O O . VAL B 1 90 ? -10.125 -3.605 -13.047 1 98.94 90 VAL B O 1
ATOM 2577 N N . VAL B 1 91 ? -9.164 -4.363 -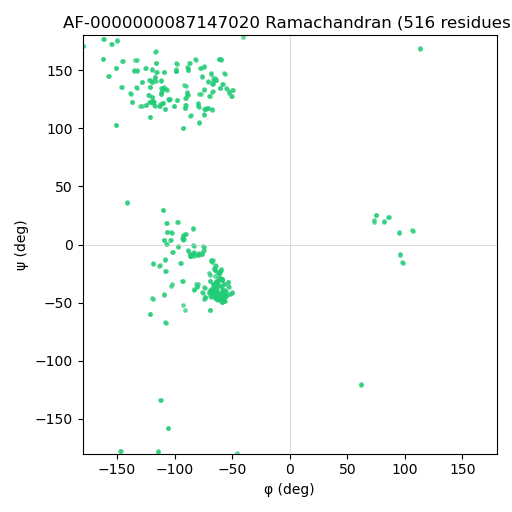11.172 1 98.88 91 VAL B N 1
ATOM 2578 C CA . VAL B 1 91 ? -7.887 -3.686 -11.367 1 98.88 91 VAL B CA 1
ATOM 2579 C C . VAL B 1 91 ? -6.828 -4.695 -11.805 1 98.88 91 VAL B C 1
ATOM 2581 O O . VAL B 1 91 ? -6.297 -5.441 -10.977 1 98.88 91 VAL B O 1
ATOM 2584 N N . GLY B 1 92 ? -6.523 -4.781 -13.016 1 98.75 92 GLY B N 1
ATOM 2585 C CA . GLY B 1 92 ? -5.676 -5.805 -13.609 1 98.75 92 GLY B CA 1
ATOM 2586 C C . GLY B 1 92 ? -5.488 -5.633 -15.109 1 98.75 92 GLY B C 1
ATOM 2587 O O . GLY B 1 92 ? -6.172 -4.82 -15.734 1 98.75 92 GLY B O 1
ATOM 2588 N N . GLU B 1 93 ? -4.641 -6.359 -15.68 1 98.62 93 GLU B N 1
ATOM 2589 C CA . GLU B 1 93 ? -4.297 -6.273 -17.094 1 98.62 93 GLU B CA 1
ATOM 2590 C C . GLU B 1 93 ? -5.398 -6.863 -17.969 1 98.62 93 GLU B C 1
ATOM 2592 O O . GLU B 1 93 ? -6.148 -7.734 -17.516 1 98.62 93 GLU B O 1
ATOM 2597 N N . PRO B 1 94 ? -5.5 -6.367 -19.25 1 98.5 94 PRO B N 1
ATOM 2598 C CA . PRO B 1 94 ? -6.52 -6.879 -20.172 1 98.5 94 PRO B CA 1
ATOM 2599 C C . PRO B 1 94 ? -6.48 -8.398 -20.312 1 98.5 94 PRO B C 1
ATOM 2601 O O . PRO B 1 94 ? -7.523 -9.039 -20.453 1 98.5 94 PRO B O 1
ATOM 2604 N N . ALA B 1 95 ? -5.312 -9 -20.203 1 98.44 95 ALA B N 1
ATOM 2605 C CA . ALA B 1 95 ? -5.172 -10.438 -20.375 1 98.44 95 ALA B CA 1
ATOM 2606 C C . ALA B 1 95 ? -5.926 -11.195 -19.281 1 98.44 95 ALA B C 1
ATOM 2608 O O . ALA B 1 95 ? -6.48 -12.266 -19.516 1 98.44 95 ALA B O 1
ATOM 2609 N N . LEU B 1 96 ? -5.906 -10.695 -18.047 1 98.75 96 LEU B N 1
ATOM 2610 C CA . LEU B 1 96 ? -6.699 -11.305 -16.984 1 98.75 96 LEU B CA 1
ATOM 2611 C C . LEU B 1 96 ? -8.188 -11.133 -17.25 1 98.75 96 LEU B C 1
ATOM 2613 O O . LEU B 1 96 ? -8.969 -12.078 -17.078 1 98.75 96 LEU B O 1
ATOM 2617 N N . VAL B 1 97 ? -8.609 -9.914 -17.656 1 98.81 97 VAL B N 1
ATOM 2618 C CA . VAL B 1 97 ? -10.008 -9.633 -17.953 1 98.81 97 VAL B CA 1
ATOM 2619 C C . VAL B 1 97 ? -10.516 -10.602 -19.016 1 98.81 97 VAL B C 1
ATOM 2621 O O . VAL B 1 97 ? -11.633 -11.109 -18.922 1 98.81 97 VAL B O 1
ATOM 2624 N N . GLU B 1 98 ? -9.688 -10.844 -20.016 1 98.69 98 GLU B N 1
ATOM 2625 C CA . GLU B 1 98 ? -10.055 -11.773 -21.078 1 98.69 98 GLU B CA 1
ATOM 2626 C C . GLU B 1 98 ? -10.273 -13.18 -20.516 1 98.69 98 GLU B C 1
ATOM 2628 O O . GLU B 1 98 ? -11.219 -13.875 -20.922 1 98.69 98 GLU B O 1
ATOM 2633 N N . GLN B 1 99 ? -9.398 -13.68 -19.641 1 98.62 99 GLN B N 1
ATOM 2634 C CA . GLN B 1 99 ? -9.562 -14.992 -19.016 1 98.62 99 GLN B CA 1
ATOM 2635 C C . GLN B 1 99 ? -10.891 -15.086 -18.281 1 98.62 99 GLN B C 1
ATOM 2637 O O . GLN B 1 99 ? -11.602 -16.094 -18.375 1 98.62 99 GLN B O 1
ATOM 2642 N N . LEU B 1 100 ? -11.258 -14 -17.547 1 98.88 100 LEU B N 1
ATOM 2643 C CA . LEU B 1 100 ? -12.484 -13.977 -16.766 1 98.88 100 LEU B CA 1
ATOM 2644 C C . LEU B 1 100 ? -13.711 -13.977 -17.672 1 98.88 100 LEU B C 1
ATOM 2646 O O . LEU B 1 100 ? -14.648 -14.75 -17.453 1 98.88 100 LEU B O 1
ATOM 2650 N N . THR B 1 101 ? -13.648 -13.117 -18.719 1 98.75 101 THR B N 1
ATOM 2651 C CA . THR B 1 101 ? -14.797 -13.016 -19.625 1 98.75 101 THR B CA 1
ATOM 2652 C C . THR B 1 101 ? -14.969 -14.297 -20.438 1 98.75 101 THR B C 1
ATOM 2654 O O . THR B 1 101 ? -16.094 -14.719 -20.688 1 98.75 101 THR B O 1
ATOM 2657 N N . ASP B 1 102 ? -13.914 -14.891 -20.875 1 98.44 102 ASP B N 1
ATOM 2658 C CA . ASP B 1 102 ? -13.969 -16.156 -21.609 1 98.44 102 ASP B CA 1
ATOM 2659 C C . ASP B 1 102 ? -14.594 -17.25 -20.766 1 98.44 102 ASP B C 1
ATOM 2661 O O . ASP B 1 102 ? -15.164 -18.203 -21.297 1 98.44 102 ASP B O 1
ATOM 2665 N N . ALA B 1 103 ? -14.461 -17.172 -19.453 1 98.38 103 ALA B N 1
ATOM 2666 C CA . ALA B 1 103 ? -15.016 -18.172 -18.531 1 98.38 103 ALA B CA 1
ATOM 2667 C C . ALA B 1 103 ? -16.484 -17.891 -18.234 1 98.38 103 ALA B C 1
ATOM 2669 O O . ALA B 1 103 ? -17.109 -18.594 -17.422 1 98.38 103 ALA B O 1
ATOM 2670 N N . GLY B 1 104 ? -17.031 -16.844 -18.781 1 98.56 104 GLY B N 1
ATOM 2671 C CA . GLY B 1 104 ? -18.453 -16.531 -18.641 1 98.56 104 GLY B CA 1
ATOM 2672 C C . GLY B 1 104 ? -18.75 -15.578 -17.516 1 98.56 104 GLY B C 1
ATOM 2673 O O . GLY B 1 104 ? -19.906 -15.375 -17.141 1 98.56 104 GLY B O 1
ATOM 2674 N N . LEU B 1 105 ? -17.734 -14.961 -16.922 1 98.88 105 LEU B N 1
ATOM 2675 C CA . LEU B 1 105 ? -17.922 -14.023 -15.828 1 98.88 105 LEU B CA 1
ATOM 2676 C C . LEU B 1 105 ? -18.156 -12.609 -16.359 1 98.88 105 LEU B C 1
ATOM 2678 O O . LEU B 1 105 ? -17.766 -12.289 -17.484 1 98.88 105 LEU B O 1
ATOM 2682 N N . THR B 1 106 ? -18.812 -11.773 -15.562 1 98.88 106 THR B N 1
ATOM 2683 C CA . THR B 1 106 ? -19.172 -10.414 -15.961 1 98.88 106 THR B CA 1
ATOM 2684 C C . THR B 1 106 ? -18.188 -9.406 -15.359 1 98.88 106 THR B C 1
ATOM 2686 O O . THR B 1 106 ? -18.062 -9.312 -14.133 1 98.88 106 THR B O 1
ATOM 2689 N N . VAL B 1 107 ? -17.516 -8.695 -16.188 1 98.81 107 VAL B N 1
ATOM 2690 C CA . VAL B 1 107 ? -16.609 -7.641 -15.758 1 98.81 107 VAL B CA 1
ATOM 2691 C C . VAL B 1 107 ? -17.219 -6.273 -16.047 1 98.81 107 VAL B C 1
ATOM 2693 O O . VAL B 1 107 ? -17.75 -6.047 -17.141 1 98.81 107 VAL B O 1
ATOM 2696 N N . VAL B 1 108 ? -17.172 -5.395 -15.086 1 98.62 108 VAL B N 1
ATOM 2697 C CA . VAL B 1 108 ? -17.75 -4.066 -15.25 1 98.62 108 VAL B CA 1
ATOM 2698 C C . VAL B 1 108 ? -16.672 -3 -15.094 1 98.62 108 VAL B C 1
ATOM 2700 O O . VAL B 1 108 ? -15.711 -3.189 -14.352 1 98.62 108 VAL B O 1
ATOM 2703 N N . ASP B 1 109 ? -16.844 -1.892 -15.758 1 96.56 109 ASP B N 1
ATOM 2704 C CA . ASP B 1 109 ? -15.906 -0.779 -15.688 1 96.56 109 ASP B CA 1
ATOM 2705 C C . ASP B 1 109 ? -16.312 0.22 -14.602 1 96.56 109 ASP B C 1
ATOM 2707 O O . ASP B 1 109 ? -15.461 0.886 -14.016 1 96.56 109 ASP B O 1
ATOM 2711 N N . GLU B 1 110 ? -17.578 0.341 -14.375 1 96.94 110 GLU B N 1
ATOM 2712 C CA . GLU B 1 110 ? -18.094 1.313 -13.414 1 96.94 110 GLU B CA 1
ATOM 2713 C C . GLU B 1 110 ? -17.969 0.798 -11.984 1 96.94 110 GLU B C 1
ATOM 2715 O O . GLU B 1 110 ? -18.578 -0.21 -11.625 1 96.94 110 GLU B O 1
ATOM 2720 N N . ALA B 1 111 ? -17.281 1.498 -11.195 1 96.56 111 ALA B N 1
ATOM 2721 C CA . ALA B 1 111 ? -17 1.113 -9.812 1 96.56 111 ALA B CA 1
ATOM 2722 C C . ALA B 1 111 ? -18.297 0.936 -9.023 1 96.56 111 ALA B C 1
ATOM 2724 O O . ALA B 1 111 ? -18.391 0.059 -8.156 1 96.56 111 ALA B O 1
ATOM 2725 N N . SER B 1 112 ? -19.297 1.738 -9.289 1 95.44 112 SER B N 1
ATOM 2726 C CA . SER B 1 112 ? -20.547 1.739 -8.531 1 95.44 112 SER B CA 1
ATOM 2727 C C . SER B 1 112 ? -21.328 0.449 -8.75 1 95.44 112 SER B C 1
ATOM 2729 O O . SER B 1 112 ? -22.25 0.141 -7.992 1 95.44 112 SER B O 1
ATOM 2731 N N . ARG B 1 113 ? -20.984 -0.31 -9.758 1 97.25 113 ARG B N 1
ATOM 2732 C CA . ARG B 1 113 ? -21.703 -1.539 -10.086 1 97.25 113 ARG B CA 1
ATOM 2733 C C . ARG B 1 113 ? -21 -2.756 -9.492 1 97.25 113 ARG B C 1
ATOM 2735 O O . ARG B 1 113 ? -21.484 -3.881 -9.602 1 97.25 113 ARG B O 1
ATOM 2742 N N . ALA B 1 114 ? -19.906 -2.549 -8.844 1 98.38 114 ALA B N 1
ATOM 2743 C CA . ALA B 1 114 ? -19.062 -3.658 -8.398 1 98.38 114 ALA B CA 1
ATOM 2744 C C . ALA B 1 114 ? -19.766 -4.484 -7.324 1 9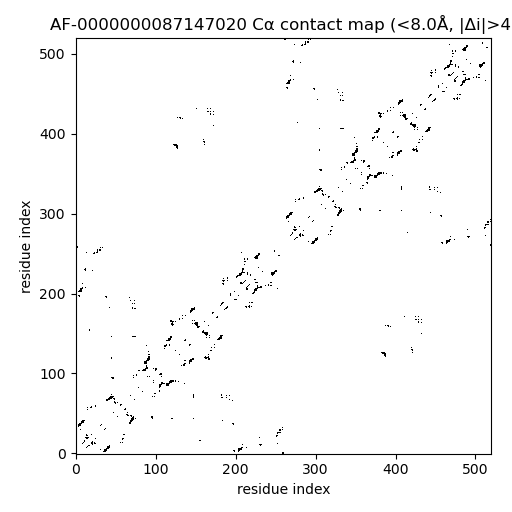8.38 114 ALA B C 1
ATOM 2746 O O . ALA B 1 114 ? -20.25 -3.936 -6.336 1 98.38 114 ALA B O 1
ATOM 2747 N N . GLU B 1 115 ? -19.734 -5.695 -7.52 1 98.75 115 GLU B N 1
ATOM 2748 C CA . GLU B 1 115 ? -20.219 -6.637 -6.508 1 98.75 115 GLU B CA 1
ATOM 2749 C C . GLU B 1 115 ? -19.062 -7.48 -5.961 1 98.75 115 GLU B C 1
ATOM 2751 O O . GLU B 1 115 ? -19.203 -8.117 -4.91 1 98.75 115 GLU B O 1
ATOM 2756 N N . THR B 1 116 ? -17.969 -7.551 -6.637 1 98.88 116 THR B N 1
ATOM 2757 C CA . THR B 1 116 ? -16.672 -8.102 -6.234 1 98.88 116 THR B CA 1
ATOM 2758 C C . THR B 1 116 ? -15.523 -7.312 -6.859 1 98.88 116 THR B C 1
ATOM 2760 O O . THR B 1 116 ? -15.586 -6.945 -8.039 1 98.88 116 THR B O 1
ATOM 2763 N N . VAL B 1 117 ? -14.531 -7.016 -6.09 1 98.94 117 VAL B N 1
ATOM 2764 C CA . VAL B 1 117 ? -13.344 -6.332 -6.598 1 98.94 117 VAL B CA 1
ATOM 2765 C C . VAL B 1 117 ? -12.188 -7.32 -6.723 1 98.94 117 VAL B C 1
ATOM 2767 O O . VAL B 1 117 ? -11.891 -8.062 -5.781 1 98.94 117 VAL B O 1
ATOM 2770 N N . VAL B 1 118 ? -11.609 -7.402 -7.902 1 98.94 118 VAL B N 1
ATOM 2771 C CA . VAL B 1 118 ? -10.477 -8.281 -8.188 1 98.94 118 VAL B CA 1
ATOM 2772 C C . VAL B 1 118 ? -9.219 -7.441 -8.414 1 98.94 118 VAL B C 1
ATOM 2774 O O . VAL B 1 118 ? -9.195 -6.566 -9.281 1 98.94 118 VAL B O 1
ATOM 2777 N N . LEU B 1 119 ? -8.195 -7.676 -7.625 1 98.94 119 LEU B N 1
ATOM 2778 C CA . LEU B 1 119 ? -6.953 -6.906 -7.664 1 98.94 119 LEU B CA 1
ATOM 2779 C C . LEU B 1 119 ? -5.801 -7.766 -8.18 1 98.94 119 LEU B C 1
ATOM 2781 O O . LEU B 1 119 ? -5.582 -8.875 -7.684 1 98.94 119 LEU B O 1
ATOM 2785 N N . SER B 1 120 ? -5.078 -7.262 -9.141 1 98.94 120 SER B N 1
ATOM 2786 C CA . SER B 1 120 ? -3.99 -7.957 -9.82 1 98.94 120 SER B CA 1
ATOM 2787 C C . SER B 1 120 ? -2.926 -6.977 -10.297 1 98.94 120 SER B C 1
ATOM 2789 O O . SER B 1 120 ? -3.047 -5.77 -10.086 1 98.94 120 SER B O 1
ATOM 2791 N N . ILE B 1 121 ? -1.894 -7.512 -10.828 1 98.81 121 ILE B N 1
ATOM 2792 C CA . ILE B 1 121 ? -0.919 -6.645 -11.484 1 98.81 121 ILE B CA 1
ATOM 2793 C C . ILE B 1 121 ? -1.599 -5.855 -12.602 1 98.81 121 ILE B C 1
ATOM 2795 O O . ILE B 1 121 ? -2.439 -6.391 -13.328 1 98.81 121 ILE B O 1
ATOM 2799 N N . ASP B 1 122 ? -1.276 -4.621 -12.703 1 98.69 122 ASP B N 1
ATOM 2800 C CA . ASP B 1 122 ? -1.771 -3.688 -13.703 1 98.69 122 ASP B CA 1
ATOM 2801 C C . ASP B 1 122 ? -0.736 -2.604 -14 1 98.69 122 ASP B C 1
ATOM 2803 O O . ASP B 1 122 ? -0.653 -1.604 -13.281 1 98.69 122 ASP B O 1
ATOM 2807 N N . ARG B 1 123 ? -0.023 -2.688 -15.109 1 98.06 123 ARG B N 1
ATOM 2808 C CA . ARG B 1 123 ? 1.05 -1.744 -15.406 1 98.06 123 ARG B CA 1
ATOM 2809 C C . ARG B 1 123 ? 0.488 -0.396 -15.844 1 98.06 123 ARG B C 1
ATOM 2811 O O . ARG B 1 123 ? 1.23 0.579 -15.977 1 98.06 123 ARG B O 1
ATOM 2818 N N . SER B 1 124 ? -0.881 -0.292 -15.914 1 98.31 124 SER B N 1
ATOM 2819 C CA . SER B 1 124 ? -1.535 0.986 -16.188 1 98.31 124 SER B CA 1
ATOM 2820 C C . SER B 1 124 ? -2.131 1.575 -14.906 1 98.31 124 SER B C 1
ATOM 2822 O O . SER B 1 124 ? -2.855 2.572 -14.953 1 98.31 124 SER B O 1
ATOM 2824 N N . PHE B 1 125 ? -1.904 0.928 -13.805 1 98.62 125 PHE B N 1
ATOM 2825 C CA . PHE B 1 125 ? -2.396 1.395 -12.516 1 98.62 125 PHE B CA 1
ATOM 2826 C C . PHE B 1 125 ? -1.99 2.842 -12.266 1 98.62 125 PHE B C 1
ATOM 2828 O O . PHE B 1 125 ? -0.836 3.215 -12.492 1 98.62 125 PHE B O 1
ATOM 2835 N N . ASP B 1 126 ? -2.938 3.668 -11.875 1 98.75 126 ASP B N 1
ATOM 2836 C CA . ASP B 1 126 ? -2.656 5.059 -11.531 1 98.75 126 ASP B CA 1
ATOM 2837 C C . ASP B 1 126 ? -3.586 5.551 -10.43 1 98.75 126 ASP B C 1
ATOM 2839 O O . ASP B 1 126 ? -4.348 4.77 -9.852 1 98.75 126 ASP B O 1
ATOM 2843 N N . TYR B 1 127 ? -3.467 6.82 -10.055 1 98.75 127 TYR B N 1
ATOM 2844 C CA . TYR B 1 127 ? -4.23 7.422 -8.969 1 98.75 127 TYR B CA 1
ATOM 2845 C C . TYR B 1 127 ? -5.73 7.305 -9.227 1 98.75 127 TYR B C 1
ATOM 2847 O O . TYR B 1 127 ? -6.504 7.023 -8.305 1 98.75 127 TYR B O 1
ATOM 2855 N N . ASP B 1 128 ? -6.191 7.469 -10.461 1 98.06 128 ASP B N 1
ATOM 2856 C CA . ASP B 1 128 ? -7.605 7.367 -10.805 1 98.06 128 ASP B CA 1
ATOM 2857 C C . ASP B 1 128 ? -8.125 5.949 -10.578 1 98.06 128 ASP B C 1
ATOM 2859 O O . ASP B 1 128 ? -9.258 5.762 -10.125 1 98.06 128 ASP B O 1
ATOM 2863 N N . ARG B 1 129 ? -7.324 4.957 -10.938 1 98.19 129 ARG B N 1
ATOM 2864 C CA . ARG B 1 129 ? -7.719 3.572 -10.703 1 98.19 129 ARG B CA 1
ATOM 2865 C C . ARG B 1 129 ? -7.809 3.279 -9.203 1 98.19 129 ARG B C 1
ATOM 2867 O O . ARG B 1 129 ? -8.68 2.529 -8.766 1 98.19 129 ARG B O 1
ATOM 2874 N N . LEU B 1 130 ? -6.832 3.811 -8.461 1 98.62 130 LEU B N 1
ATOM 2875 C CA . LEU B 1 130 ? -6.875 3.691 -7.004 1 98.62 130 LEU B CA 1
ATOM 2876 C C . LEU B 1 130 ? -8.164 4.289 -6.445 1 98.62 130 LEU B C 1
ATOM 2878 O O . LEU B 1 130 ? -8.82 3.68 -5.598 1 98.62 130 LEU B O 1
ATOM 2882 N N . CYS B 1 131 ? -8.586 5.492 -6.941 1 98.06 131 CYS B N 1
ATOM 2883 C CA . CYS B 1 131 ? -9.836 6.129 -6.543 1 98.06 131 CYS B CA 1
ATOM 2884 C C . CYS B 1 131 ? -11.031 5.254 -6.891 1 98.06 131 CYS B C 1
ATOM 2886 O O . CYS B 1 131 ? -11.953 5.102 -6.086 1 98.06 131 CYS B O 1
ATOM 2888 N N . ALA B 1 132 ? -11 4.711 -8.094 1 97.94 132 ALA B N 1
ATOM 2889 C CA . ALA B 1 132 ? -12.109 3.867 -8.539 1 97.94 132 ALA B CA 1
ATOM 2890 C C . ALA B 1 132 ? -12.242 2.625 -7.668 1 97.94 132 ALA B C 1
ATOM 2892 O O . ALA B 1 132 ? -13.352 2.213 -7.328 1 97.94 132 ALA B O 1
ATOM 2893 N N . ALA B 1 133 ? -11.109 2.006 -7.332 1 98.38 133 ALA B N 1
ATOM 2894 C CA . ALA B 1 133 ? -11.133 0.834 -6.461 1 98.38 133 ALA B CA 1
ATOM 2895 C C . ALA B 1 133 ? -11.695 1.187 -5.086 1 98.38 133 ALA B C 1
ATOM 2897 O O . ALA B 1 133 ? -12.469 0.417 -4.508 1 98.38 133 ALA B O 1
ATOM 2898 N N . LEU B 1 134 ? -11.227 2.334 -4.555 1 98.12 134 LEU B N 1
ATOM 2899 C CA . LEU B 1 134 ? -11.758 2.818 -3.283 1 98.12 134 LEU B CA 1
ATOM 2900 C C . LEU B 1 134 ? -13.273 2.961 -3.344 1 98.12 134 LEU B C 1
ATOM 2902 O O . LEU B 1 134 ? -13.977 2.525 -2.432 1 98.12 134 LEU B O 1
ATOM 2906 N N . ARG B 1 135 ? -13.781 3.523 -4.434 1 97.12 135 ARG B N 1
ATOM 2907 C CA . ARG B 1 135 ? -15.219 3.715 -4.621 1 97.12 135 ARG B CA 1
ATOM 2908 C C . ARG B 1 135 ? -15.938 2.375 -4.73 1 97.12 135 ARG B C 1
ATOM 2910 O O . ARG B 1 135 ? -17.031 2.207 -4.191 1 97.12 135 ARG B O 1
ATOM 2917 N N . ALA B 1 136 ? -15.328 1.448 -5.434 1 97.94 136 ALA B N 1
ATOM 2918 C CA . ALA B 1 136 ? -15.922 0.125 -5.617 1 97.94 136 ALA B CA 1
ATOM 2919 C C . ALA B 1 136 ? -16.094 -0.59 -4.281 1 97.94 136 ALA B C 1
ATOM 2921 O O . ALA B 1 136 ? -16.938 -1.475 -4.148 1 97.94 136 ALA B O 1
ATOM 2922 N N . CYS B 1 137 ? -15.297 -0.218 -3.301 1 97.12 137 CYS B N 1
ATOM 2923 C CA . CYS B 1 137 ? -15.289 -0.889 -2.006 1 97.12 137 CYS B CA 1
ATOM 2924 C C . CYS B 1 137 ? -16.047 -0.068 -0.962 1 97.12 137 CYS B C 1
ATOM 2926 O O . CYS B 1 137 ? -15.883 -0.291 0.24 1 97.12 137 CYS B O 1
ATOM 2928 N N . GLU B 1 138 ? -16.75 0.979 -1.374 1 93.38 138 GLU B N 1
ATOM 2929 C CA . GLU B 1 138 ? -17.516 1.801 -0.443 1 93.38 138 GLU B CA 1
ATOM 2930 C C . GLU B 1 138 ? -18.438 0.944 0.419 1 93.38 138 GLU B C 1
ATOM 2932 O O . GLU B 1 138 ? -18.609 1.213 1.609 1 93.38 138 GLU B O 1
ATOM 2937 N N . ASP B 1 139 ? -19.047 0.008 -0.259 1 93.38 139 ASP B N 1
ATOM 2938 C CA . ASP B 1 139 ? -19.828 -0.997 0.468 1 93.38 139 ASP B CA 1
ATOM 2939 C C . ASP B 1 139 ? -18.906 -2.066 1.061 1 93.38 139 ASP B C 1
ATOM 2941 O O . ASP B 1 139 ? -18.25 -2.803 0.325 1 93.38 139 ASP B O 1
ATOM 2945 N N . GLU B 1 140 ? -18.906 -2.201 2.361 1 92 140 GLU B N 1
ATOM 2946 C CA . GLU B 1 140 ? -17.984 -3.09 3.072 1 92 140 GLU B CA 1
ATOM 2947 C C . GLU B 1 140 ? -18.297 -4.555 2.777 1 92 140 GLU B C 1
ATOM 2949 O O . GLU B 1 140 ? -17.484 -5.438 3.049 1 92 140 GLU B O 1
ATOM 2954 N N . ASP B 1 141 ? -19.391 -4.773 2.225 1 95.31 141 ASP B N 1
ATOM 2955 C CA . ASP B 1 141 ? -19.797 -6.148 1.952 1 95.31 141 ASP B CA 1
ATOM 2956 C C . ASP B 1 141 ? -19.25 -6.629 0.609 1 95.31 141 ASP B C 1
ATOM 2958 O O . ASP B 1 141 ? -19.312 -7.816 0.292 1 95.31 141 ASP B O 1
ATOM 2962 N N . VAL B 1 142 ? -18.672 -5.688 -0.201 1 97.94 142 VAL B N 1
ATOM 2963 C CA . VAL B 1 142 ? -18.078 -6.07 -1.479 1 97.94 142 VAL B CA 1
ATOM 2964 C C . VAL B 1 142 ? -16.797 -6.855 -1.237 1 97.94 142 VAL B C 1
ATOM 2966 O O . VAL B 1 142 ? -15.844 -6.336 -0.648 1 97.94 142 VAL B O 1
ATOM 2969 N N . PRO B 1 143 ? -16.719 -8.117 -1.65 1 98.5 143 PRO B N 1
ATOM 2970 C CA . PRO B 1 143 ? -15.5 -8.906 -1.441 1 98.5 143 PRO B CA 1
ATOM 2971 C C . PRO B 1 143 ? -14.297 -8.344 -2.197 1 98.5 143 PRO B C 1
ATOM 2973 O O . PRO B 1 143 ? -14.438 -7.848 -3.316 1 98.5 143 PRO B O 1
ATOM 2976 N N . LEU B 1 144 ? -13.203 -8.406 -1.566 1 98.69 144 LEU B N 1
ATOM 2977 C CA . LEU B 1 144 ? -11.906 -8.039 -2.145 1 98.69 144 LEU B CA 1
ATOM 2978 C C . LEU B 1 144 ? -11.055 -9.281 -2.395 1 98.69 144 LEU B C 1
ATOM 2980 O O . LEU B 1 144 ? -10.703 -10 -1.454 1 98.69 144 LEU B O 1
ATOM 2984 N N . VAL B 1 145 ? -10.742 -9.547 -3.709 1 98.88 145 VAL B N 1
ATOM 2985 C CA . VAL B 1 145 ? -10.023 -10.75 -4.109 1 98.88 145 VAL B CA 1
ATOM 2986 C C . VAL B 1 145 ? -8.703 -10.359 -4.777 1 98.88 145 VAL B C 1
ATOM 2988 O O . VAL B 1 145 ? -8.688 -9.539 -5.691 1 98.88 145 VAL B O 1
ATOM 2991 N N . GLY B 1 146 ? -7.594 -10.828 -4.305 1 98.94 146 GLY B N 1
ATOM 2992 C CA . GLY B 1 146 ? -6.305 -10.68 -4.965 1 98.94 146 GLY B CA 1
ATOM 2993 C C . GLY B 1 146 ? -5.891 -11.906 -5.754 1 98.94 146 GLY B C 1
ATOM 2994 O O . GLY B 1 146 ? -6.145 -13.039 -5.328 1 98.94 146 GLY B O 1
ATOM 2995 N N . THR B 1 147 ? -5.145 -11.688 -6.828 1 98.94 147 THR B N 1
ATOM 2996 C CA . THR B 1 147 ? -4.824 -12.82 -7.695 1 98.94 147 THR B CA 1
ATOM 2997 C C . THR B 1 147 ? -3.629 -13.594 -7.152 1 98.94 147 THR B C 1
ATOM 2999 O O . THR B 1 147 ? -3.555 -14.82 -7.305 1 98.94 147 THR B O 1
ATOM 3002 N N . ASP B 1 148 ? -2.693 -12.961 -6.656 1 98.81 148 ASP B N 1
ATOM 3003 C CA . ASP B 1 148 ? -1.483 -13.562 -6.109 1 98.81 148 ASP B CA 1
ATOM 3004 C C . ASP B 1 148 ? -0.741 -12.586 -5.203 1 98.81 148 ASP B C 1
ATOM 3006 O O . ASP B 1 148 ? -0.955 -11.375 -5.285 1 98.81 148 ASP B O 1
ATOM 3010 N N . PRO B 1 149 ? 0.082 -13.047 -4.355 1 98.25 149 PRO B N 1
ATOM 3011 C CA . PRO B 1 149 ? 0.648 -12.18 -3.322 1 98.25 149 PRO B CA 1
ATOM 3012 C C . PRO B 1 149 ? 1.981 -11.562 -3.738 1 98.25 149 PRO B C 1
ATOM 3014 O O . PRO B 1 149 ? 2.604 -10.836 -2.953 1 98.25 149 PRO B O 1
ATOM 3017 N N . ASP B 1 150 ? 2.449 -11.766 -4.934 1 97.19 150 ASP B N 1
ATOM 3018 C CA . ASP B 1 150 ? 3.805 -11.367 -5.305 1 97.19 150 ASP B CA 1
ATOM 3019 C C . ASP B 1 150 ? 3.949 -9.852 -5.316 1 97.19 150 ASP B C 1
ATOM 3021 O O . ASP B 1 150 ? 3.389 -9.172 -6.18 1 97.19 150 ASP B O 1
ATOM 3025 N N . MET B 1 151 ? 4.801 -9.344 -4.449 1 97.19 151 MET B N 1
ATOM 3026 C CA . MET B 1 151 ? 5.016 -7.906 -4.352 1 97.19 151 MET B CA 1
ATOM 3027 C C . MET B 1 151 ? 5.852 -7.402 -5.527 1 97.19 151 MET B C 1
ATOM 3029 O O . MET B 1 151 ? 5.629 -6.297 -6.023 1 97.19 151 MET B O 1
ATOM 3033 N N . LEU B 1 152 ? 6.809 -8.266 -5.922 1 95.69 152 LEU B N 1
ATOM 3034 C CA . LEU B 1 152 ? 7.695 -7.953 -7.039 1 95.69 152 LEU B CA 1
ATOM 3035 C C . LEU B 1 152 ? 7.66 -9.055 -8.086 1 95.69 152 LEU B C 1
ATOM 3037 O O . LEU B 1 152 ? 7.367 -10.211 -7.773 1 95.69 152 LEU B O 1
ATOM 3041 N N . ILE B 1 153 ? 7.926 -8.641 -9.297 1 92.44 153 ILE B N 1
ATOM 3042 C CA . ILE B 1 153 ? 8.117 -9.594 -10.383 1 92.44 153 ILE B CA 1
ATOM 3043 C C . ILE B 1 153 ? 9.422 -9.305 -11.109 1 92.44 153 ILE B C 1
ATOM 3045 O O . ILE B 1 153 ? 9.82 -8.148 -11.25 1 92.44 153 ILE B O 1
ATOM 3049 N N . PRO B 1 154 ? 10.086 -10.328 -11.445 1 85.88 154 PRO B N 1
ATOM 3050 C CA . PRO B 1 154 ? 11.367 -10.125 -12.117 1 85.88 154 PRO B CA 1
ATOM 3051 C C . PRO B 1 154 ? 11.219 -9.508 -13.508 1 85.88 154 PRO B C 1
ATOM 3053 O O . PRO B 1 154 ? 10.273 -9.836 -14.227 1 85.88 154 PRO B O 1
ATOM 3056 N N . ALA B 1 155 ? 12.125 -8.609 -13.828 1 84.12 155 ALA B N 1
ATOM 3057 C CA . ALA B 1 155 ? 12.203 -8.023 -15.164 1 84.12 155 ALA B CA 1
ATOM 3058 C C . ALA B 1 155 ? 13.648 -7.742 -15.547 1 84.12 155 ALA B C 1
ATOM 3060 O O . ALA B 1 155 ? 14.547 -7.805 -14.711 1 84.12 155 ALA B O 1
ATOM 3061 N N . ALA B 1 156 ? 13.984 -7.637 -16.844 1 78.12 156 ALA B N 1
ATOM 3062 C CA . ALA B 1 156 ? 15.328 -7.414 -17.375 1 78.12 156 ALA B CA 1
ATOM 3063 C C . ALA B 1 156 ? 16 -6.238 -16.688 1 78.12 156 ALA B C 1
ATOM 3065 O O . ALA B 1 156 ? 17.188 -6.301 -16.344 1 78.12 156 ALA B O 1
ATOM 3066 N N . GLY B 1 157 ? 15.344 -5.164 -16.406 1 79.25 157 GLY B N 1
ATOM 3067 C CA . GLY B 1 157 ? 15.93 -3.965 -15.844 1 79.25 157 GLY B CA 1
ATOM 3068 C C . GLY B 1 157 ? 15.75 -3.867 -14.336 1 79.25 157 GLY B C 1
ATOM 3069 O O . GLY B 1 157 ? 15.961 -2.805 -13.75 1 79.25 157 GLY B O 1
ATOM 3070 N N . GLY B 1 158 ? 15.477 -5.043 -13.742 1 85.38 158 GLY B N 1
ATOM 3071 C CA . GLY B 1 158 ? 15.211 -5.039 -12.312 1 85.38 158 GLY B CA 1
ATOM 3072 C C . GLY B 1 158 ? 13.773 -5.402 -11.969 1 85.38 158 GLY B C 1
ATOM 3073 O O . GLY B 1 158 ? 12.922 -5.461 -12.852 1 85.38 158 GLY B O 1
ATOM 3074 N N . ASP B 1 159 ? 13.539 -5.648 -10.734 1 91.69 159 ASP B N 1
ATOM 3075 C CA . ASP B 1 159 ? 12.219 -6.07 -10.266 1 91.69 159 ASP B CA 1
ATOM 3076 C C . ASP B 1 159 ? 11.188 -4.965 -10.469 1 91.69 159 ASP B C 1
ATOM 3078 O O . ASP B 1 159 ? 11.516 -3.779 -10.391 1 91.69 159 ASP B O 1
ATOM 3082 N N . LEU B 1 160 ? 10.055 -5.387 -10.805 1 96.19 160 LEU B N 1
ATOM 3083 C CA . LEU B 1 160 ? 8.914 -4.492 -10.945 1 96.19 160 LEU B CA 1
ATOM 3084 C C . LEU B 1 160 ? 7.828 -4.832 -9.93 1 96.19 160 LEU B C 1
ATOM 3086 O O . LEU B 1 160 ? 7.75 -5.965 -9.453 1 96.19 160 LEU B O 1
ATOM 3090 N N . PRO B 1 161 ? 6.973 -3.824 -9.602 1 98.19 161 PRO B N 1
ATOM 3091 C CA . PRO B 1 161 ? 5.824 -4.121 -8.742 1 98.19 161 PRO B CA 1
ATOM 3092 C C . PRO B 1 161 ? 4.887 -5.156 -9.359 1 98.19 161 PRO B C 1
ATOM 3094 O O . PRO B 1 161 ? 4.613 -5.117 -10.555 1 98.19 161 PRO B O 1
ATOM 3097 N N . GLY B 1 162 ? 4.461 -6.129 -8.539 1 98.31 162 GLY B N 1
ATOM 3098 C CA . GLY B 1 162 ? 3.555 -7.172 -8.992 1 98.31 162 GLY B CA 1
ATOM 3099 C C . GLY B 1 162 ? 2.137 -6.996 -8.484 1 98.31 162 GLY B C 1
ATOM 3100 O O . GLY B 1 162 ? 1.712 -5.875 -8.188 1 98.31 162 GLY B O 1
ATOM 3101 N N . SER B 1 163 ? 1.374 -8.133 -8.469 1 98.81 163 SER B N 1
ATOM 3102 C CA . SER B 1 163 ? -0.014 -8.094 -8.016 1 98.81 163 SER B CA 1
ATOM 3103 C C . SER B 1 163 ? -0.111 -7.664 -6.559 1 98.81 163 SER B C 1
ATOM 3105 O O . SER B 1 163 ? -0.993 -6.883 -6.191 1 98.81 163 SER B O 1
ATOM 3107 N N . GLY B 1 164 ? 0.802 -8.219 -5.762 1 98.69 164 GLY B N 1
ATOM 3108 C CA . GLY B 1 164 ? 0.807 -7.883 -4.348 1 98.69 164 GLY B CA 1
ATOM 3109 C C . GLY B 1 164 ? 0.945 -6.395 -4.086 1 98.69 164 GLY B C 1
ATOM 3110 O O . GLY B 1 164 ? 0.396 -5.879 -3.111 1 98.69 164 GLY B O 1
ATOM 3111 N N . ALA B 1 165 ? 1.692 -5.738 -4.934 1 98.56 165 ALA B N 1
ATOM 3112 C CA . ALA B 1 165 ? 1.881 -4.297 -4.805 1 98.56 165 ALA B CA 1
ATOM 3113 C C . ALA B 1 165 ? 0.562 -3.551 -4.984 1 98.56 165 ALA B C 1
ATOM 3115 O O . ALA B 1 165 ? 0.238 -2.652 -4.203 1 98.56 165 ALA B O 1
ATOM 3116 N N . ILE B 1 166 ? -0.197 -3.928 -6.035 1 98.88 166 ILE B N 1
ATOM 3117 C CA . ILE B 1 166 ? -1.479 -3.295 -6.324 1 98.88 166 ILE B CA 1
ATOM 3118 C C . ILE B 1 166 ? -2.484 -3.639 -5.23 1 98.88 166 ILE B C 1
ATOM 3120 O O . ILE B 1 166 ? -3.215 -2.768 -4.754 1 98.88 166 ILE B O 1
ATOM 3124 N N . ILE B 1 167 ? -2.473 -4.863 -4.793 1 98.88 167 ILE B N 1
ATOM 3125 C CA . ILE B 1 167 ? -3.336 -5.312 -3.709 1 98.88 167 ILE B CA 1
ATOM 3126 C C . ILE B 1 167 ? -3.055 -4.492 -2.451 1 98.88 167 ILE B C 1
ATOM 3128 O O . ILE B 1 167 ? -3.979 -3.98 -1.816 1 98.88 167 ILE B O 1
ATOM 3132 N N . ASN B 1 168 ? -1.806 -4.367 -2.102 1 98.44 168 ASN B N 1
ATOM 3133 C CA . ASN B 1 168 ? -1.389 -3.6 -0.933 1 98.44 168 ASN B CA 1
ATOM 3134 C C . ASN B 1 168 ? -1.848 -2.146 -1.024 1 98.44 168 ASN B C 1
ATOM 3136 O O . ASN B 1 168 ? -2.338 -1.584 -0.045 1 98.44 168 ASN B O 1
ATOM 3140 N N . ALA B 1 169 ? -1.605 -1.538 -2.172 1 98.56 169 ALA B N 1
ATOM 3141 C CA . ALA B 1 169 ? -1.99 -0.142 -2.369 1 98.56 169 ALA B CA 1
ATOM 3142 C C . ALA B 1 169 ? -3.486 0.053 -2.139 1 98.56 169 ALA B C 1
ATOM 3144 O O . ALA B 1 169 ? -3.895 0.952 -1.401 1 98.56 169 ALA B O 1
ATOM 3145 N N . VAL B 1 170 ? -4.324 -0.828 -2.701 1 98.69 170 VAL B N 1
ATOM 3146 C CA . VAL B 1 170 ? -5.777 -0.684 -2.621 1 98.69 170 VAL B CA 1
ATOM 3147 C C . VAL B 1 170 ? -6.254 -1.036 -1.214 1 98.69 170 VAL B C 1
ATOM 3149 O O . VAL B 1 170 ? -7.062 -0.313 -0.626 1 98.69 170 VAL B O 1
ATOM 3152 N N . ALA B 1 171 ? -5.73 -2.146 -0.654 1 98.38 171 ALA B N 1
ATOM 3153 C CA . ALA B 1 171 ? -6.117 -2.555 0.693 1 98.38 171 ALA B CA 1
ATOM 3154 C C . ALA B 1 171 ? -5.816 -1.453 1.707 1 98.38 171 ALA B C 1
ATOM 3156 O O . ALA B 1 171 ? -6.59 -1.235 2.643 1 98.38 171 ALA B O 1
ATOM 3157 N N . GLY B 1 172 ? -4.695 -0.811 1.528 1 96.25 172 GLY B N 1
ATOM 3158 C CA . GLY B 1 172 ? -4.309 0.273 2.416 1 96.25 172 GLY B CA 1
ATOM 3159 C C . GLY B 1 172 ? -5.316 1.406 2.453 1 96.25 172 GLY B C 1
ATOM 3160 O O . GLY B 1 172 ? -5.645 1.916 3.525 1 96.25 172 GLY B O 1
ATOM 3161 N N . VAL B 1 173 ? -5.824 1.811 1.333 1 96.38 173 VAL B N 1
ATOM 3162 C CA . VAL B 1 173 ? -6.727 2.955 1.264 1 96.38 173 VAL B CA 1
ATOM 3163 C C . VAL B 1 173 ? -8.133 2.527 1.662 1 96.38 173 VAL B C 1
ATOM 3165 O O . VAL B 1 173 ? -8.875 3.297 2.285 1 96.38 173 VAL B O 1
ATOM 3168 N N . VAL B 1 174 ? -8.5 1.314 1.285 1 96.56 174 VAL B N 1
ATOM 3169 C CA . VAL B 1 174 ? -9.812 0.778 1.631 1 96.56 174 VAL B CA 1
ATOM 3170 C C . VAL B 1 174 ? -9.883 0.509 3.133 1 96.56 174 VAL B C 1
ATOM 3172 O O . VAL B 1 174 ? -10.953 0.585 3.734 1 96.56 174 VAL B O 1
ATOM 3175 N N . GLY B 1 175 ? -8.773 0.156 3.74 1 95.31 175 GLY B N 1
ATOM 3176 C CA . GLY B 1 175 ? -8.688 -0.067 5.176 1 95.31 175 GLY B CA 1
ATOM 3177 C C . GLY B 1 175 ? -9.078 -1.476 5.586 1 95.31 175 GLY B C 1
ATOM 3178 O O . GLY B 1 175 ? -9.586 -1.688 6.684 1 95.31 175 GLY B O 1
ATOM 3179 N N . ARG B 1 176 ? -8.961 -2.324 4.711 1 95.56 176 ARG B N 1
ATOM 3180 C CA . ARG B 1 176 ? -9.211 -3.725 5.035 1 95.56 176 ARG B CA 1
ATOM 3181 C C . ARG B 1 176 ? -8.383 -4.648 4.152 1 95.56 176 ARG B C 1
ATOM 3183 O O . ARG B 1 176 ? -8.07 -4.309 3.008 1 95.56 176 ARG B O 1
ATOM 3190 N N . GLU B 1 177 ? -8.047 -5.805 4.625 1 97.5 177 GLU B N 1
ATOM 3191 C CA . GLU B 1 177 ? -7.305 -6.816 3.879 1 97.5 177 GLU B CA 1
ATOM 3192 C C . GLU B 1 177 ? -8.211 -7.551 2.893 1 97.5 177 GLU B C 1
ATOM 3194 O O . GLU B 1 177 ? -9.422 -7.629 3.098 1 97.5 177 GLU B O 1
ATOM 3199 N N . PRO B 1 178 ? -7.602 -8.039 1.791 1 98.44 178 PRO B N 1
ATOM 3200 C CA . PRO B 1 178 ? -8.422 -8.867 0.901 1 98.44 178 PRO B CA 1
ATOM 3201 C C . PRO B 1 178 ? -9.039 -10.062 1.613 1 98.44 178 PRO B C 1
ATOM 3203 O O . PRO B 1 178 ? -8.461 -10.586 2.568 1 98.44 178 PRO B O 1
ATOM 3206 N N . ASP B 1 179 ? -10.219 -10.422 1.164 1 98.5 179 ASP B N 1
ATOM 3207 C CA . ASP B 1 179 ? -10.875 -11.617 1.7 1 98.5 179 ASP B CA 1
ATOM 3208 C C . ASP B 1 179 ? -10.078 -12.875 1.379 1 98.5 179 ASP B C 1
ATOM 3210 O O . ASP B 1 179 ? -10.094 -13.836 2.148 1 98.5 179 ASP B O 1
ATOM 3214 N N . VAL B 1 180 ? -9.43 -12.844 0.248 1 98.62 180 VAL B N 1
ATOM 3215 C CA . VAL B 1 180 ? -8.594 -13.961 -0.189 1 98.62 180 VAL B CA 1
ATOM 3216 C C . VAL B 1 180 ? -7.559 -13.469 -1.196 1 98.62 180 VAL B C 1
ATOM 3218 O O . VAL B 1 180 ? -7.828 -12.547 -1.976 1 98.62 180 VAL B O 1
ATOM 3221 N N . VAL B 1 181 ? -6.391 -14.008 -1.19 1 98.88 181 VAL B N 1
ATOM 3222 C CA . VAL B 1 181 ? -5.375 -13.883 -2.229 1 98.88 181 VAL B CA 1
ATOM 3223 C C . VAL B 1 181 ? -5.078 -15.258 -2.83 1 98.88 181 VAL B C 1
ATOM 3225 O O . VAL B 1 181 ? -4.66 -16.172 -2.119 1 98.88 181 VAL B O 1
ATOM 3228 N N . LEU B 1 182 ? -5.246 -15.516 -4.031 1 98.69 182 LEU B N 1
ATOM 3229 C CA . LEU B 1 182 ? -5.582 -16.812 -4.609 1 98.69 182 LEU B CA 1
ATOM 3230 C C . LEU B 1 182 ? -4.32 -17.562 -5.02 1 98.69 182 LEU B C 1
ATOM 3232 O O . LEU B 1 182 ? -4.219 -18.781 -4.812 1 98.69 182 LEU B O 1
ATOM 3236 N N . GLY B 1 183 ? -3.309 -17.047 -5.832 1 98.38 183 GLY B N 1
ATOM 3237 C CA . GLY B 1 183 ? -2.094 -17.75 -6.23 1 98.38 183 GLY B CA 1
ATOM 3238 C C . GLY B 1 183 ? -1.409 -18.453 -5.078 1 98.38 183 GLY B C 1
ATOM 3239 O O . GLY B 1 183 ? -1.988 -18.609 -3.998 1 98.38 183 GLY B O 1
ATOM 3240 N N . LYS B 1 184 ? -0.211 -19.156 -5.391 1 98.56 184 LYS B N 1
ATOM 3241 C CA . LYS B 1 184 ? 0.579 -19.797 -4.336 1 98.56 184 LYS B CA 1
ATOM 3242 C C . LYS B 1 184 ? 0.833 -18.812 -3.186 1 98.56 184 LYS B C 1
ATOM 3244 O O . LYS B 1 184 ? 1.139 -17.641 -3.412 1 98.56 184 LYS B O 1
ATOM 3249 N N . PRO B 1 185 ? 0.59 -19.359 -1.984 1 98.38 185 PRO B N 1
ATOM 3250 C CA . PRO B 1 185 ? 0.339 -20.703 -1.475 1 98.38 185 PRO B CA 1
ATOM 3251 C C . PRO B 1 185 ? -1.1 -20.906 -1.002 1 98.38 185 PRO B C 1
ATOM 3253 O O . PRO B 1 185 ? -1.347 -21.656 -0.056 1 98.38 185 PRO B O 1
ATOM 3256 N N . SER B 1 186 ? -2.055 -20.234 -1.549 1 98.69 186 SER B N 1
ATOM 3257 C CA . SER B 1 186 ? -3.426 -20.172 -1.052 1 98.69 186 SER B CA 1
ATOM 3258 C C . SER B 1 186 ? -4.078 -21.547 -1.051 1 98.69 186 SER B C 1
ATOM 3260 O O . SER B 1 186 ? -3.625 -22.453 -1.752 1 98.69 186 SER B O 1
ATOM 3262 N N . GLU B 1 187 ? -5.129 -21.672 -0.261 1 98.38 187 GLU B N 1
ATOM 3263 C CA . GLU B 1 187 ? -5.902 -22.906 -0.224 1 98.38 187 GLU B CA 1
ATOM 3264 C C . GLU B 1 187 ? -6.531 -23.203 -1.583 1 98.38 187 GLU B C 1
ATOM 3266 O O . GLU B 1 187 ? -6.5 -24.344 -2.047 1 98.38 187 GLU B O 1
ATOM 3271 N N . PRO B 1 188 ? -7.109 -22.172 -2.281 1 98.69 188 PRO B N 1
ATOM 3272 C CA . PRO B 1 188 ? -7.625 -22.453 -3.625 1 98.69 188 PRO B CA 1
ATOM 3273 C C . PRO B 1 188 ? -6.551 -22.984 -4.57 1 98.69 188 PRO B C 1
ATOM 3275 O O . PRO B 1 188 ? -6.809 -23.891 -5.355 1 98.69 188 PRO B O 1
ATOM 3278 N N . ALA B 1 189 ? -5.375 -22.422 -4.508 1 98.75 189 ALA B N 1
ATOM 3279 C CA . ALA B 1 189 ? -4.277 -22.922 -5.332 1 98.75 189 ALA B CA 1
ATOM 3280 C C . ALA B 1 189 ? -3.938 -24.359 -4.973 1 98.75 189 ALA B C 1
ATOM 3282 O O . ALA B 1 189 ? -3.752 -25.203 -5.859 1 98.75 189 ALA B O 1
ATOM 3283 N N . LEU B 1 190 ? -3.879 -24.656 -3.711 1 98.25 190 LEU B N 1
ATOM 3284 C CA . LEU B 1 190 ? -3.576 -26 -3.227 1 98.25 190 LEU B CA 1
ATOM 3285 C C . LEU B 1 190 ? -4.582 -27 -3.764 1 98.25 190 LEU B C 1
ATOM 3287 O O . LEU B 1 190 ? -4.203 -28.094 -4.219 1 98.25 190 LEU B O 1
ATOM 3291 N N . ARG B 1 191 ? -5.789 -26.672 -3.701 1 97.94 191 ARG B N 1
ATOM 3292 C CA . ARG B 1 191 ? -6.848 -27.562 -4.164 1 97.94 191 ARG B CA 1
ATOM 3293 C C . ARG B 1 191 ? -6.695 -27.875 -5.652 1 97.94 191 ARG B C 1
ATOM 3295 O O . ARG B 1 191 ? -6.801 -29.031 -6.07 1 97.94 191 ARG B O 1
ATOM 3302 N N . ILE B 1 192 ? -6.441 -26.875 -6.426 1 98.12 192 ILE B N 1
ATOM 3303 C CA . ILE B 1 192 ? -6.305 -27.047 -7.867 1 98.12 192 ILE B CA 1
ATOM 3304 C C . ILE B 1 192 ? -5.07 -27.891 -8.172 1 98.12 192 ILE B C 1
ATOM 3306 O O . ILE B 1 192 ? -5.105 -28.766 -9.039 1 98.12 192 ILE B O 1
ATOM 3310 N N . VAL B 1 193 ? -4 -27.625 -7.457 1 98 193 VAL B N 1
ATOM 3311 C CA . VAL B 1 193 ? -2.76 -28.375 -7.637 1 98 193 VAL B CA 1
ATOM 3312 C C . VAL B 1 193 ? -2.992 -29.859 -7.32 1 98 193 VAL B C 1
ATOM 3314 O O . VAL B 1 193 ? -2.607 -30.734 -8.102 1 98 193 VAL B O 1
ATOM 3317 N N . ARG B 1 194 ? -3.646 -30.141 -6.246 1 97.19 194 ARG B N 1
ATOM 3318 C CA . ARG B 1 194 ? -3.936 -31.516 -5.836 1 97.19 194 ARG B CA 1
ATOM 3319 C C . ARG B 1 194 ? -4.816 -32.219 -6.859 1 97.19 194 ARG B C 1
ATOM 3321 O O . ARG B 1 194 ? -4.527 -33.344 -7.262 1 97.19 194 ARG B O 1
ATOM 3328 N N . ASP B 1 195 ? -5.855 -31.516 -7.273 1 97.19 195 ASP B N 1
ATOM 3329 C CA . ASP B 1 195 ? -6.797 -32.094 -8.227 1 97.19 195 ASP B CA 1
ATOM 3330 C C . ASP B 1 195 ? -6.125 -32.344 -9.57 1 97.19 195 ASP B C 1
ATOM 3332 O O . ASP B 1 195 ? -6.422 -33.344 -10.242 1 97.19 195 ASP B O 1
ATOM 3336 N N . SER B 1 196 ? -5.293 -31.484 -9.977 1 96.94 196 SER B N 1
ATOM 3337 C CA . SER B 1 196 ? -4.617 -31.594 -11.258 1 96.94 196 SER B CA 1
ATOM 3338 C C . SER B 1 196 ? -3.604 -32.719 -11.258 1 96.94 196 SER B C 1
ATOM 3340 O O . SER B 1 196 ? -3.467 -33.438 -12.25 1 96.94 196 SER B O 1
ATOM 3342 N N . LEU B 1 197 ? -2.875 -32.875 -10.18 1 96 197 LEU B N 1
ATOM 3343 C CA . LEU B 1 197 ? -1.846 -33.906 -10.094 1 96 197 LEU B CA 1
ATOM 3344 C C . LEU B 1 197 ? -2.469 -35.281 -9.922 1 96 197 LEU B C 1
ATOM 3346 O O . LEU B 1 197 ? -2.012 -36.25 -10.523 1 96 197 LEU B O 1
ATOM 3350 N N . GLY B 1 198 ? -3.434 -35.344 -8.984 1 95.75 198 GLY B N 1
ATOM 3351 C CA . GLY B 1 198 ? -4.121 -36.594 -8.742 1 95.75 198 GLY B CA 1
ATOM 3352 C C . GLY B 1 198 ? -3.266 -37.625 -8.016 1 95.75 198 GLY B C 1
ATOM 3353 O O . GLY B 1 198 ? -3.416 -38.844 -8.219 1 95.75 198 GLY B O 1
ATOM 3354 N N . VAL B 1 199 ? -2.271 -37.219 -7.359 1 95.81 199 VAL B N 1
ATOM 3355 C CA . VAL B 1 199 ? -1.336 -38.062 -6.602 1 95.81 199 VAL B CA 1
ATOM 3356 C C . VAL B 1 199 ? -1.402 -37.688 -5.121 1 95.81 199 VAL B C 1
ATOM 3358 O O . VAL B 1 199 ? -1.62 -36.531 -4.773 1 95.81 199 VAL B O 1
ATOM 3361 N N . SER B 1 200 ? -1.318 -38.656 -4.219 1 96.06 200 SER B N 1
ATOM 3362 C CA . SER B 1 200 ? -1.312 -38.375 -2.785 1 96.06 200 SER B CA 1
ATOM 3363 C C . SER B 1 200 ? -0.205 -37.406 -2.418 1 96.06 200 SER B C 1
ATOM 3365 O O . SER B 1 200 ? 0.929 -37.531 -2.883 1 96.06 200 SER B O 1
ATOM 3367 N N . PRO B 1 201 ? -0.54 -36.406 -1.597 1 96.94 201 PRO B N 1
ATOM 3368 C CA . PRO B 1 201 ? 0.452 -35.406 -1.226 1 96.94 201 PRO B CA 1
ATOM 3369 C C . PRO B 1 201 ? 1.732 -36 -0.658 1 96.94 201 PRO B C 1
ATOM 3371 O O . PRO B 1 201 ? 2.826 -35.5 -0.897 1 96.94 201 PRO B O 1
ATOM 3374 N N . SER B 1 202 ? 1.638 -37.062 0.073 1 95.94 202 SER B N 1
ATOM 3375 C CA . SER B 1 202 ? 2.795 -37.688 0.705 1 95.94 202 SER B CA 1
ATOM 3376 C C . SER B 1 202 ? 3.77 -38.219 -0.336 1 95.94 202 SER B C 1
ATOM 3378 O O . SER B 1 202 ? 4.93 -38.5 -0.024 1 95.94 202 SER B O 1
ATOM 3380 N N . SER B 1 203 ? 3.279 -38.375 -1.538 1 96.81 203 SER B N 1
ATOM 3381 C CA . SER B 1 203 ? 4.121 -38.875 -2.627 1 96.81 203 SER B CA 1
ATOM 3382 C C . SER B 1 203 ? 4.457 -37.75 -3.607 1 96.81 203 SER B C 1
ATOM 3384 O O . SER B 1 203 ? 4.793 -38.031 -4.766 1 96.81 203 SER B O 1
ATOM 3386 N N . CYS B 1 204 ? 4.312 -36.5 -3.203 1 97.62 204 CYS B N 1
ATOM 3387 C CA . CYS B 1 204 ? 4.551 -35.375 -4.102 1 97.62 204 CYS B CA 1
ATOM 3388 C C . CYS B 1 204 ? 5.707 -34.5 -3.605 1 97.62 204 CYS B C 1
ATOM 3390 O O . CYS B 1 204 ? 5.918 -34.375 -2.398 1 97.62 204 CYS B O 1
ATOM 3392 N N . LEU B 1 205 ? 6.434 -34 -4.562 1 98.06 205 LEU B N 1
ATOM 3393 C CA . LEU B 1 205 ? 7.523 -33.062 -4.348 1 98.06 205 LEU B CA 1
ATOM 3394 C C . LEU B 1 205 ? 7.172 -31.688 -4.902 1 98.06 205 LEU B C 1
ATOM 3396 O O . LEU B 1 205 ? 6.609 -31.578 -5.996 1 98.06 205 LEU B O 1
ATOM 3400 N N . VAL B 1 206 ? 7.359 -30.625 -4.133 1 98.69 206 VAL B N 1
ATOM 3401 C CA . VAL B 1 206 ? 7.285 -29.25 -4.637 1 98.69 206 VAL B CA 1
ATOM 3402 C C . VAL B 1 206 ? 8.695 -28.672 -4.777 1 98.69 206 VAL B C 1
ATOM 3404 O O . VAL B 1 206 ? 9.477 -28.719 -3.826 1 98.69 206 VAL B O 1
ATOM 3407 N N . VAL B 1 207 ? 9.008 -28.203 -5.934 1 98.44 207 VAL B N 1
ATOM 3408 C CA . VAL B 1 207 ? 10.305 -27.578 -6.188 1 98.44 207 VAL B CA 1
ATOM 3409 C C . VAL B 1 207 ? 10.102 -26.141 -6.625 1 98.44 207 VAL B C 1
ATOM 3411 O O . VAL B 1 207 ? 9.383 -25.859 -7.59 1 98.44 207 VAL B O 1
ATOM 3414 N N . GLY B 1 208 ? 10.664 -25.203 -5.973 1 97.94 208 GLY B N 1
ATOM 3415 C CA . GLY B 1 208 ? 10.57 -23.797 -6.344 1 97.94 208 GLY B CA 1
ATOM 3416 C C . GLY B 1 208 ? 11.641 -22.938 -5.695 1 97.94 208 GLY B C 1
ATOM 3417 O O . GLY B 1 208 ? 12.492 -23.453 -4.957 1 97.94 208 GLY B O 1
ATOM 3418 N N . ASP B 1 209 ? 11.695 -21.641 -6.004 1 96.25 209 ASP B N 1
ATOM 3419 C CA . ASP B 1 209 ? 12.781 -20.781 -5.555 1 96.25 209 ASP B CA 1
ATOM 3420 C C . ASP B 1 209 ? 12.297 -19.797 -4.488 1 96.25 209 ASP B C 1
ATOM 3422 O O . ASP B 1 209 ? 13.07 -18.969 -4 1 96.25 209 ASP B O 1
ATOM 3426 N N . ARG B 1 210 ? 11.047 -19.953 -4.117 1 95.88 210 ARG B N 1
ATOM 3427 C CA . ARG B 1 210 ? 10.523 -19.016 -3.127 1 95.88 210 ARG B CA 1
ATOM 3428 C C . ARG B 1 210 ? 10.023 -19.75 -1.887 1 95.88 210 ARG B C 1
ATOM 3430 O O . ARG B 1 210 ? 9.281 -20.719 -1.992 1 95.88 210 ARG B O 1
ATOM 3437 N N . LEU B 1 211 ? 10.375 -19.219 -0.76 1 96.31 211 LEU B N 1
ATOM 3438 C CA . LEU B 1 211 ? 9.969 -19.812 0.516 1 96.31 211 LEU B CA 1
ATOM 3439 C C . LEU B 1 211 ? 8.5 -19.5 0.806 1 96.31 211 LEU B C 1
ATOM 3441 O O . LEU B 1 211 ? 7.738 -20.406 1.177 1 96.31 211 LEU B O 1
ATOM 3445 N N . ASP B 1 212 ? 8.016 -18.281 0.532 1 95.38 212 ASP B N 1
ATOM 3446 C CA . ASP B 1 212 ? 6.715 -17.812 1.002 1 95.38 212 ASP B CA 1
ATOM 3447 C C . ASP B 1 212 ? 5.602 -18.219 0.044 1 95.38 212 ASP B C 1
ATOM 3449 O O . ASP B 1 212 ? 4.418 -18.078 0.357 1 95.38 212 ASP B O 1
ATOM 3453 N N . THR B 1 213 ? 5.996 -18.75 -1.139 1 96.69 213 THR B N 1
ATOM 3454 C CA . THR B 1 213 ? 4.965 -19.203 -2.066 1 96.69 213 THR B CA 1
ATOM 3455 C C . THR B 1 213 ? 5.133 -20.688 -2.389 1 96.69 213 THR B C 1
ATOM 3457 O O . THR B 1 213 ? 4.371 -21.516 -1.904 1 96.69 213 THR B O 1
ATOM 3460 N N . ASP B 1 214 ? 6.262 -21.078 -2.953 1 98 214 ASP B N 1
ATOM 3461 C CA . ASP B 1 214 ? 6.453 -22.469 -3.377 1 98 214 ASP B CA 1
ATOM 3462 C C . ASP B 1 214 ? 6.559 -23.391 -2.174 1 98 214 ASP B C 1
ATOM 3464 O O . ASP B 1 214 ? 5.773 -24.344 -2.043 1 98 214 ASP B O 1
ATOM 3468 N N . ILE B 1 215 ? 7.508 -23.109 -1.277 1 98 215 ILE B N 1
ATOM 3469 C CA . ILE B 1 215 ? 7.766 -23.984 -0.142 1 98 215 ILE B CA 1
ATOM 3470 C C . ILE B 1 215 ? 6.574 -23.969 0.809 1 98 215 ILE B C 1
ATOM 3472 O O . ILE B 1 215 ? 6.145 -25.016 1.304 1 98 215 ILE B O 1
ATOM 3476 N N . ALA B 1 216 ? 6.031 -22.781 0.987 1 97.94 216 ALA B N 1
ATOM 3477 C CA . ALA B 1 216 ? 4.844 -22.672 1.827 1 97.94 216 ALA B CA 1
ATOM 3478 C C . ALA B 1 216 ? 3.695 -23.5 1.271 1 97.94 216 ALA B C 1
ATOM 3480 O O . ALA B 1 216 ? 2.971 -24.156 2.027 1 97.94 216 ALA B O 1
ATOM 3481 N N . LEU B 1 217 ? 3.463 -23.438 -0.062 1 98.31 217 LEU B N 1
ATOM 3482 C CA . LEU B 1 217 ? 2.424 -24.25 -0.689 1 98.31 217 LEU B CA 1
ATOM 3483 C C . LEU B 1 217 ? 2.631 -25.734 -0.393 1 98.31 217 LEU B C 1
ATOM 3485 O O . LEU B 1 217 ? 1.688 -26.438 -0.023 1 98.31 217 LEU B O 1
ATOM 3489 N N . GLY B 1 218 ? 3.869 -26.234 -0.595 1 98.25 218 GLY B N 1
ATOM 3490 C CA . GLY B 1 218 ? 4.18 -27.625 -0.34 1 98.25 218 GLY B CA 1
ATOM 3491 C C . GLY B 1 218 ? 3.947 -28.047 1.103 1 98.25 218 GLY B C 1
ATOM 3492 O O . GLY B 1 218 ? 3.357 -29.094 1.367 1 98.25 218 GLY B O 1
ATOM 3493 N N . GLU B 1 219 ? 4.406 -27.188 2.02 1 97.19 219 GLU B N 1
ATOM 3494 C CA . GLU B 1 219 ? 4.215 -27.453 3.441 1 97.19 219 GLU B CA 1
ATOM 3495 C C . GLU B 1 219 ? 2.734 -27.562 3.789 1 97.19 219 GLU B C 1
ATOM 3497 O O . GLU B 1 219 ? 2.314 -28.516 4.453 1 97.19 219 GLU B O 1
ATOM 3502 N N . ARG B 1 220 ? 1.96 -26.609 3.322 1 97.19 220 ARG B N 1
ATOM 3503 C CA . ARG B 1 220 ? 0.527 -26.578 3.602 1 97.19 220 ARG B CA 1
ATOM 3504 C C . ARG B 1 220 ? -0.17 -27.797 2.99 1 97.19 220 ARG B C 1
ATOM 3506 O O . ARG B 1 220 ? -1.161 -28.281 3.533 1 97.19 220 ARG B O 1
ATOM 3513 N N . ALA B 1 221 ? 0.358 -28.266 1.897 1 97.19 221 ALA B N 1
ATOM 3514 C CA . ALA B 1 221 ? -0.256 -29.359 1.156 1 97.19 221 ALA B CA 1
ATOM 3515 C C . ALA B 1 221 ? 0.195 -30.719 1.703 1 97.19 221 ALA B C 1
ATOM 3517 O O . ALA B 1 221 ? -0.304 -31.766 1.282 1 97.19 221 ALA B O 1
ATOM 3518 N N . GLY B 1 222 ? 1.205 -30.703 2.652 1 96.81 222 GLY B N 1
ATOM 3519 C CA . GLY B 1 222 ? 1.762 -31.953 3.148 1 96.81 222 GLY B CA 1
ATOM 3520 C C . GLY B 1 222 ? 2.686 -32.625 2.154 1 96.81 222 GLY B C 1
ATOM 3521 O O . GLY B 1 222 ? 2.785 -33.844 2.129 1 96.81 222 GLY B O 1
ATOM 3522 N N . MET B 1 223 ? 3.252 -31.906 1.305 1 97.69 223 MET B N 1
ATOM 3523 C CA . MET B 1 223 ? 4.191 -32.406 0.309 1 97.69 223 MET B CA 1
ATOM 3524 C C . MET B 1 223 ? 5.633 -32.188 0.757 1 97.69 223 MET B C 1
ATOM 3526 O O . MET B 1 223 ? 5.895 -31.359 1.627 1 97.69 223 MET B O 1
ATOM 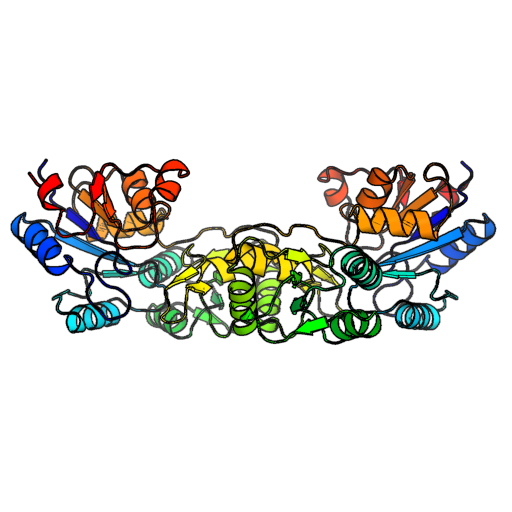3530 N N . THR B 1 224 ? 6.531 -33 0.25 1 97.88 224 THR B N 1
ATOM 3531 C CA . THR B 1 224 ? 7.949 -32.719 0.451 1 97.88 224 THR B CA 1
ATOM 3532 C C . THR B 1 224 ? 8.383 -31.516 -0.358 1 97.88 224 THR B C 1
ATOM 3534 O O . THR B 1 224 ? 7.941 -31.312 -1.491 1 97.88 224 THR B O 1
ATOM 3537 N N . THR B 1 225 ? 9.227 -30.672 0.2 1 98.12 225 THR B N 1
ATOM 3538 C CA . THR B 1 225 ? 9.578 -29.406 -0.463 1 98.12 225 THR B CA 1
ATOM 3539 C C . THR B 1 225 ? 11.078 -29.344 -0.736 1 98.12 225 THR B C 1
ATOM 3541 O O . THR B 1 225 ? 11.883 -29.797 0.079 1 98.12 225 THR B O 1
ATOM 3544 N N . ALA B 1 226 ? 11.445 -28.844 -1.881 1 98 226 ALA B N 1
ATOM 3545 C CA . ALA B 1 226 ? 12.828 -28.547 -2.254 1 98 226 ALA B CA 1
ATOM 3546 C C . ALA B 1 226 ? 12.977 -27.125 -2.768 1 98 226 ALA B C 1
ATOM 3548 O O . ALA B 1 226 ? 12.359 -26.75 -3.762 1 98 226 ALA B O 1
ATOM 3549 N N . LEU B 1 227 ? 13.773 -26.344 -2.102 1 97.81 227 LEU B N 1
ATOM 3550 C CA . LEU B 1 227 ? 14.117 -25 -2.527 1 97.81 227 LEU B CA 1
ATOM 3551 C C . LEU B 1 227 ? 15.336 -25 -3.443 1 97.81 227 LEU B C 1
ATOM 3553 O O . LEU B 1 227 ? 16.359 -25.594 -3.107 1 97.81 227 LEU B O 1
ATOM 3557 N N . VAL B 1 228 ? 15.211 -24.359 -4.586 1 97.12 228 VAL B N 1
ATOM 3558 C CA . VAL B 1 228 ? 16.375 -24.219 -5.457 1 97.12 228 VAL B CA 1
ATOM 3559 C C . VAL B 1 228 ? 17 -22.844 -5.27 1 97.12 228 VAL B C 1
ATOM 3561 O O . VAL B 1 228 ? 16.281 -21.859 -5.035 1 97.12 228 VAL B O 1
ATOM 3564 N N . ARG B 1 229 ? 18.281 -22.688 -5.465 1 93.69 229 ARG B N 1
ATOM 3565 C CA . ARG B 1 229 ? 19.016 -21.438 -5.234 1 93.69 229 ARG B CA 1
ATOM 3566 C C . ARG B 1 229 ? 19.109 -20.609 -6.512 1 93.69 229 ARG B C 1
ATOM 3568 O O . ARG B 1 229 ? 19.766 -19.578 -6.539 1 93.69 229 ARG B O 1
ATOM 3575 N N . THR B 1 230 ? 18.469 -21.047 -7.512 1 88.5 230 THR B N 1
ATOM 3576 C CA . THR B 1 230 ? 18.578 -20.406 -8.82 1 88.5 230 THR B CA 1
ATOM 3577 C C . THR B 1 230 ? 17.688 -19.156 -8.891 1 88.5 230 THR B C 1
ATOM 3579 O O . THR B 1 230 ? 17.797 -18.375 -9.836 1 88.5 230 THR B O 1
ATOM 3582 N N . GLY B 1 231 ? 16.844 -18.938 -7.895 1 85.75 231 GLY B N 1
ATOM 3583 C CA . GLY B 1 231 ? 15.914 -17.812 -7.949 1 85.75 231 GLY B CA 1
ATOM 3584 C C . GLY B 1 231 ? 16.203 -16.75 -6.914 1 85.75 231 GLY B C 1
ATOM 3585 O O . GLY B 1 231 ? 17.359 -16.297 -6.777 1 85.75 231 GLY B O 1
ATOM 3586 N N . VAL B 1 232 ? 15.242 -16.281 -6.227 1 78.06 232 VAL B N 1
ATOM 3587 C CA . VAL B 1 232 ? 15.328 -15.016 -5.492 1 78.06 232 VAL B CA 1
ATOM 3588 C C . VAL B 1 232 ? 15.734 -15.289 -4.047 1 78.06 232 VAL B C 1
ATOM 3590 O O . VAL B 1 232 ? 16.188 -14.391 -3.34 1 78.06 232 VAL B O 1
ATOM 3593 N N . SER B 1 233 ? 15.641 -16.5 -3.564 1 82.56 233 SER B N 1
ATOM 3594 C CA . SER B 1 233 ? 15.883 -16.781 -2.156 1 82.56 233 SER B CA 1
ATOM 3595 C C . SER B 1 233 ? 17.344 -17.094 -1.896 1 82.56 233 SER B C 1
ATOM 3597 O O . SER B 1 233 ? 17.969 -17.859 -2.639 1 82.56 233 SER B O 1
ATOM 3599 N N . ASP B 1 234 ? 17.828 -16.406 -0.9 1 78.31 234 ASP B N 1
ATOM 3600 C CA . ASP B 1 234 ? 19.188 -16.734 -0.48 1 78.31 234 ASP B CA 1
ATOM 3601 C C . ASP B 1 234 ? 19.203 -17.328 0.924 1 78.31 234 ASP B C 1
ATOM 3603 O O . ASP B 1 234 ? 18.141 -17.609 1.496 1 78.31 234 ASP B O 1
ATOM 3607 N N . ASP B 1 235 ? 20.406 -17.609 1.408 1 77.19 235 ASP B N 1
ATOM 3608 C CA . ASP B 1 235 ? 20.547 -18.312 2.682 1 77.19 235 ASP B CA 1
ATOM 3609 C C . ASP B 1 235 ? 20 -17.469 3.834 1 77.19 235 ASP B C 1
ATOM 3611 O O . ASP B 1 235 ? 19.469 -18 4.809 1 77.19 235 ASP B O 1
ATOM 3615 N N . ASP B 1 236 ? 20.172 -16.219 3.699 1 73.44 236 ASP B N 1
ATOM 3616 C CA . ASP B 1 236 ? 19.641 -15.336 4.734 1 73.44 236 ASP B CA 1
ATOM 3617 C C . ASP B 1 236 ? 18.109 -15.398 4.777 1 73.44 236 ASP B C 1
ATOM 3619 O O . ASP B 1 236 ? 17.516 -15.359 5.852 1 73.44 236 ASP B O 1
ATOM 3623 N N . ASP B 1 237 ? 17.547 -15.57 3.594 1 80.38 237 ASP B N 1
ATOM 3624 C CA . ASP B 1 237 ? 16.094 -15.703 3.508 1 80.38 237 ASP B CA 1
ATOM 3625 C C . ASP B 1 237 ? 15.625 -16.953 4.234 1 80.38 237 ASP B C 1
ATOM 3627 O O . ASP B 1 237 ? 14.602 -16.938 4.93 1 80.38 237 ASP B O 1
ATOM 3631 N N . ILE B 1 238 ? 16.359 -17.969 4.09 1 80.88 238 ILE B N 1
ATOM 3632 C CA . ILE B 1 238 ? 16.016 -19.25 4.691 1 80.88 238 ILE B CA 1
ATOM 3633 C C . ILE B 1 238 ? 16.047 -19.141 6.215 1 80.88 238 ILE B C 1
ATOM 3635 O O . ILE B 1 238 ? 15.141 -19.625 6.898 1 80.88 238 ILE B O 1
ATOM 3639 N N . ALA B 1 239 ? 17 -18.453 6.711 1 74.94 239 ALA B N 1
ATOM 3640 C CA . ALA B 1 239 ? 17.203 -18.312 8.156 1 74.94 239 ALA B CA 1
A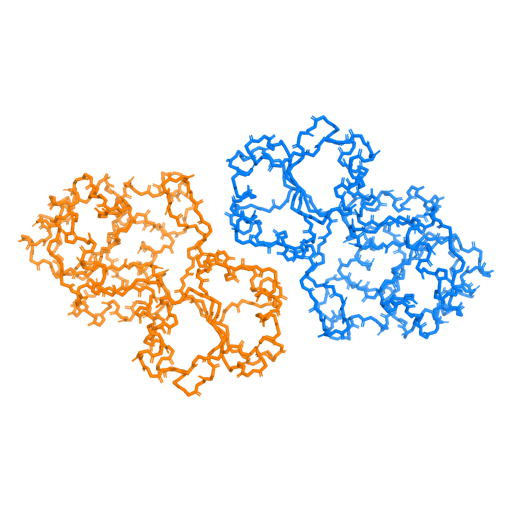TOM 3641 C C . ALA B 1 239 ? 16.094 -17.469 8.773 1 74.94 239 ALA B C 1
ATOM 3643 O O . ALA B 1 239 ? 15.688 -17.703 9.914 1 74.94 239 ALA B O 1
ATOM 3644 N N . GLU B 1 240 ? 15.516 -16.641 8.023 1 77.69 240 GLU B N 1
ATOM 3645 C CA . GLU B 1 240 ? 14.578 -15.656 8.562 1 77.69 240 GLU B CA 1
ATOM 3646 C C . GLU B 1 240 ? 13.133 -16.078 8.328 1 77.69 240 GLU B C 1
ATOM 3648 O O . GLU B 1 240 ? 12.211 -15.508 8.906 1 77.69 240 GLU B O 1
ATOM 3653 N N . SER B 1 241 ? 13.008 -17.109 7.613 1 83.19 241 SER B N 1
ATOM 3654 C CA . SER B 1 241 ? 11.664 -17.5 7.207 1 83.19 241 SER B CA 1
ATOM 3655 C C . SER B 1 241 ? 11.031 -18.438 8.234 1 83.19 241 SER B C 1
ATOM 3657 O O . SER B 1 241 ? 11.734 -19.172 8.922 1 83.19 241 SER B O 1
ATOM 3659 N N . ASP B 1 242 ? 9.711 -18.375 8.266 1 85.81 242 ASP B N 1
ATOM 3660 C CA . ASP B 1 242 ? 8.953 -19.281 9.133 1 85.81 242 ASP B CA 1
ATOM 3661 C C . ASP B 1 242 ? 8.742 -20.625 8.469 1 85.81 242 ASP B C 1
ATOM 3663 O O . ASP B 1 242 ? 8.266 -21.578 9.102 1 85.81 242 ASP B O 1
ATOM 3667 N N . VAL B 1 243 ? 9.117 -20.688 7.168 1 90.12 243 VAL B N 1
ATOM 3668 C CA . VAL B 1 243 ? 8.969 -21.938 6.426 1 90.12 243 VAL B CA 1
ATOM 3669 C C . VAL B 1 243 ? 10.344 -22.5 6.098 1 90.12 243 VAL B C 1
ATOM 3671 O O . VAL B 1 243 ? 11.258 -21.766 5.734 1 90.12 243 VAL B O 1
ATOM 3674 N N . SER B 1 244 ? 10.445 -23.797 6.332 1 92.31 244 SER B N 1
ATOM 3675 C CA . SER B 1 244 ? 11.719 -24.453 6.07 1 92.31 244 SER B CA 1
ATOM 3676 C C . SER B 1 244 ? 11.57 -25.547 5.02 1 92.31 244 SER B C 1
ATOM 3678 O O . SER B 1 244 ? 10.789 -26.484 5.195 1 92.31 244 SER B O 1
ATOM 3680 N N . PRO B 1 245 ? 12.336 -25.359 4.016 1 96.81 245 PRO B N 1
ATOM 3681 C CA . PRO B 1 245 ? 12.281 -26.438 3.016 1 96.81 245 PRO B CA 1
ATOM 3682 C C . PRO B 1 245 ? 12.875 -27.75 3.523 1 96.81 245 PRO B C 1
ATOM 3684 O O . PRO B 1 245 ? 13.82 -27.734 4.312 1 96.81 245 PRO B O 1
ATOM 3687 N N . ASP B 1 246 ? 12.367 -28.875 3.096 1 96.88 246 ASP B N 1
ATOM 3688 C CA . ASP B 1 246 ? 12.93 -30.188 3.428 1 96.88 246 ASP B CA 1
ATOM 3689 C C . ASP B 1 246 ? 14.312 -30.359 2.801 1 96.88 246 ASP B C 1
ATOM 3691 O O . ASP B 1 246 ? 15.188 -30.984 3.391 1 96.88 246 ASP B O 1
ATOM 3695 N N . TYR B 1 247 ? 14.492 -29.844 1.604 1 97 247 TYR B N 1
ATOM 3696 C CA . TYR B 1 247 ? 15.75 -29.922 0.88 1 97 247 TYR B CA 1
ATOM 3697 C C . TYR B 1 247 ? 16.094 -28.562 0.258 1 97 247 TYR B C 1
ATOM 3699 O O . TYR B 1 247 ? 15.211 -27.766 -0.036 1 97 247 TYR B O 1
ATOM 3707 N N . VAL B 1 248 ? 17.359 -28.297 0.121 1 96.81 248 VAL B N 1
ATOM 3708 C CA . VAL B 1 248 ? 17.875 -27.172 -0.633 1 96.81 248 VAL B CA 1
ATOM 3709 C C . VAL B 1 248 ? 18.812 -27.656 -1.74 1 96.81 248 VAL B C 1
ATOM 3711 O O . VAL B 1 248 ? 19.734 -28.422 -1.482 1 96.81 248 VAL B O 1
ATOM 3714 N N . LEU B 1 249 ? 18.5 -27.312 -2.928 1 96.75 249 LEU B N 1
ATOM 3715 C CA . LEU B 1 249 ? 19.25 -27.719 -4.105 1 96.75 249 LEU B CA 1
ATOM 3716 C C . LEU B 1 249 ? 19.875 -26.5 -4.793 1 96.75 249 LEU B C 1
ATOM 3718 O O . LEU B 1 249 ? 19.328 -25.406 -4.746 1 96.75 249 LEU B O 1
ATOM 3722 N N . ASP B 1 250 ? 21.031 -26.688 -5.422 1 95.88 250 ASP B N 1
ATOM 3723 C CA . ASP B 1 250 ? 21.609 -25.594 -6.188 1 95.88 250 ASP B CA 1
ATOM 3724 C C . ASP B 1 250 ? 20.781 -25.281 -7.434 1 95.88 250 ASP B C 1
ATOM 3726 O O . ASP B 1 250 ? 20.656 -24.125 -7.836 1 95.88 250 ASP B O 1
ATOM 3730 N N . SER B 1 251 ? 20.312 -26.328 -8.047 1 96.75 251 SER B N 1
ATOM 3731 C CA . SER B 1 251 ? 19.438 -26.234 -9.219 1 96.75 251 SER B CA 1
ATOM 3732 C C . SER B 1 251 ? 18.562 -27.484 -9.352 1 96.75 251 SER B C 1
ATOM 3734 O O . SER B 1 251 ? 18.719 -28.438 -8.586 1 96.75 251 SER B O 1
ATOM 3736 N N . LEU B 1 252 ? 17.609 -27.422 -10.312 1 97.38 252 LEU B N 1
ATOM 3737 C CA . LEU B 1 252 ? 16.719 -28.547 -10.57 1 97.38 252 LEU B CA 1
ATOM 3738 C C . LEU B 1 252 ? 17.516 -29.797 -10.969 1 97.38 252 LEU B C 1
ATOM 3740 O O . LEU B 1 252 ? 17.047 -30.922 -10.781 1 97.38 252 LEU B O 1
ATOM 3744 N N . ALA B 1 253 ? 18.75 -29.641 -11.453 1 96.69 253 ALA B N 1
ATOM 3745 C CA . ALA B 1 253 ? 19.594 -30.75 -11.875 1 96.69 253 ALA B CA 1
ATOM 3746 C C . ALA B 1 253 ? 19.891 -31.688 -10.703 1 96.69 253 ALA B C 1
ATOM 3748 O O . ALA B 1 253 ? 20.156 -32.875 -10.898 1 96.69 253 ALA B O 1
ATOM 3749 N N . ASP B 1 254 ? 19.812 -31.156 -9.523 1 96.94 254 ASP B N 1
ATOM 3750 C CA . ASP B 1 254 ? 20.219 -31.875 -8.336 1 96.94 254 ASP B CA 1
ATOM 3751 C C . ASP B 1 254 ? 19.062 -32.656 -7.738 1 96.94 254 ASP B C 1
ATOM 3753 O O . ASP B 1 254 ? 19.172 -33.219 -6.641 1 96.94 254 ASP B O 1
ATOM 3757 N N . VAL B 1 255 ? 17.953 -32.719 -8.453 1 96.94 255 VAL B N 1
ATOM 3758 C CA . VAL B 1 255 ? 16.75 -33.344 -7.898 1 96.94 255 VAL B CA 1
ATOM 3759 C C . VAL B 1 255 ? 16.984 -34.812 -7.672 1 96.94 255 VAL B C 1
ATOM 3761 O O . VAL B 1 255 ? 16.328 -35.438 -6.852 1 96.94 255 VAL B O 1
ATOM 3764 N N . ASP B 1 256 ? 17.922 -35.469 -8.305 1 92.19 256 ASP B N 1
ATOM 3765 C CA . ASP B 1 256 ? 18.25 -36.875 -8.156 1 92.19 256 ASP B CA 1
ATOM 3766 C C . ASP B 1 256 ? 18.672 -37.219 -6.727 1 92.19 256 ASP B C 1
ATOM 3768 O O . ASP B 1 256 ? 18.578 -38.344 -6.277 1 92.19 256 ASP B O 1
ATOM 3772 N N . ARG B 1 257 ? 19.141 -36.125 -6.07 1 92.44 257 ARG B N 1
ATOM 3773 C CA . ARG B 1 257 ? 19.547 -36.312 -4.68 1 92.44 257 ARG B CA 1
ATOM 3774 C C . ARG B 1 257 ? 18.344 -36.656 -3.801 1 92.44 257 ARG B C 1
ATOM 3776 O O . ARG B 1 257 ? 18.531 -37.188 -2.695 1 92.44 257 ARG B O 1
ATOM 3783 N N . ILE B 1 258 ?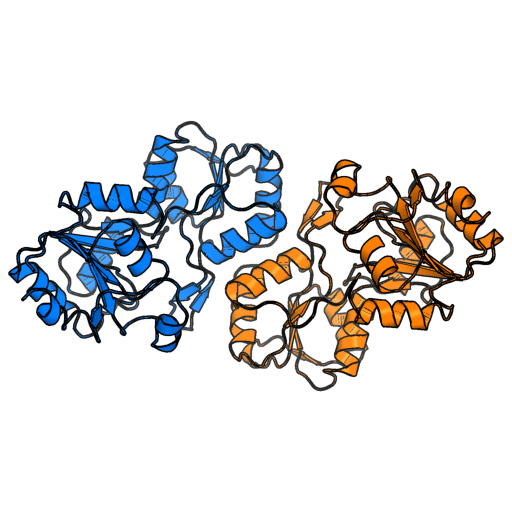 17.203 -36.344 -4.25 1 93.25 258 ILE B N 1
ATOM 3784 C CA . ILE B 1 258 ? 15.969 -36.562 -3.49 1 93.25 258 ILE B CA 1
ATOM 3785 C C . ILE B 1 258 ? 15.234 -37.781 -4.008 1 93.25 258 ILE B C 1
ATOM 3787 O O . ILE B 1 258 ? 14.594 -38.5 -3.24 1 93.25 258 ILE B O 1
ATOM 3791 N N . LEU B 1 259 ? 15.242 -38.125 -5.309 1 90.06 259 LEU B N 1
ATOM 3792 C CA . LEU B 1 259 ? 14.477 -39.156 -5.961 1 90.06 259 LEU B CA 1
ATOM 3793 C C . LEU B 1 259 ? 15.055 -40.531 -5.629 1 90.06 259 LEU B C 1
ATOM 3795 O O . LEU B 1 259 ? 14.344 -41.562 -5.684 1 90.06 259 LEU B O 1
ATOM 3799 N N . GLY B 1 260 ? 16.188 -40.719 -4.922 1 73.38 260 GLY B N 1
ATOM 3800 C CA . GLY B 1 260 ? 16.812 -42 -4.664 1 73.38 260 GLY B CA 1
ATOM 3801 C C . GLY B 1 260 ? 17.328 -42.688 -5.918 1 73.38 260 GLY B C 1
ATOM 3802 O O . GLY B 1 260 ? 16.922 -42.344 -7.027 1 73.38 260 GLY B O 1
#

InterPro domains:
  IPR006357 HAD-superfamily hydrolase, subfamily IIA [PF13344] (6-105)
  IPR006357 HAD-superfamily hydrolase, subfamily IIA [PIRSF000915] (3-258)
  IPR006357 HAD-superfamily hydrolase, subfamily IIA [TIGR01460] (6-231)
  IPR023214 HAD superfamily [G3DSA:3.40.50.1000] (7-251)
  IPR023214 HAD superfamily [G3DSA:3.40.50.1000] (83-182)
  IPR036412 HAD-like superfamily [SSF56784] (3-254)

Organism: NCBI:txid1816183

Foldseek 3Di:
DQFAAEEEEPDLAQAPQLEGDPLNVLLVVVCVVSNHHYAYEEQDQQDALVRVCVSVVSNPDRDDSLSYHYLLNLVLVVCCVPVQAWAEEEDDDVSSVCSNVVSVHHYDPQLCRGQEYEFWDDPPDDPVVLVSLLSNCPPVNHAYEYSAQDQWDDDPVGIDGTRNVRQVSNCVVNVHHGPYYGGFQGPSNLVVVCVSRVDQQQSYEFEEADQRGGQNNSVVNVHAYEHEPSGDDDPVNQVPDPGHHPYYHPGSNCCVVVND/DQFAAEEEEPDLAQAPQLAGDPLNVLLVVVCVVSNHHYAYEEQDQQDALVRVCVSVVSNPDRDDSLSYHYLLNLVLVVCCVPPQAWAEEEDDDVSSVCSNVVSVHHYDPQLQRGQEYEFWDHPPDDPVVLVSLLSNCPPVNHAYEYSAQDQWDDDPVGIDGTRNVRQVSNCVVNVHHGPYYGGFQGPSNLVVVCVSRVDQQQSYEFEEADQRGGQNNSVVNVHAYEHEPSGDDDPVNQVPDPGHHPYYHPGSNCCVVVND

Solvent-accessible surface area (backbone atoms only — not comparable to full-atom values): 25717 Å² total; per-residue (Å²): 95,79,46,50,24,35,40,30,35,37,80,29,40,36,21,54,88,72,39,59,34,82,38,21,67,59,19,54,50,52,40,50,72,63,58,31,47,66,34,38,44,37,59,47,41,58,52,51,38,59,58,50,23,50,48,40,39,75,40,72,37,92,55,57,37,89,35,41,45,28,5,30,54,40,39,44,53,50,40,56,72,75,41,48,86,36,33,29,26,68,49,46,37,70,54,34,53,47,54,35,46,74,71,66,38,47,75,44,85,56,34,87,63,31,49,27,39,38,29,26,42,35,84,78,41,30,39,65,53,50,44,40,51,45,54,28,46,66,52,82,81,34,47,35,36,27,29,19,66,43,33,57,36,86,48,96,93,44,72,35,72,20,20,20,24,46,34,49,28,48,26,59,52,64,68,48,77,59,77,44,52,29,9,58,45,21,68,66,28,48,51,51,51,45,65,70,67,70,51,61,37,82,29,23,37,26,38,16,22,40,55,81,25,42,35,36,29,16,56,74,56,52,24,47,21,33,35,27,52,62,31,83,41,49,73,67,49,53,72,70,43,95,50,77,56,76,38,80,32,71,30,41,47,50,49,60,79,59,52,105,95,80,48,48,25,34,40,30,36,37,82,31,39,36,22,53,88,72,38,58,34,85,38,22,68,59,20,53,50,52,40,50,72,61,58,31,47,65,34,38,44,38,59,47,41,57,53,52,40,60,58,48,22,50,50,40,37,74,40,72,38,94,54,54,37,90,34,41,46,25,5,30,53,37,38,43,52,52,39,56,73,74,41,47,84,35,34,28,26,66,48,45,38,69,54,35,53,50,54,35,44,74,72,67,39,47,75,42,87,56,34,88,63,32,48,28,39,38,28,25,40,33,86,78,41,29,39,66,54,50,44,39,51,44,54,28,46,66,51,83,82,34,47,35,36,26,29,18,65,43,33,59,36,88,47,96,93,44,73,34,73,20,20,22,24,44,34,48,28,49,26,58,51,62,68,49,76,59,78,43,51,29,9,57,45,21,68,66,29,47,52,52,52,46,64,70,67,70,51,62,38,82,30,22,36,26,38,16,22,39,53,82,26,43,34,38,28,16,55,76,57,52,24,46,22,33,34,26,51,62,32,84,40,48,72,68,51,52,73,71,43,96,50,77,59,78,37,79,33,71,30,41,48,52,49,60,78,60,52,103

pLDDT: mean 95.79, std 5.28, range [64.5, 98.94]

Nearest PDB structures (foldseek):
  3qgm-assembly1_B  TM=9.190E-01  e=7.130E-28  Archaeoglobus fulgidus
  2cft-assembly1_A-2  TM=9.252E-01  e=3.450E-26  Homo sapiens
  5gyn-assembly1_A  TM=9.246E-01  e=4.693E-26  Homo sapiens
  2p27-assembly1_A-2  TM=9.296E-01  e=6.791E-26  Homo sapiens
  1vjr-assembly1_A  TM=9.180E-01  e=8.169E-26  Thermotoga maritima

Secondary structure (DSSP, 8-state):
----EEEEE-BTTTEETTEEPTTHHHHHHHHHHTT-EEEEEE--SS--HHHHHHHHHHTT----GGGEEEHHHHHHHHHHHH-TTSEEEEES-HHHHHHHHHTT-EEES-GGG-SEEEE---TT-BHHHHHHHHHHTSSTTS-EEES---SEE--TTS-EE-HHHHHHHHHHHHTS--SEE-STTSHHHHHHHHHHH-S-GGGEEEEES-IIIIIHHHHHHT-EEEEETTSS--HHHHHH-S---SEEESSGGGGHHHH-/----EEEE--BTTTEETTEEPTTHHHHHHHHHHTT-EEEEEE--SS--HHHHHHHHHHTT----GGGEEEHHHHHHHHHHHH-TTSEEEEES-HHHHHHHHHTT-EEES-GGG-SEEEE---TT-BHHHHHHHHHHTSSTTS-EEES---SEE--TTS-EE-HHHHHHHHHHHHTS--SEE-STTSHHHHHHHHHHH-S-GGGEEEEES-IIIIIHHHHHHT-EEEEETTSS--HHHHHH-S---SEEESSGGGGHHHH-